Protein AF-A0A923TN23-F1 (afdb_monomer_lite)

Sequence (447 aa):
ALRIALEAGGGTNVTITTTNGGASGSGFGDITVASALTWTPSTASTLTLSAARDVNINADISPTRGNLVVCCGRDINVRAVVTTVNGSVLLSAGRDLNITRVLLDPAQPLLGRTNVAGIRTTDGNITMCAAHDIKLTNSFDAAALITETTSSTTGGLDLAELGVKAGMVISAGTGGTGPGVAGGTAILTPMVPGTSLITVTDAPISINYNPVSYLAPNDYSSNFTRTNAALTQRMLVFPQGDKTADGSALTTLSATLKGSPAGVTLLSGAGATASFDTAAVGVGKPISFSGYTLDVASQAIYALPIQCCGPLLGRGLTSGTILPVAVIPPVVPPVVPPVIVPPEVGGGGIPVGVDVPIPLPGPTPTADIFATPPENFPVDHVPGVLPPWVSTVVVSETPPQLLSLVTPPVQLPPAPPIVNVVVPKAAPAPPPVFVPPPPRERKHERN

Radius of gyration: 35.81 Å; chains: 1; bounding box: 114×57×129 Å

Secondary structure (DSSP, 8-state):
-HHHHHHGGGT--EEEE----S-TTS--S-EEE-S-EEE--SS-EEEEEEESS-EEE-S-EEEBSEEEEEEESS-EEE-SEEEEES--EEEEESS-EEEEEBPPPTTS-STT--B--EEEEESS-EEEEESS-EEEEE-S-SS-SEEE-----STTTS-GGGTPPSSEEEEE--SS--SSGGG--EEEE-SSTTS-SEEEESS-EEEEE--S-TTS----GGGEEEES--EEEEEE--B---EE--S--EE---SSBTT--TT--EEEEEEEEEEES--S-EEEEEEEEEEEEE-TTGGGTEE--B--SSTTTT-EEEEEEEEPP--PPP-PPP-PPP------------------PPPPPPPPPPP-----------------------PPP----PPPPPP--PPPPP-PPPPPPP----PPPPPPPPPPPPPPPPPPPPPPPP-

Structure (mmCIF, N/CA/C/O backbone):
data_AF-A0A923TN23-F1
#
_entry.id   AF-A0A923TN23-F1
#
loop_
_atom_site.group_PDB
_atom_site.id
_atom_site.type_symbol
_atom_site.label_atom_id
_atom_site.label_alt_id
_atom_site.label_comp_id
_atom_site.label_asym_id
_atom_site.label_entity_id
_atom_site.label_seq_id
_atom_site.pdbx_PDB_ins_code
_atom_site.Cartn_x
_atom_site.Cartn_y
_atom_site.Cartn_z
_atom_site.occupancy
_atom_site.B_iso_or_equiv
_atom_site.auth_seq_id
_atom_site.auth_comp_id
_atom_site.auth_asym_id
_atom_site.auth_atom_id
_atom_site.pdbx_PDB_model_num
ATOM 1 N N . ALA A 1 1 ? -4.534 -11.286 -27.733 1.00 71.69 1 ALA A N 1
ATOM 2 C CA . ALA A 1 1 ? -5.797 -10.661 -27.285 1.00 71.69 1 ALA A CA 1
ATOM 3 C C . ALA A 1 1 ? -5.553 -9.564 -26.247 1.00 71.69 1 ALA A C 1
ATOM 5 O O . ALA A 1 1 ? -5.781 -8.415 -26.581 1.00 71.69 1 ALA A O 1
ATOM 6 N N . LEU A 1 2 ? -5.025 -9.871 -25.051 1.00 81.06 2 LEU A N 1
ATOM 7 C CA . LEU A 1 2 ? -4.833 -8.875 -23.978 1.00 81.06 2 LEU A CA 1
ATOM 8 C C . LEU A 1 2 ? -3.969 -7.671 -24.387 1.00 81.06 2 LEU A C 1
ATOM 10 O O . LEU A 1 2 ? -4.410 -6.536 -24.263 1.00 81.06 2 LEU A O 1
ATOM 14 N N . ARG A 1 3 ? -2.776 -7.919 -24.945 1.00 80.00 3 ARG A N 1
ATOM 15 C CA . ARG A 1 3 ? -1.909 -6.855 -25.478 1.00 80.00 3 ARG A CA 1
ATOM 16 C C . ARG A 1 3 ? -2.637 -5.980 -26.503 1.00 80.00 3 ARG A C 1
ATOM 18 O O . ARG A 1 3 ? -2.612 -4.766 -26.395 1.00 80.00 3 ARG A O 1
ATOM 25 N N . ILE A 1 4 ? -3.329 -6.613 -27.452 1.00 79.44 4 ILE A N 1
ATOM 26 C CA . ILE A 1 4 ? -4.096 -5.908 -28.484 1.00 79.44 4 ILE A CA 1
ATOM 27 C C . ILE A 1 4 ? -5.166 -5.025 -27.838 1.00 79.44 4 ILE A C 1
ATOM 29 O O . ILE A 1 4 ? -5.315 -3.897 -28.265 1.00 79.44 4 ILE A O 1
ATOM 33 N N . ALA A 1 5 ? -5.872 -5.485 -26.802 1.00 80.06 5 ALA A N 1
ATOM 34 C CA . ALA A 1 5 ? -6.870 -4.671 -26.105 1.00 80.06 5 ALA A CA 1
ATOM 35 C C . ALA A 1 5 ? -6.248 -3.460 -25.386 1.00 80.06 5 ALA A C 1
ATOM 37 O O . ALA A 1 5 ? -6.779 -2.358 -25.479 1.00 80.06 5 ALA A O 1
ATOM 38 N N . LEU A 1 6 ? -5.100 -3.654 -24.728 1.00 80.50 6 LEU A N 1
ATOM 39 C CA . LEU A 1 6 ? -4.363 -2.580 -24.050 1.00 80.50 6 LEU A CA 1
ATOM 40 C C . LEU A 1 6 ? -3.793 -1.539 -25.028 1.00 80.50 6 LEU A C 1
ATOM 42 O O . LEU A 1 6 ? -3.636 -0.378 -24.653 1.00 80.50 6 LEU A O 1
ATOM 46 N N . GLU A 1 7 ? -3.487 -1.948 -26.262 1.00 82.56 7 GLU A N 1
ATOM 47 C CA . GLU A 1 7 ? -2.955 -1.096 -27.336 1.00 82.56 7 GLU A CA 1
ATOM 48 C C . GLU A 1 7 ? -4.054 -0.559 -28.282 1.00 82.56 7 GLU A C 1
ATOM 50 O O . GLU A 1 7 ? -3.834 0.418 -29.000 1.00 82.56 7 GLU A O 1
ATOM 55 N N . ALA A 1 8 ? -5.246 -1.162 -28.294 1.00 64.75 8 ALA A N 1
ATOM 56 C CA . ALA A 1 8 ? -6.329 -0.811 -29.208 1.00 64.75 8 ALA A CA 1
ATOM 57 C C . ALA A 1 8 ? -6.943 0.552 -28.867 1.00 64.75 8 ALA A C 1
ATOM 59 O O . ALA A 1 8 ? -7.178 0.885 -27.703 1.00 64.75 8 ALA A O 1
ATOM 60 N N . GLY A 1 9 ? -7.238 1.328 -29.916 1.00 53.28 9 GLY A N 1
ATOM 61 C CA . GLY A 1 9 ? -8.013 2.571 -29.827 1.00 53.28 9 GLY A CA 1
ATOM 62 C C . GLY A 1 9 ? -7.320 3.721 -29.095 1.00 53.28 9 GLY A C 1
ATOM 63 O O . GLY A 1 9 ? -7.966 4.714 -28.785 1.00 53.28 9 GLY A O 1
ATOM 64 N N . GLY A 1 10 ? -6.023 3.599 -28.817 1.00 62.25 10 GLY A N 1
ATOM 65 C CA . GLY A 1 10 ? -5.237 4.635 -28.171 1.00 62.25 10 GLY A CA 1
ATOM 66 C C . GLY A 1 10 ? -4.742 4.250 -26.783 1.00 62.25 10 GLY A C 1
ATOM 67 O O . GLY A 1 10 ? -3.663 4.693 -26.424 1.00 62.25 10 GLY A O 1
ATOM 68 N N . GLY A 1 11 ? -5.433 3.390 -26.036 1.00 61.62 11 GLY A N 1
ATOM 69 C CA . GLY A 1 11 ? -5.037 3.018 -24.674 1.00 61.62 11 GLY A CA 1
ATOM 70 C C . GLY A 1 11 ? -6.231 2.646 -23.809 1.00 61.62 11 GLY A C 1
ATOM 71 O O . GLY A 1 11 ? -6.591 3.371 -22.890 1.00 61.62 11 GLY A O 1
ATOM 72 N N . THR A 1 12 ? -6.878 1.525 -24.113 1.00 81.50 12 THR A N 1
ATOM 73 C CA . THR A 1 12 ? -8.070 1.107 -23.365 1.00 81.50 12 THR A CA 1
ATOM 74 C C . THR A 1 12 ? -7.667 0.464 -22.035 1.00 81.50 12 THR A C 1
ATOM 76 O O . THR A 1 12 ? -6.818 -0.428 -22.008 1.00 81.50 12 THR A O 1
ATOM 79 N N . ASN A 1 13 ? -8.284 0.888 -20.928 1.00 89.44 13 ASN A N 1
ATOM 80 C CA . ASN A 1 13 ? -8.132 0.207 -19.641 1.00 89.44 13 ASN A CA 1
ATOM 81 C C . ASN A 1 13 ? -8.736 -1.201 -19.724 1.00 89.44 13 ASN A C 1
ATOM 83 O O . ASN A 1 13 ? -9.861 -1.374 -20.192 1.00 89.44 13 ASN A O 1
ATOM 87 N N . VAL A 1 14 ? -8.012 -2.204 -19.235 1.00 92.38 14 VAL A N 1
ATOM 88 C CA . VAL A 1 14 ? -8.485 -3.588 -19.169 1.00 92.38 14 VAL A CA 1
ATOM 89 C C . VAL A 1 14 ? -8.590 -4.001 -17.714 1.00 92.38 14 VAL A C 1
ATOM 91 O O . VAL A 1 14 ? -7.632 -3.873 -16.962 1.00 92.38 14 VAL A O 1
ATOM 94 N N . THR A 1 15 ? -9.742 -4.532 -17.314 1.00 92.44 15 THR A N 1
ATOM 95 C CA . THR A 1 15 ? -9.932 -5.130 -15.990 1.00 92.44 15 THR A CA 1
ATOM 96 C C . THR A 1 15 ? -10.212 -6.617 -16.133 1.00 92.44 15 THR A C 1
ATOM 98 O O . THR A 1 15 ? -11.125 -7.021 -16.850 1.00 92.44 15 THR A O 1
ATOM 101 N N . ILE A 1 16 ? -9.412 -7.430 -15.448 1.00 91.56 16 ILE A N 1
ATOM 102 C CA . ILE A 1 16 ? -9.638 -8.862 -15.282 1.00 91.56 16 ILE A CA 1
ATOM 103 C C . ILE A 1 16 ? -10.140 -9.060 -13.861 1.00 91.56 16 ILE A C 1
ATOM 105 O O . ILE A 1 16 ? -9.392 -8.824 -12.914 1.00 91.56 16 ILE A O 1
ATOM 109 N N . THR A 1 17 ? -11.387 -9.504 -13.725 1.00 90.31 17 THR A N 1
ATOM 110 C CA . THR A 1 17 ? -12.003 -9.768 -12.424 1.00 90.31 17 THR A CA 1
ATOM 111 C C . THR A 1 17 ? -12.319 -11.246 -12.285 1.00 90.31 17 THR A C 1
ATOM 113 O O . THR A 1 17 ? -12.928 -11.837 -13.176 1.00 90.31 17 THR A O 1
ATOM 116 N N . THR A 1 18 ? -11.949 -11.840 -11.156 1.00 87.62 18 THR A N 1
ATOM 117 C CA . THR A 1 18 ? -12.482 -13.137 -10.739 1.00 87.62 18 THR A CA 1
ATOM 118 C C . THR A 1 18 ? -13.492 -12.926 -9.617 1.00 87.62 18 THR A C 1
ATOM 120 O O . THR A 1 18 ? -13.289 -12.126 -8.707 1.00 87.62 18 THR A O 1
ATOM 123 N N . THR A 1 19 ? -14.599 -13.660 -9.666 1.00 76.56 19 THR A N 1
ATOM 124 C CA . THR A 1 19 ? -15.598 -13.701 -8.593 1.00 76.56 19 THR A CA 1
ATOM 125 C C . THR A 1 19 ? -15.678 -15.120 -8.059 1.00 76.56 19 THR A C 1
ATOM 127 O O . THR A 1 19 ? -15.735 -16.062 -8.848 1.00 76.56 19 THR A O 1
ATOM 130 N N . ASN A 1 20 ? -15.726 -15.292 -6.740 1.00 66.25 20 ASN A N 1
ATOM 131 C CA . ASN A 1 20 ? -16.016 -16.590 -6.139 1.00 66.25 20 ASN A CA 1
ATOM 132 C C . ASN A 1 20 ? -17.466 -16.590 -5.628 1.00 66.25 20 ASN A C 1
ATOM 134 O O . ASN A 1 20 ? -17.762 -16.003 -4.593 1.00 66.25 20 ASN A O 1
ATOM 138 N N . GLY A 1 21 ? -18.372 -17.190 -6.405 1.00 55.84 21 GLY A N 1
ATOM 139 C CA . GLY A 1 21 ? -19.817 -17.222 -6.146 1.00 55.84 21 GLY A CA 1
ATOM 140 C C . GLY A 1 21 ? -20.300 -18.377 -5.259 1.00 55.84 21 GLY A C 1
ATOM 141 O O . GLY A 1 21 ? -21.489 -18.669 -5.258 1.00 55.84 21 GLY A O 1
ATOM 142 N N . GLY A 1 22 ? -19.412 -19.065 -4.532 1.00 52.91 22 GLY A N 1
ATOM 143 C CA . GLY A 1 22 ? -19.822 -20.022 -3.494 1.00 52.91 22 GLY A CA 1
ATOM 144 C C . GLY A 1 22 ? -20.176 -21.444 -3.953 1.00 52.91 22 GLY A C 1
ATOM 145 O O . GLY A 1 22 ? -20.605 -22.238 -3.121 1.00 52.91 22 GLY A O 1
ATOM 146 N N . ALA A 1 23 ? -19.947 -21.823 -5.214 1.00 51.38 23 ALA A N 1
ATOM 147 C CA . ALA A 1 23 ? -19.965 -23.234 -5.610 1.00 51.38 23 ALA A CA 1
ATOM 148 C C . ALA A 1 23 ? -18.544 -23.822 -5.558 1.00 51.38 23 ALA A C 1
ATOM 150 O O . ALA A 1 23 ? -17.637 -23.371 -6.261 1.00 51.38 23 ALA A O 1
ATOM 151 N N . SER A 1 24 ? -18.332 -24.842 -4.726 1.00 47.50 24 SER A N 1
ATOM 152 C CA . SER A 1 24 ? -17.081 -25.604 -4.696 1.00 47.50 24 SER A CA 1
ATOM 153 C C . SER A 1 24 ? -16.896 -26.350 -6.026 1.00 47.50 24 SER A C 1
ATOM 155 O O . SER A 1 24 ? -17.652 -27.272 -6.313 1.00 47.50 24 SER A O 1
ATOM 157 N N . GLY A 1 25 ? -15.907 -25.960 -6.844 1.00 52.94 25 GLY A N 1
ATOM 158 C CA . GLY A 1 25 ? -15.516 -26.730 -8.038 1.00 52.94 25 GLY A CA 1
ATOM 159 C C . GLY A 1 25 ? -15.061 -25.967 -9.291 1.00 52.94 25 GLY A C 1
ATOM 160 O O . GLY A 1 25 ? -14.574 -26.620 -10.205 1.00 52.94 25 GLY A O 1
ATOM 161 N N . SER A 1 26 ? -15.155 -24.632 -9.377 1.00 55.19 26 SER A N 1
ATOM 162 C CA . SER A 1 26 ? -14.874 -23.906 -10.642 1.00 55.19 26 SER A CA 1
ATOM 163 C C . SER A 1 26 ? -13.776 -22.830 -10.575 1.00 55.19 26 SER A C 1
ATOM 165 O O . SER A 1 26 ? -13.812 -21.851 -11.315 1.00 55.19 26 SER A O 1
ATOM 167 N N . GLY A 1 27 ? -12.764 -23.032 -9.728 1.00 60.56 27 GLY A N 1
ATOM 168 C CA . GLY A 1 27 ? -11.574 -22.178 -9.635 1.00 60.56 27 GLY A CA 1
ATOM 169 C C . GLY A 1 27 ? -11.486 -21.425 -8.311 1.00 60.56 27 GLY A C 1
ATOM 170 O O . GLY A 1 27 ? -12.490 -21.027 -7.728 1.00 60.56 27 GLY A O 1
ATOM 171 N N . PHE A 1 28 ? -10.266 -21.237 -7.808 1.00 70.88 28 PHE A N 1
ATOM 172 C CA . PHE A 1 28 ? -10.048 -20.585 -6.516 1.00 70.88 28 PHE A CA 1
ATOM 173 C C . PHE A 1 28 ? -10.412 -19.090 -6.545 1.00 70.88 28 PHE A C 1
ATOM 175 O O . PHE A 1 28 ? -10.727 -18.519 -5.508 1.00 70.88 28 PHE A O 1
ATOM 182 N N . GLY A 1 29 ? -10.489 -18.471 -7.726 1.00 85.94 29 GLY A N 1
ATOM 183 C CA . GLY A 1 29 ? -10.632 -17.021 -7.858 1.00 85.94 29 GLY A CA 1
ATOM 184 C C . GLY A 1 29 ? -9.282 -16.306 -7.808 1.00 85.94 29 GLY A C 1
ATOM 185 O O . GLY A 1 29 ? -9.231 -15.115 -7.514 1.00 85.94 29 GLY A O 1
ATOM 186 N N . ASP A 1 30 ? -8.203 -17.027 -8.103 1.00 90.44 30 ASP A N 1
ATOM 187 C CA . ASP A 1 30 ? -6.861 -16.473 -8.238 1.00 90.44 30 ASP A CA 1
ATOM 188 C C . ASP A 1 30 ? -6.625 -15.983 -9.673 1.00 90.44 30 ASP A C 1
ATOM 190 O O . ASP A 1 30 ? -7.172 -16.535 -10.632 1.00 90.44 30 ASP A O 1
ATOM 194 N N . ILE A 1 31 ? -5.754 -14.990 -9.837 1.00 94.00 31 ILE A N 1
ATOM 195 C CA . ILE A 1 31 ? -5.211 -14.588 -11.139 1.00 94.00 31 ILE A CA 1
ATOM 196 C C . ILE A 1 31 ? -3.733 -14.970 -11.177 1.00 94.00 31 ILE A C 1
ATOM 198 O O . ILE A 1 31 ? -2.983 -14.686 -10.246 1.00 94.00 31 ILE A O 1
ATOM 202 N N . THR A 1 32 ? -3.288 -15.603 -12.264 1.00 93.94 32 THR A N 1
ATOM 203 C CA . THR A 1 32 ? -1.869 -15.930 -12.473 1.00 93.94 32 THR A CA 1
ATOM 204 C C . THR A 1 32 ? -1.369 -15.340 -13.783 1.00 93.94 32 THR A C 1
ATOM 206 O O . THR A 1 32 ? -1.890 -15.654 -14.852 1.00 93.94 32 THR A O 1
ATOM 209 N N . VAL A 1 33 ? -0.314 -14.529 -13.710 1.00 94.12 33 VAL A N 1
ATOM 210 C CA . VAL A 1 33 ? 0.437 -14.049 -14.876 1.00 94.12 33 VAL A CA 1
ATOM 211 C C . VAL A 1 33 ? 1.559 -15.046 -15.151 1.00 94.12 33 VAL A C 1
ATOM 213 O O . VAL A 1 33 ? 2.596 -15.037 -14.490 1.00 94.12 33 VAL A O 1
ATOM 216 N N . ALA A 1 34 ? 1.318 -15.966 -16.085 1.00 91.12 34 ALA A N 1
ATOM 217 C CA . ALA A 1 34 ? 2.236 -17.069 -16.393 1.00 91.12 34 ALA A CA 1
ATOM 218 C C . ALA A 1 34 ? 3.247 -16.743 -17.510 1.00 91.12 34 ALA A C 1
ATOM 220 O O . ALA A 1 34 ? 4.331 -17.336 -17.566 1.00 91.12 34 ALA A O 1
ATOM 221 N N . SER A 1 35 ? 2.904 -15.788 -18.376 1.00 90.50 35 SER A N 1
ATOM 222 C CA . SER A 1 35 ? 3.697 -15.338 -19.522 1.00 90.50 35 SER A CA 1
ATOM 223 C C . SER A 1 35 ? 3.964 -13.842 -19.442 1.00 90.50 35 SER A C 1
ATOM 225 O O . SER A 1 35 ? 3.140 -13.109 -18.897 1.00 90.50 35 SER A O 1
ATOM 227 N N . ALA A 1 36 ? 5.080 -13.404 -20.024 1.00 92.50 36 ALA A N 1
ATOM 228 C CA . ALA A 1 36 ? 5.443 -11.997 -20.026 1.00 92.50 36 ALA A CA 1
ATOM 229 C C . ALA A 1 36 ? 4.366 -11.137 -20.711 1.00 92.50 36 ALA A C 1
ATOM 231 O O . ALA A 1 36 ? 3.778 -11.546 -21.719 1.00 92.50 36 ALA A O 1
ATOM 232 N N . LEU A 1 37 ? 4.118 -9.951 -20.160 1.00 94.88 37 LEU A N 1
ATOM 233 C CA . LEU A 1 37 ? 3.171 -8.968 -20.673 1.00 94.88 37 LEU A CA 1
ATOM 234 C C . LEU A 1 37 ? 3.897 -7.652 -20.950 1.00 94.88 37 LEU A C 1
ATOM 236 O O . LEU A 1 37 ? 4.499 -7.061 -20.061 1.00 94.88 37 LEU A O 1
ATOM 240 N N . THR A 1 38 ? 3.779 -7.158 -22.176 1.00 94.75 38 THR A N 1
ATOM 241 C CA . THR A 1 38 ? 4.356 -5.884 -22.620 1.00 94.75 38 THR A CA 1
ATOM 242 C C . THR A 1 38 ? 3.310 -5.169 -23.459 1.00 94.75 38 THR A C 1
ATOM 244 O O . THR A 1 38 ? 2.671 -5.802 -24.304 1.00 94.75 38 THR A O 1
ATOM 247 N N . TRP A 1 39 ? 3.125 -3.873 -23.221 1.00 94.38 39 TRP A N 1
ATOM 248 C CA . TRP A 1 39 ? 2.271 -3.021 -24.046 1.00 94.38 39 TRP A CA 1
ATOM 249 C C . TRP A 1 39 ? 2.758 -1.573 -24.022 1.00 94.38 39 TRP A C 1
ATOM 251 O O . TRP A 1 39 ? 3.326 -1.112 -23.030 1.00 94.38 39 TRP A O 1
ATOM 261 N N . THR A 1 40 ? 2.540 -0.862 -25.125 1.00 94.31 40 THR A N 1
ATOM 262 C CA . THR A 1 40 ? 3.004 0.523 -25.296 1.00 94.31 40 THR A CA 1
ATOM 263 C C . THR A 1 40 ? 1.917 1.383 -25.949 1.00 94.31 40 THR A C 1
ATOM 265 O O . THR A 1 40 ? 1.955 1.607 -27.163 1.00 94.31 40 THR A O 1
ATOM 268 N N . PRO A 1 41 ? 0.892 1.818 -25.202 1.00 91.00 41 PRO A N 1
ATOM 269 C CA . PRO A 1 41 ? -0.239 2.515 -25.785 1.00 91.00 41 PRO A CA 1
ATOM 270 C C . PRO A 1 41 ? 0.134 3.973 -26.120 1.00 91.00 41 PRO A C 1
ATOM 272 O O . PRO A 1 41 ? 1.031 4.580 -25.528 1.00 91.00 41 PRO A O 1
ATOM 275 N N . SER A 1 42 ? -0.557 4.566 -27.095 1.00 89.38 42 SER A N 1
ATOM 276 C CA . SER A 1 42 ? -0.343 5.972 -27.491 1.00 89.38 42 SER A CA 1
ATOM 277 C C . SER A 1 42 ? -0.949 6.986 -26.513 1.00 89.38 42 SER A C 1
ATOM 279 O O . SER A 1 42 ? -0.678 8.182 -26.605 1.00 89.38 42 SER A O 1
ATOM 281 N N . THR A 1 43 ? -1.776 6.503 -25.600 1.00 88.81 43 THR A N 1
ATOM 282 C CA . THR A 1 43 ? -2.553 7.178 -24.563 1.00 88.81 43 THR A CA 1
ATOM 283 C C . THR A 1 43 ? -2.496 6.263 -23.340 1.00 88.81 43 THR A C 1
ATOM 285 O O . THR A 1 43 ? -2.405 5.050 -23.504 1.00 88.81 43 THR A O 1
ATOM 288 N N . ALA A 1 44 ? -2.499 6.814 -22.127 1.00 91.19 44 ALA A N 1
ATOM 289 C CA . ALA A 1 44 ? -2.354 6.020 -20.909 1.00 91.19 44 ALA A CA 1
ATOM 290 C C . ALA A 1 44 ? -3.356 4.853 -20.860 1.00 91.19 44 ALA A C 1
ATOM 292 O O . ALA A 1 44 ? -4.541 5.069 -21.102 1.00 91.19 44 ALA A O 1
ATOM 293 N N . SER A 1 45 ? -2.899 3.639 -20.539 1.00 93.44 45 SER A N 1
ATOM 294 C CA . SER A 1 45 ? -3.795 2.494 -20.324 1.00 93.44 45 SER A CA 1
ATOM 295 C C . SER A 1 45 ? -3.432 1.705 -19.078 1.00 93.44 45 SER A C 1
ATOM 297 O O . SER A 1 45 ? -2.262 1.536 -18.744 1.00 93.44 45 SER A O 1
ATOM 299 N N . THR A 1 46 ? -4.445 1.212 -18.379 1.00 94.62 46 THR A N 1
ATOM 300 C CA . THR A 1 46 ? -4.287 0.499 -17.112 1.00 94.62 46 THR A CA 1
ATOM 301 C C . THR A 1 46 ? -4.699 -0.954 -17.271 1.00 94.62 46 THR A C 1
ATOM 303 O O . THR A 1 46 ? -5.812 -1.240 -17.715 1.00 94.62 46 THR A O 1
ATOM 306 N N . LEU A 1 47 ? -3.820 -1.873 -16.871 1.00 96.44 47 LEU A N 1
ATOM 307 C CA . LEU A 1 47 ? -4.187 -3.259 -16.613 1.00 96.44 47 LEU A CA 1
ATOM 308 C C . LEU A 1 47 ? -4.547 -3.404 -15.133 1.00 96.44 47 LEU A C 1
ATOM 310 O O . LEU A 1 47 ? -3.678 -3.288 -14.272 1.00 96.44 47 LEU A O 1
ATOM 314 N N . THR A 1 48 ? -5.813 -3.699 -14.853 1.00 95.62 48 THR A N 1
ATOM 315 C CA . THR A 1 48 ? -6.312 -4.004 -13.511 1.00 95.62 48 THR A CA 1
ATOM 316 C C . THR A 1 48 ? -6.513 -5.506 -13.354 1.00 95.62 48 THR A C 1
ATOM 318 O O . THR A 1 48 ? -7.288 -6.118 -14.090 1.00 95.62 48 THR A O 1
ATOM 321 N N . LEU A 1 49 ? -5.847 -6.103 -12.370 1.00 96.31 49 LEU A N 1
ATOM 322 C CA . LEU A 1 49 ? -6.043 -7.485 -11.940 1.00 96.31 49 LEU A CA 1
ATOM 323 C C . LEU A 1 49 ? -6.804 -7.472 -10.611 1.00 96.31 49 LEU A C 1
ATOM 325 O O . LEU A 1 49 ? -6.241 -7.102 -9.584 1.00 96.31 49 LEU A O 1
ATOM 329 N N . SER A 1 50 ? -8.079 -7.855 -10.635 1.00 93.69 50 SER A N 1
ATOM 330 C CA . SER A 1 50 ? -8.956 -7.903 -9.466 1.00 93.69 50 SER A CA 1
ATOM 331 C C . SER A 1 50 ? -9.298 -9.354 -9.125 1.00 93.69 50 SER A C 1
ATOM 333 O O . SER A 1 50 ? -10.156 -9.969 -9.755 1.00 93.69 50 SER A O 1
ATOM 335 N N . ALA A 1 51 ? -8.593 -9.934 -8.155 1.00 92.81 51 ALA A N 1
ATOM 336 C CA . ALA A 1 51 ? -8.799 -11.325 -7.760 1.00 92.81 51 ALA A CA 1
ATOM 337 C C . ALA A 1 51 ? -9.641 -11.443 -6.484 1.00 92.81 51 ALA A C 1
ATOM 339 O O . ALA A 1 51 ? -9.385 -10.756 -5.497 1.00 92.81 51 ALA A O 1
ATOM 340 N N . ALA A 1 52 ? -10.584 -12.386 -6.447 1.00 89.44 52 ALA A N 1
ATOM 341 C CA . ALA A 1 52 ? -11.302 -12.719 -5.214 1.00 89.44 52 ALA A CA 1
ATOM 342 C C . ALA A 1 52 ? -10.367 -13.259 -4.113 1.00 89.44 52 ALA A C 1
ATOM 344 O O . ALA A 1 52 ? -10.646 -13.087 -2.928 1.00 89.44 52 ALA A O 1
ATOM 345 N N . ARG A 1 53 ? -9.258 -13.907 -4.493 1.00 91.06 53 ARG A N 1
ATOM 346 C CA . ARG A 1 53 ? -8.251 -14.452 -3.569 1.00 91.06 53 ARG A CA 1
ATOM 347 C C . ARG A 1 53 ? -6.869 -13.883 -3.854 1.00 91.06 53 ARG A C 1
ATOM 349 O O . ARG A 1 53 ? -6.584 -12.804 -3.346 1.00 91.06 53 ARG A O 1
ATOM 356 N N . ASP A 1 54 ? -6.042 -14.568 -4.644 1.00 93.25 54 ASP A N 1
ATOM 357 C CA . ASP A 1 54 ? -4.637 -14.195 -4.829 1.00 93.25 54 ASP A CA 1
ATOM 358 C C . ASP A 1 54 ? -4.334 -13.686 -6.237 1.00 93.25 54 ASP A C 1
ATOM 360 O O . ASP A 1 54 ? -4.971 -14.074 -7.221 1.00 93.25 54 ASP A O 1
ATOM 364 N N . VAL A 1 55 ? -3.275 -12.887 -6.351 1.00 96.44 55 VAL A N 1
ATOM 365 C CA . VAL A 1 55 ? -2.628 -12.595 -7.633 1.00 96.44 55 VAL A CA 1
ATOM 366 C C . VAL A 1 55 ? -1.187 -13.084 -7.597 1.00 96.44 55 VAL A C 1
ATOM 368 O O . VAL A 1 55 ? -0.393 -12.682 -6.753 1.00 96.44 55 VAL A O 1
ATOM 371 N N . ASN A 1 56 ? -0.834 -13.948 -8.545 1.00 95.19 56 ASN A N 1
ATOM 372 C CA . ASN A 1 56 ? 0.509 -14.489 -8.709 1.00 95.19 56 ASN A CA 1
ATOM 373 C C . ASN A 1 56 ? 1.147 -13.923 -9.983 1.00 95.19 56 ASN A C 1
ATOM 375 O O . ASN A 1 56 ? 0.790 -14.324 -11.094 1.00 95.19 56 ASN A O 1
ATOM 379 N N . ILE A 1 57 ? 2.105 -13.008 -9.836 1.00 95.62 57 ILE A N 1
ATOM 380 C CA . ILE A 1 57 ? 2.883 -12.457 -10.951 1.00 95.62 57 ILE A CA 1
ATOM 381 C C . ILE A 1 57 ? 4.137 -13.308 -11.111 1.00 95.62 57 ILE A C 1
ATOM 383 O O . ILE A 1 57 ? 5.157 -13.067 -10.467 1.00 95.62 57 ILE A O 1
ATOM 387 N N . ASN A 1 58 ? 4.037 -14.349 -11.936 1.00 92.88 58 ASN A N 1
ATOM 388 C CA . ASN A 1 58 ? 5.122 -15.308 -12.135 1.00 92.88 58 ASN A CA 1
ATOM 389 C C . ASN A 1 58 ? 5.978 -14.985 -13.367 1.00 92.88 58 ASN A C 1
ATOM 391 O O . ASN A 1 58 ? 7.016 -15.616 -13.544 1.00 92.88 58 ASN A O 1
ATOM 395 N N . ALA A 1 59 ? 5.554 -14.056 -14.223 1.00 91.94 59 ALA A N 1
ATOM 396 C CA . ALA A 1 59 ? 6.275 -13.619 -15.414 1.00 91.94 59 ALA A CA 1
ATOM 397 C C . ALA A 1 59 ? 6.286 -12.092 -15.523 1.00 91.94 59 ALA A C 1
ATOM 399 O O . ALA A 1 59 ? 5.440 -11.425 -14.925 1.00 91.94 59 ALA A O 1
ATOM 400 N N . ASP A 1 60 ? 7.247 -11.572 -16.285 1.00 94.88 60 ASP A N 1
ATOM 401 C CA . ASP A 1 60 ? 7.525 -10.140 -16.334 1.00 94.88 60 ASP A CA 1
ATOM 402 C C . ASP A 1 60 ? 6.338 -9.323 -16.852 1.00 94.88 60 ASP A C 1
ATOM 404 O O . ASP A 1 60 ? 5.621 -9.728 -17.769 1.00 94.88 60 ASP A O 1
ATOM 408 N N . ILE A 1 61 ? 6.156 -8.136 -16.284 1.00 97.06 61 ILE A N 1
ATOM 409 C CA . ILE A 1 61 ? 5.188 -7.141 -16.745 1.00 97.06 61 ILE A CA 1
ATOM 410 C C . ILE A 1 61 ? 5.968 -5.875 -17.073 1.00 97.06 61 ILE A C 1
ATOM 412 O O . ILE A 1 61 ? 6.699 -5.367 -16.229 1.00 97.06 61 ILE A O 1
ATOM 416 N N . SER A 1 62 ? 5.876 -5.386 -18.306 1.00 97.06 62 SER A N 1
ATOM 417 C CA . SER A 1 62 ? 6.718 -4.288 -18.793 1.00 97.06 62 SER A CA 1
ATOM 418 C C . SER A 1 62 ? 5.972 -3.289 -19.682 1.00 97.06 62 SER A C 1
ATOM 420 O O . SER A 1 62 ? 6.211 -3.265 -20.891 1.00 97.06 62 SER A O 1
ATOM 422 N N . PRO A 1 63 ? 5.027 -2.491 -19.154 1.00 96.44 63 PRO A N 1
ATOM 423 C CA . PRO A 1 63 ? 4.415 -1.419 -19.927 1.00 96.44 63 PRO A CA 1
ATOM 424 C C . PRO A 1 63 ? 5.302 -0.184 -20.099 1.00 96.44 63 PRO A C 1
ATOM 426 O O . PRO A 1 63 ? 6.091 0.183 -19.231 1.00 96.44 63 PRO A O 1
ATOM 429 N N . THR A 1 64 ? 5.097 0.527 -21.205 1.00 96.31 64 THR A N 1
ATOM 430 C CA . THR A 1 64 ? 5.567 1.909 -21.390 1.00 96.31 64 THR A CA 1
ATOM 431 C C . THR A 1 64 ? 4.360 2.780 -21.676 1.00 96.31 64 THR A C 1
ATOM 433 O O . THR A 1 64 ? 3.670 2.493 -22.642 1.00 96.31 64 THR A O 1
ATOM 436 N N . ARG A 1 65 ? 4.101 3.831 -20.891 1.00 93.88 65 ARG A N 1
ATOM 437 C CA . ARG A 1 65 ? 2.852 4.621 -20.927 1.00 93.88 65 ARG A CA 1
ATOM 438 C C . ARG A 1 65 ? 1.624 3.841 -20.461 1.00 93.88 65 ARG A C 1
ATOM 440 O O . ARG A 1 65 ? 0.506 4.130 -20.879 1.00 93.88 65 ARG A O 1
ATOM 447 N N . GLY A 1 66 ? 1.831 2.837 -19.614 1.00 94.06 66 GLY A N 1
ATOM 448 C CA . GLY A 1 66 ? 0.764 2.023 -19.053 1.00 94.06 66 GLY A CA 1
ATOM 449 C C . GLY A 1 66 ? 0.945 1.789 -17.560 1.00 94.06 66 GLY A C 1
ATOM 450 O O . GLY A 1 66 ? 2.069 1.780 -17.060 1.00 94.06 66 GLY A O 1
ATOM 451 N N . ASN A 1 67 ? -0.171 1.581 -16.871 1.00 96.12 67 ASN A N 1
ATOM 452 C CA . ASN A 1 67 ? -0.224 1.362 -15.433 1.00 96.12 67 ASN A CA 1
ATOM 453 C C . ASN A 1 67 ? -0.573 -0.088 -15.107 1.00 96.12 67 ASN A C 1
ATOM 455 O O . ASN A 1 67 ? -1.314 -0.748 -15.844 1.00 96.12 67 ASN A O 1
ATOM 459 N N . LEU A 1 68 ? -0.114 -0.551 -13.950 1.00 97.75 68 LEU A N 1
ATOM 460 C CA . LEU A 1 68 ? -0.510 -1.832 -13.380 1.00 97.75 68 LEU A CA 1
ATOM 461 C C . LEU A 1 68 ? -1.238 -1.600 -12.056 1.00 97.75 68 LEU A C 1
ATOM 463 O O . LEU A 1 68 ? -0.668 -1.043 -11.123 1.00 97.75 68 LEU A O 1
ATOM 467 N N . VAL A 1 69 ? -2.474 -2.080 -11.963 1.00 97.25 69 VAL A N 1
ATOM 468 C CA . VAL A 1 69 ? -3.258 -2.092 -10.726 1.00 97.25 69 VAL A CA 1
ATOM 469 C C . VAL A 1 69 ? -3.543 -3.540 -10.354 1.00 97.25 69 VAL A C 1
ATOM 471 O O . VAL A 1 69 ? -4.061 -4.311 -11.159 1.00 97.25 69 VAL A O 1
ATOM 474 N N . VAL A 1 70 ? -3.213 -3.929 -9.131 1.00 97.31 70 VAL A N 1
ATOM 475 C CA . VAL A 1 70 ? -3.444 -5.276 -8.615 1.00 97.31 70 VAL A CA 1
ATOM 476 C C . VAL A 1 70 ? -4.167 -5.171 -7.290 1.00 97.31 70 VAL A C 1
ATOM 478 O O . VAL A 1 70 ? -3.664 -4.567 -6.346 1.00 97.31 70 VAL A O 1
ATOM 481 N N . CYS A 1 71 ? -5.342 -5.783 -7.223 1.00 94.69 71 CYS A N 1
ATOM 482 C CA . CYS A 1 71 ? -6.189 -5.779 -6.045 1.00 94.69 71 CYS A CA 1
ATOM 483 C C . CYS A 1 71 ? -6.678 -7.193 -5.791 1.00 94.69 71 CYS A C 1
ATOM 485 O O . CYS A 1 71 ? -7.259 -7.816 -6.680 1.00 94.69 71 CYS A O 1
ATOM 487 N N . CYS A 1 72 ? -6.450 -7.715 -4.595 1.00 93.38 72 CYS A N 1
ATOM 488 C CA . CYS A 1 72 ? -6.824 -9.088 -4.298 1.00 93.38 72 CYS A CA 1
ATOM 489 C C . CYS A 1 72 ? -7.419 -9.225 -2.899 1.00 93.38 72 CYS A C 1
ATOM 491 O O . CYS A 1 72 ? -7.077 -8.461 -1.999 1.00 93.38 72 CYS A O 1
ATOM 493 N N . GLY A 1 73 ? -8.304 -10.202 -2.707 1.00 90.56 73 GLY A N 1
ATOM 494 C CA . GLY A 1 73 ? -8.919 -10.457 -1.402 1.00 90.56 73 GLY A CA 1
ATOM 495 C C . GLY A 1 73 ? -7.951 -11.023 -0.360 1.00 90.56 73 GLY A C 1
ATOM 496 O O . GLY A 1 73 ? -8.224 -10.933 0.833 1.00 90.56 73 GLY A O 1
ATOM 497 N N . ARG A 1 74 ? -6.823 -11.603 -0.790 1.00 92.19 74 ARG A N 1
ATOM 498 C CA . ARG A 1 74 ? -5.843 -12.234 0.095 1.00 92.19 74 ARG A CA 1
ATOM 499 C C . ARG A 1 74 ? -4.412 -11.822 -0.241 1.00 92.19 74 ARG A C 1
ATOM 501 O O . ARG A 1 74 ? -4.005 -10.778 0.251 1.00 92.19 74 ARG A O 1
ATOM 508 N N . ASP A 1 75 ? -3.673 -12.551 -1.078 1.00 95.75 75 ASP A N 1
ATOM 509 C CA . ASP A 1 75 ? -2.238 -12.276 -1.245 1.00 95.75 75 ASP A CA 1
ATOM 510 C C . ASP A 1 75 ? -1.843 -11.835 -2.656 1.00 95.75 75 ASP A C 1
ATOM 512 O O . ASP A 1 75 ? -2.303 -12.385 -3.660 1.00 95.75 75 ASP A O 1
ATOM 516 N N . ILE A 1 76 ? -0.894 -10.904 -2.734 1.00 98.00 76 ILE A N 1
ATOM 517 C CA . ILE A 1 76 ? -0.158 -10.613 -3.966 1.00 98.00 76 ILE A CA 1
ATOM 518 C C . ILE A 1 76 ? 1.227 -11.236 -3.841 1.00 98.00 76 ILE A C 1
ATOM 520 O O . ILE A 1 76 ? 1.981 -10.919 -2.925 1.00 98.00 76 ILE A O 1
ATOM 524 N N . ASN A 1 77 ? 1.591 -12.088 -4.795 1.00 96.38 77 ASN A N 1
ATOM 525 C CA . ASN A 1 77 ? 2.913 -12.700 -4.873 1.00 96.38 77 ASN A CA 1
ATOM 526 C C . ASN A 1 77 ? 3.613 -12.249 -6.157 1.00 96.38 77 ASN A C 1
ATOM 528 O O . ASN A 1 77 ? 3.249 -12.684 -7.253 1.00 96.38 77 ASN A O 1
ATOM 532 N N . VAL A 1 78 ? 4.634 -11.405 -6.024 1.00 96.19 78 VAL A N 1
ATOM 533 C CA . VAL A 1 78 ? 5.481 -10.952 -7.133 1.00 96.19 78 VAL A CA 1
ATOM 534 C C . VAL A 1 78 ? 6.740 -11.813 -7.175 1.00 96.19 78 VAL A C 1
ATOM 536 O O . VAL A 1 78 ? 7.589 -11.736 -6.288 1.00 96.19 78 VAL A O 1
ATOM 539 N N . ARG A 1 79 ? 6.842 -12.656 -8.208 1.00 92.19 79 ARG A N 1
ATOM 540 C CA . ARG A 1 79 ? 7.950 -13.604 -8.439 1.00 92.19 79 ARG A CA 1
ATOM 541 C C . ARG A 1 79 ? 8.710 -13.329 -9.746 1.00 92.19 79 ARG A C 1
ATOM 543 O O . ARG A 1 79 ? 9.504 -14.150 -10.193 1.00 92.19 79 ARG A O 1
ATOM 550 N N . ALA A 1 80 ? 8.419 -12.201 -10.386 1.00 91.44 80 ALA A N 1
ATOM 551 C CA . ALA A 1 80 ? 9.012 -11.753 -11.640 1.00 91.44 80 ALA A CA 1
ATOM 552 C C . ALA A 1 80 ? 9.150 -10.225 -11.641 1.00 91.44 80 ALA A C 1
ATOM 554 O O . ALA A 1 80 ? 8.676 -9.561 -10.712 1.00 91.44 80 ALA A O 1
ATOM 555 N N . VAL A 1 81 ? 9.816 -9.664 -12.650 1.00 94.56 81 VAL A N 1
ATOM 556 C CA . VAL A 1 81 ? 10.064 -8.221 -12.702 1.00 94.56 81 VAL A CA 1
ATOM 557 C C . VAL A 1 81 ? 8.805 -7.492 -13.169 1.00 94.56 81 VAL A C 1
ATOM 559 O O . VAL A 1 81 ? 8.223 -7.815 -14.203 1.00 94.56 81 VAL A O 1
ATOM 562 N N . VAL A 1 82 ? 8.423 -6.439 -12.453 1.00 97.62 82 VAL A N 1
ATOM 563 C CA . VAL A 1 82 ? 7.481 -5.427 -12.941 1.00 97.62 82 VAL A CA 1
ATOM 564 C C . VAL A 1 82 ? 8.282 -4.178 -13.293 1.00 97.62 82 VAL A C 1
ATOM 566 O O . VAL A 1 82 ? 8.964 -3.624 -12.439 1.00 97.62 82 VAL A O 1
ATOM 569 N N . THR A 1 83 ? 8.237 -3.746 -14.550 1.00 97.56 83 THR A N 1
ATOM 570 C CA . THR A 1 83 ? 8.900 -2.523 -15.018 1.00 97.56 83 THR A CA 1
ATOM 571 C C . THR A 1 83 ? 7.879 -1.594 -15.655 1.00 97.56 83 THR A C 1
ATOM 573 O O . THR A 1 83 ? 7.201 -2.002 -16.586 1.00 97.56 83 THR A O 1
ATOM 576 N N . THR A 1 84 ? 7.777 -0.349 -15.216 1.00 97.50 84 THR A N 1
ATOM 577 C CA . THR A 1 84 ? 6.940 0.661 -15.867 1.00 97.50 84 THR A CA 1
ATOM 578 C C . THR A 1 84 ? 7.790 1.861 -16.270 1.00 97.50 84 THR A C 1
ATOM 580 O O . THR A 1 84 ? 8.666 2.309 -15.532 1.00 97.50 84 THR A O 1
ATOM 583 N N . VAL A 1 85 ? 7.552 2.375 -17.475 1.00 97.12 85 VAL A N 1
ATOM 584 C CA . VAL A 1 85 ? 8.144 3.633 -17.954 1.00 97.12 85 VAL A CA 1
ATOM 585 C C . VAL A 1 85 ? 7.005 4.572 -18.293 1.00 97.12 85 VAL A C 1
ATOM 587 O O . VAL A 1 85 ? 6.146 4.199 -19.091 1.00 97.12 85 VAL A O 1
ATOM 590 N N . ASN A 1 86 ? 6.990 5.772 -17.719 1.00 95.50 86 ASN A N 1
ATOM 591 C CA . ASN A 1 86 ? 5.893 6.729 -17.829 1.00 95.50 86 ASN A CA 1
ATOM 592 C C . ASN A 1 86 ? 4.577 6.077 -17.387 1.00 95.50 86 ASN A C 1
ATOM 594 O O . ASN A 1 86 ? 3.655 5.962 -18.184 1.00 95.50 86 ASN A O 1
ATOM 598 N N . GLY A 1 87 ? 4.512 5.525 -16.181 1.00 95.44 87 GLY A N 1
ATOM 599 C CA . GLY A 1 87 ? 3.342 4.780 -15.720 1.00 95.44 87 GLY A CA 1
ATOM 600 C C . GLY A 1 87 ? 3.513 4.245 -14.309 1.00 95.44 87 GLY A C 1
ATOM 601 O O . GLY A 1 87 ? 4.632 3.985 -13.867 1.00 95.44 87 GLY A O 1
ATOM 602 N N . SER A 1 88 ? 2.402 4.076 -13.602 1.00 97.50 88 SER A N 1
ATOM 603 C CA . SER A 1 88 ? 2.402 3.784 -12.167 1.00 97.50 88 SER A CA 1
ATOM 604 C C . SER A 1 88 ? 2.017 2.344 -11.837 1.00 97.50 88 SER A C 1
ATOM 606 O O . SER A 1 88 ? 1.385 1.632 -12.625 1.00 97.50 88 SER A O 1
ATOM 608 N N . VAL A 1 89 ? 2.384 1.922 -10.628 1.00 98.19 89 VAL A N 1
ATOM 609 C CA . VAL A 1 89 ? 2.073 0.606 -10.068 1.00 98.19 89 VAL A CA 1
ATOM 610 C C . VAL A 1 89 ? 1.304 0.774 -8.759 1.00 98.19 89 VAL A C 1
ATOM 612 O O . VAL A 1 89 ? 1.771 1.438 -7.838 1.00 98.19 89 VAL A O 1
ATOM 615 N N . LEU A 1 90 ? 0.146 0.125 -8.652 1.00 97.38 90 LEU A N 1
ATOM 616 C CA . LEU A 1 90 ? -0.638 0.009 -7.424 1.00 97.38 90 LEU A CA 1
ATOM 617 C C . LEU A 1 90 ? -0.827 -1.470 -7.078 1.00 97.38 90 LEU A C 1
ATOM 619 O O . LEU A 1 90 ? -1.451 -2.206 -7.838 1.00 97.38 90 LEU A O 1
ATOM 623 N N . LEU A 1 91 ? -0.318 -1.899 -5.925 1.00 97.75 91 LEU A N 1
ATOM 624 C CA . LEU A 1 91 ? -0.493 -3.246 -5.381 1.00 97.75 91 LEU A CA 1
ATOM 625 C C . LEU A 1 91 ? -1.239 -3.151 -4.048 1.00 97.75 91 LEU A C 1
ATOM 627 O O . LEU A 1 91 ? -0.725 -2.570 -3.098 1.00 97.75 91 LEU A O 1
ATOM 631 N N . SER A 1 92 ? -2.434 -3.728 -3.962 1.00 96.31 92 SER A N 1
ATOM 632 C CA . SER A 1 92 ? -3.262 -3.723 -2.755 1.00 96.31 92 SER A CA 1
ATOM 633 C C . SER A 1 92 ? -3.723 -5.137 -2.411 1.00 96.31 92 SER A C 1
ATOM 635 O O . SER A 1 92 ? -4.610 -5.691 -3.064 1.00 96.31 92 SER A O 1
ATOM 637 N N . ALA A 1 93 ? -3.133 -5.714 -1.369 1.00 96.00 93 ALA A N 1
ATOM 638 C CA . ALA A 1 93 ? -3.467 -7.044 -0.880 1.00 96.00 93 ALA A CA 1
ATOM 639 C C . ALA A 1 93 ? -4.447 -6.981 0.300 1.00 96.00 93 ALA A C 1
ATOM 641 O O . ALA A 1 93 ? -4.227 -6.248 1.265 1.00 96.00 93 ALA A O 1
ATOM 642 N N . GLY A 1 94 ? -5.506 -7.790 0.255 1.00 93.00 94 GLY A N 1
ATOM 643 C CA . GLY A 1 94 ? -6.441 -7.959 1.372 1.00 93.00 94 GLY A CA 1
ATOM 644 C C . GLY A 1 94 ? -5.832 -8.665 2.587 1.00 93.00 94 GLY A C 1
ATOM 645 O O . GLY A 1 94 ? -6.431 -8.654 3.657 1.00 93.00 94 GLY A O 1
ATOM 646 N N . ARG A 1 95 ? -4.640 -9.254 2.442 1.00 94.00 95 ARG A N 1
ATOM 647 C CA . ARG A 1 95 ? -3.824 -9.817 3.517 1.00 94.00 95 ARG A CA 1
ATOM 648 C C . ARG A 1 95 ? -2.353 -9.442 3.347 1.00 94.00 95 ARG A C 1
ATOM 650 O O . ARG A 1 95 ? -1.953 -8.471 3.977 1.00 94.00 95 ARG A O 1
ATOM 657 N N . ASP A 1 96 ? -1.595 -10.132 2.490 1.00 97.31 96 ASP A N 1
ATOM 658 C CA . ASP A 1 96 ? -0.139 -9.952 2.386 1.00 97.31 96 ASP A CA 1
ATOM 659 C C . ASP A 1 96 ? 0.333 -9.579 0.973 1.00 97.31 96 ASP A C 1
ATOM 661 O O . ASP A 1 96 ? -0.143 -10.108 -0.035 1.00 97.31 96 ASP A O 1
ATOM 665 N N . LEU A 1 97 ? 1.339 -8.710 0.886 1.00 98.25 97 LEU A N 1
ATOM 666 C CA . LEU A 1 97 ? 2.097 -8.458 -0.340 1.00 98.25 97 LEU A CA 1
ATOM 667 C C . LEU A 1 97 ? 3.507 -9.031 -0.193 1.00 98.25 97 LEU A C 1
ATOM 669 O O . LEU A 1 97 ? 4.294 -8.555 0.620 1.00 98.25 97 LEU A O 1
ATOM 673 N N . ASN A 1 98 ? 3.846 -10.009 -1.029 1.00 97.69 98 ASN A N 1
ATOM 674 C CA . ASN A 1 98 ? 5.143 -10.674 -1.036 1.00 97.69 98 ASN A CA 1
ATOM 675 C C . ASN A 1 98 ? 5.920 -10.335 -2.313 1.00 97.69 98 ASN A C 1
ATOM 677 O O . ASN A 1 98 ? 5.527 -10.734 -3.412 1.00 97.69 98 ASN A O 1
ATOM 681 N N . ILE A 1 99 ? 7.061 -9.662 -2.163 1.00 96.38 99 ILE A N 1
ATOM 682 C CA . ILE A 1 99 ? 8.052 -9.451 -3.226 1.00 96.38 99 ILE A CA 1
ATOM 683 C C . ILE A 1 99 ? 9.363 -10.052 -2.736 1.00 96.38 99 ILE A C 1
ATOM 685 O O . ILE A 1 99 ? 10.010 -9.531 -1.829 1.00 96.38 99 ILE A O 1
ATOM 689 N N . THR A 1 100 ? 9.728 -11.204 -3.287 1.00 90.25 100 THR A N 1
ATOM 690 C CA . THR A 1 100 ? 10.834 -12.012 -2.763 1.00 90.25 100 THR A CA 1
ATOM 691 C C . THR A 1 100 ? 11.799 -12.358 -3.882 1.00 90.25 100 THR A C 1
ATOM 693 O O . THR A 1 100 ? 11.459 -13.155 -4.750 1.00 90.25 100 THR A O 1
ATOM 696 N N . ARG A 1 101 ? 13.002 -11.782 -3.838 1.00 89.00 101 ARG A N 1
ATOM 697 C CA . ARG A 1 101 ? 14.140 -12.124 -4.695 1.00 89.00 101 ARG A CA 1
ATOM 698 C C . ARG A 1 101 ? 15.078 -13.037 -3.910 1.00 89.00 101 ARG A C 1
ATOM 700 O O . ARG A 1 101 ? 15.669 -12.618 -2.918 1.00 89.00 101 ARG A O 1
ATOM 707 N N . VAL A 1 102 ? 15.186 -14.293 -4.327 1.00 81.81 102 VAL A N 1
ATOM 708 C CA . VAL A 1 102 ? 15.986 -15.327 -3.647 1.00 81.81 102 VAL A CA 1
ATOM 709 C C . VAL A 1 102 ? 16.821 -16.087 -4.667 1.00 81.81 102 VAL A C 1
ATOM 711 O O . VAL A 1 102 ? 16.383 -16.295 -5.801 1.00 81.81 102 VAL A O 1
ATOM 714 N N . LEU A 1 103 ? 18.018 -16.515 -4.257 1.00 71.88 103 LEU A N 1
ATOM 715 C CA . LEU A 1 103 ? 18.812 -17.465 -5.026 1.00 71.88 103 LEU A CA 1
ATOM 716 C C . LEU A 1 103 ? 18.023 -18.776 -5.069 1.00 71.88 103 LEU A C 1
ATOM 718 O O . LEU A 1 103 ? 17.716 -19.333 -4.016 1.00 71.88 103 LEU A O 1
ATOM 722 N N . LEU A 1 104 ? 17.672 -19.268 -6.256 1.00 62.44 104 LEU A N 1
ATOM 723 C CA . LEU A 1 104 ? 17.213 -20.650 -6.354 1.00 62.44 104 LEU A CA 1
ATOM 724 C C . LEU A 1 104 ? 18.417 -21.575 -6.221 1.00 62.44 104 LEU A C 1
ATOM 726 O O . LEU A 1 104 ? 19.473 -21.304 -6.791 1.00 62.44 104 LEU A O 1
ATOM 730 N N . ASP A 1 105 ? 18.233 -22.665 -5.483 1.00 54.66 105 ASP A N 1
ATOM 731 C CA . ASP A 1 105 ? 19.200 -23.751 -5.412 1.00 54.66 105 ASP A CA 1
ATOM 732 C C . ASP A 1 105 ? 19.537 -24.231 -6.841 1.00 54.66 105 ASP A C 1
ATOM 734 O O . ASP A 1 105 ? 18.626 -24.645 -7.570 1.00 54.66 105 ASP A O 1
ATOM 738 N N . PRO A 1 106 ? 20.812 -24.194 -7.277 1.00 55.31 106 PRO A N 1
ATOM 739 C CA . PRO A 1 106 ? 21.207 -24.700 -8.589 1.00 55.31 106 PRO A CA 1
ATOM 740 C C . PRO A 1 106 ? 20.886 -26.194 -8.789 1.00 55.31 106 PRO A C 1
ATOM 742 O O . PRO A 1 106 ? 20.818 -26.641 -9.934 1.00 55.31 106 PRO A O 1
ATOM 745 N N . ALA A 1 107 ? 20.648 -26.962 -7.717 1.00 55.62 107 ALA A N 1
ATOM 746 C CA . ALA A 1 107 ? 20.237 -28.367 -7.772 1.00 55.62 107 ALA A CA 1
ATOM 747 C C . ALA A 1 107 ? 18.713 -28.581 -7.902 1.00 55.62 107 ALA A C 1
ATOM 749 O O . ALA A 1 107 ? 18.276 -29.696 -8.190 1.00 55.62 107 ALA A O 1
ATOM 750 N N . GLN A 1 108 ? 17.897 -27.538 -7.717 1.00 50.94 108 GLN A N 1
ATOM 751 C CA . GLN A 1 108 ? 16.437 -27.573 -7.867 1.00 50.94 108 GLN A CA 1
ATOM 752 C C . GLN A 1 108 ? 15.973 -26.366 -8.696 1.00 50.94 108 GLN A C 1
ATOM 754 O O . GLN A 1 108 ? 15.360 -25.436 -8.159 1.00 50.94 108 GLN A O 1
ATOM 759 N N . PRO A 1 109 ? 16.237 -26.347 -10.018 1.00 49.97 109 PRO A N 1
ATOM 760 C CA . PRO A 1 109 ? 15.658 -25.343 -10.890 1.00 49.97 109 PRO A CA 1
ATOM 761 C C . PRO A 1 109 ? 14.143 -25.549 -10.895 1.00 49.97 109 PRO A C 1
ATOM 763 O O . PRO A 1 109 ? 13.612 -26.380 -11.632 1.00 49.97 109 PRO A O 1
ATOM 766 N N . LEU A 1 110 ? 13.428 -24.777 -10.077 1.00 49.72 110 LEU A N 1
ATOM 767 C CA . LEU A 1 110 ? 12.000 -24.558 -10.249 1.00 49.72 110 LEU A CA 1
ATOM 768 C C . LEU A 1 110 ? 11.820 -23.917 -11.631 1.00 49.72 110 LEU A C 1
ATOM 770 O O . LEU A 1 110 ? 11.901 -22.705 -11.793 1.00 49.72 110 LEU A O 1
ATOM 774 N N . LEU A 1 111 ? 11.661 -24.759 -12.652 1.00 49.56 111 LEU A N 1
ATOM 775 C CA . LEU A 1 111 ? 11.293 -24.388 -14.016 1.00 49.56 111 LEU A CA 1
ATOM 776 C C . LEU A 1 111 ? 12.123 -23.231 -14.606 1.00 49.56 111 LEU A C 1
ATOM 778 O O . LEU A 1 111 ? 11.559 -22.259 -15.095 1.00 49.56 111 LEU A O 1
ATOM 782 N N . GLY A 1 112 ? 13.458 -23.309 -14.558 1.00 46.88 112 GLY A N 1
ATOM 783 C CA . GLY A 1 112 ? 14.341 -22.426 -15.340 1.00 46.88 112 GLY A CA 1
ATOM 784 C C . GLY A 1 112 ? 14.181 -20.911 -15.123 1.00 46.88 112 GLY A C 1
ATOM 785 O O . GLY A 1 112 ? 14.665 -20.138 -15.946 1.00 46.88 112 GLY A O 1
ATOM 786 N N . ARG A 1 113 ? 13.512 -20.462 -14.054 1.00 52.44 113 ARG A N 1
ATOM 787 C CA . ARG A 1 113 ? 13.364 -19.039 -13.726 1.00 52.44 113 ARG A CA 1
ATOM 788 C C . ARG A 1 113 ? 14.131 -18.740 -12.458 1.00 52.44 113 ARG A C 1
ATOM 790 O O . ARG A 1 113 ? 13.706 -19.150 -11.392 1.00 52.44 113 ARG A O 1
ATOM 797 N N . THR A 1 114 ? 15.211 -17.974 -12.546 1.00 52.25 114 THR A N 1
ATOM 798 C CA . THR A 1 114 ? 15.683 -17.197 -11.396 1.00 52.25 114 THR A CA 1
ATOM 799 C C . THR A 1 114 ? 14.505 -16.370 -10.871 1.00 52.25 114 THR A C 1
ATOM 801 O O . THR A 1 114 ? 13.811 -15.722 -11.653 1.00 52.25 114 THR A O 1
ATOM 804 N N . ASN A 1 115 ? 14.220 -16.405 -9.566 1.00 60.88 115 ASN A N 1
ATOM 805 C CA . ASN A 1 115 ? 13.223 -15.504 -8.988 1.00 60.88 115 ASN A CA 1
ATOM 806 C C . ASN A 1 115 ? 13.837 -14.097 -8.912 1.00 60.88 115 ASN A C 1
ATOM 808 O O . ASN A 1 115 ? 14.353 -13.678 -7.879 1.00 60.88 115 ASN A O 1
ATOM 812 N N . VAL A 1 116 ? 13.828 -13.396 -10.047 1.00 76.69 116 VAL A N 1
ATOM 813 C CA . VAL A 1 116 ? 14.288 -12.009 -10.213 1.00 76.69 116 VAL A CA 1
ATOM 814 C C . VAL A 1 116 ? 13.174 -11.015 -9.879 1.00 76.69 116 VAL A C 1
ATOM 816 O O . VAL A 1 116 ? 13.047 -9.984 -10.528 1.00 76.69 116 VAL A O 1
ATOM 819 N N . ALA A 1 117 ? 12.350 -11.302 -8.865 1.00 88.81 117 ALA A N 1
ATOM 820 C CA . ALA A 1 117 ? 11.317 -10.372 -8.424 1.00 88.81 117 ALA A CA 1
ATOM 821 C C . ALA A 1 117 ? 11.885 -8.961 -8.195 1.00 88.81 117 ALA A C 1
ATOM 823 O O . ALA A 1 117 ? 13.015 -8.771 -7.727 1.00 88.81 117 ALA A O 1
ATOM 824 N N . GLY A 1 118 ? 11.087 -7.958 -8.531 1.00 94.12 118 GLY A N 1
ATOM 825 C CA . GLY A 1 118 ? 11.421 -6.563 -8.303 1.00 94.12 118 GLY A CA 1
ATOM 826 C C . GLY A 1 118 ? 10.459 -5.633 -9.018 1.00 94.12 118 GLY A C 1
ATOM 827 O O . GLY A 1 118 ? 9.743 -6.055 -9.927 1.00 94.12 118 GLY A O 1
ATOM 828 N N . ILE A 1 119 ? 10.454 -4.372 -8.602 1.00 97.62 119 ILE A N 1
ATOM 829 C CA . ILE A 1 119 ? 9.653 -3.318 -9.229 1.00 97.62 119 ILE A CA 1
ATOM 830 C C . ILE A 1 119 ? 10.591 -2.208 -9.686 1.00 97.62 119 ILE A C 1
ATOM 832 O O . ILE A 1 119 ? 11.441 -1.758 -8.922 1.00 97.62 119 ILE A O 1
ATOM 836 N N . ARG A 1 120 ? 10.457 -1.769 -10.933 1.00 97.44 120 ARG A N 1
ATOM 837 C CA . ARG A 1 120 ? 11.213 -0.649 -11.491 1.00 97.44 120 ARG A CA 1
ATOM 838 C C . ARG A 1 120 ? 10.247 0.320 -12.138 1.00 97.44 120 ARG A C 1
ATOM 840 O O . ARG A 1 120 ? 9.558 -0.059 -13.076 1.00 97.44 120 ARG A O 1
ATOM 847 N N . THR A 1 121 ? 10.240 1.555 -11.674 1.00 97.69 121 THR A N 1
ATOM 848 C CA . THR A 1 121 ? 9.383 2.602 -12.215 1.00 97.69 121 THR A CA 1
ATOM 849 C C . THR A 1 121 ? 10.234 3.801 -12.612 1.00 97.69 121 THR A C 1
ATOM 851 O O . THR A 1 121 ? 11.034 4.309 -11.826 1.00 97.69 121 THR A O 1
ATOM 854 N N . THR A 1 122 ? 10.079 4.258 -13.847 1.00 97.25 122 THR A N 1
ATOM 855 C CA . THR A 1 122 ? 10.682 5.500 -14.347 1.00 97.25 122 THR A CA 1
ATOM 856 C C . THR A 1 122 ? 9.556 6.441 -14.740 1.00 97.25 122 THR A C 1
ATOM 858 O O . THR A 1 122 ? 8.716 6.037 -15.539 1.00 97.25 122 THR A O 1
ATOM 861 N N . ASP A 1 123 ? 9.535 7.660 -14.194 1.00 95.81 123 ASP A N 1
ATOM 862 C CA . ASP A 1 123 ? 8.428 8.617 -14.357 1.00 95.81 123 ASP A CA 1
ATOM 863 C C . ASP A 1 123 ? 7.068 7.973 -14.053 1.00 95.81 123 ASP A C 1
ATOM 865 O O . ASP A 1 123 ? 6.205 7.775 -14.906 1.00 95.81 123 ASP A O 1
ATOM 869 N N . GLY A 1 124 ? 6.897 7.559 -12.806 1.00 96.44 124 GLY A N 1
ATOM 870 C CA . GLY A 1 124 ? 5.695 6.880 -12.347 1.00 96.44 124 GLY A CA 1
ATOM 871 C C . GLY A 1 124 ? 5.675 6.795 -10.835 1.00 96.44 124 GLY A C 1
ATOM 872 O O . GLY A 1 124 ? 6.685 7.032 -10.186 1.00 96.44 124 GLY A O 1
ATOM 873 N N . ASN A 1 125 ? 4.524 6.446 -10.283 1.00 97.44 125 ASN A N 1
ATOM 874 C CA . ASN A 1 125 ? 4.326 6.319 -8.846 1.00 97.44 125 ASN A CA 1
ATOM 875 C C . ASN A 1 125 ? 4.225 4.844 -8.458 1.00 97.44 125 ASN A C 1
ATOM 877 O O . ASN A 1 125 ? 3.798 3.998 -9.254 1.00 97.44 125 ASN A O 1
ATOM 881 N N . ILE A 1 126 ? 4.573 4.530 -7.214 1.00 98.06 126 ILE A N 1
ATOM 882 C CA . ILE A 1 126 ? 4.418 3.189 -6.651 1.00 98.06 126 ILE A CA 1
ATOM 883 C C . ILE A 1 126 ? 3.580 3.295 -5.383 1.00 98.06 126 ILE A C 1
ATOM 885 O O . ILE A 1 126 ? 3.956 3.967 -4.433 1.00 98.06 126 ILE A O 1
ATOM 889 N N . THR A 1 127 ? 2.454 2.592 -5.317 1.00 97.62 127 THR A N 1
ATOM 890 C CA . THR A 1 127 ? 1.706 2.403 -4.068 1.00 97.62 127 THR A CA 1
ATOM 891 C C . THR A 1 127 ? 1.581 0.921 -3.763 1.00 97.62 127 THR A C 1
ATOM 893 O O . THR A 1 127 ? 1.114 0.135 -4.582 1.00 97.62 127 THR A O 1
ATOM 896 N N . MET A 1 128 ? 2.001 0.537 -2.565 1.00 97.69 128 MET A N 1
ATOM 897 C CA . MET A 1 128 ? 1.923 -0.816 -2.039 1.00 97.69 128 MET A CA 1
ATOM 898 C C . MET A 1 128 ? 1.168 -0.788 -0.721 1.00 97.69 128 MET A C 1
ATOM 900 O O . MET A 1 128 ? 1.566 -0.079 0.203 1.00 97.69 128 MET A O 1
ATOM 904 N N . CYS A 1 129 ? 0.103 -1.574 -0.619 1.00 96.50 129 CYS A N 1
ATOM 905 C CA . CYS A 1 129 ? -0.710 -1.663 0.579 1.00 96.50 129 CYS A CA 1
ATOM 906 C C . CYS A 1 129 ? -1.078 -3.107 0.893 1.00 96.50 129 CYS A C 1
ATOM 908 O O . CYS A 1 129 ? -1.374 -3.893 -0.007 1.00 96.50 129 CYS A O 1
ATOM 910 N N . ALA A 1 130 ? -1.084 -3.441 2.178 1.00 96.69 130 ALA A N 1
ATOM 911 C CA . ALA A 1 130 ? -1.518 -4.741 2.659 1.00 96.69 130 ALA A CA 1
ATOM 912 C C . ALA A 1 130 ? -2.300 -4.585 3.965 1.00 96.69 130 ALA A C 1
ATOM 914 O O . ALA A 1 130 ? -1.983 -3.724 4.798 1.00 96.69 130 ALA A O 1
ATOM 915 N N . ALA A 1 131 ? -3.332 -5.406 4.149 1.00 94.75 131 ALA A N 1
ATOM 916 C CA . ALA A 1 131 ? -4.072 -5.434 5.406 1.00 94.75 131 ALA A CA 1
ATOM 917 C C . ALA A 1 131 ? -3.218 -5.980 6.561 1.00 94.75 131 ALA A C 1
ATOM 919 O O . ALA A 1 131 ? -3.400 -5.550 7.696 1.00 94.75 131 ALA A O 1
ATOM 920 N N . HIS A 1 132 ? -2.280 -6.880 6.272 1.00 95.62 132 HIS A N 1
ATOM 921 C CA . HIS A 1 132 ? -1.385 -7.493 7.245 1.00 95.62 132 HIS A CA 1
ATOM 922 C C . HIS A 1 132 ? 0.075 -7.159 6.902 1.00 95.62 132 HIS A C 1
ATOM 924 O O . HIS A 1 132 ? 0.526 -6.073 7.267 1.00 95.62 132 HIS A O 1
ATOM 930 N N . ASP A 1 133 ? 0.810 -7.998 6.166 1.00 97.62 133 ASP A N 1
ATOM 931 C CA . ASP A 1 133 ? 2.235 -7.756 5.917 1.00 97.62 133 ASP A CA 1
ATOM 932 C C . ASP A 1 133 ? 2.545 -7.238 4.508 1.00 97.62 133 ASP A C 1
ATOM 934 O O . ASP A 1 133 ? 2.004 -7.694 3.499 1.00 97.62 133 ASP A O 1
ATOM 938 N N . ILE A 1 134 ? 3.512 -6.322 4.424 1.00 98.38 134 ILE A N 1
ATOM 939 C CA . ILE A 1 134 ? 4.264 -6.087 3.185 1.00 98.38 134 ILE A CA 1
ATOM 940 C C . ILE A 1 134 ? 5.655 -6.663 3.393 1.00 98.38 134 ILE A C 1
ATOM 942 O O . ILE A 1 134 ? 6.458 -6.102 4.137 1.00 98.38 134 ILE A O 1
ATOM 946 N N . LYS A 1 135 ? 5.952 -7.768 2.714 1.00 97.88 135 LYS A N 1
ATOM 947 C CA . LYS A 1 135 ? 7.232 -8.459 2.796 1.00 97.88 135 LYS A CA 1
ATOM 948 C C . LYS A 1 135 ? 8.061 -8.214 1.546 1.00 97.88 135 LYS A C 1
ATOM 950 O O . LYS A 1 135 ? 7.783 -8.752 0.472 1.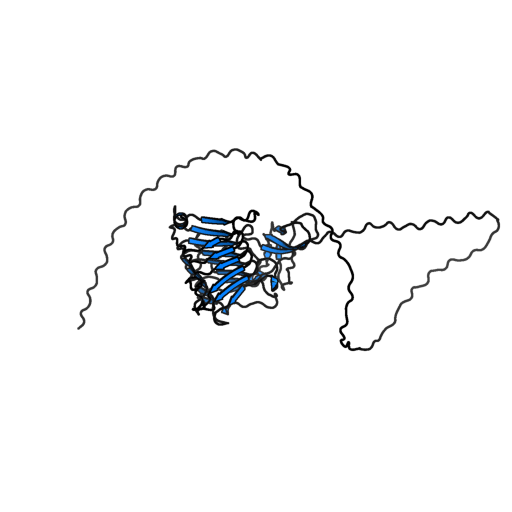00 97.88 135 LYS A O 1
ATOM 955 N N . LEU A 1 136 ? 9.117 -7.429 1.719 1.00 97.19 136 LEU A N 1
ATOM 956 C CA . LEU A 1 136 ? 10.122 -7.150 0.704 1.00 97.19 136 LEU A CA 1
ATOM 957 C C . LEU A 1 136 ? 11.414 -7.851 1.119 1.00 97.19 136 LEU A C 1
ATOM 959 O O . LEU A 1 136 ? 12.043 -7.484 2.109 1.00 97.19 136 LEU A O 1
ATOM 963 N N . THR A 1 137 ? 11.803 -8.890 0.390 1.00 94.06 137 THR A N 1
ATOM 964 C CA . THR A 1 137 ? 12.975 -9.703 0.730 1.00 94.06 137 THR A CA 1
ATOM 965 C C . THR A 1 137 ? 13.896 -9.810 -0.472 1.00 94.06 137 THR A C 1
ATOM 967 O O . THR A 1 137 ? 13.465 -10.242 -1.539 1.00 94.06 137 THR A O 1
ATOM 970 N N . ASN A 1 138 ? 15.164 -9.448 -0.296 1.00 92.00 138 ASN A N 1
ATOM 971 C CA . ASN A 1 138 ? 16.224 -9.737 -1.254 1.00 92.00 138 ASN A CA 1
ATOM 972 C C . ASN A 1 138 ? 17.327 -10.519 -0.544 1.00 92.00 138 ASN A C 1
ATOM 974 O O . ASN A 1 138 ? 17.968 -9.983 0.347 1.00 92.00 138 ASN A O 1
ATOM 978 N N . SER A 1 139 ? 17.544 -11.775 -0.924 1.00 87.38 139 SER A N 1
ATOM 979 C CA . SER A 1 139 ? 18.626 -12.614 -0.392 1.00 87.38 139 SER A CA 1
ATOM 980 C C . SER A 1 139 ? 19.595 -13.084 -1.480 1.00 87.38 139 SER A C 1
ATOM 982 O O . SER A 1 139 ? 20.355 -14.024 -1.252 1.00 87.38 139 SER A O 1
ATOM 984 N N . PHE A 1 140 ? 19.498 -12.520 -2.686 1.00 81.75 140 PHE A N 1
ATOM 985 C CA . PHE A 1 140 ? 20.214 -13.003 -3.866 1.00 81.75 140 PHE A CA 1
ATOM 986 C C . PHE A 1 140 ? 21.309 -12.047 -4.325 1.00 81.75 140 PHE A C 1
ATOM 988 O O . PHE A 1 140 ? 22.434 -12.481 -4.557 1.00 81.75 140 PHE A O 1
ATOM 995 N N . ASP A 1 141 ? 20.974 -10.768 -4.494 1.00 80.00 141 ASP A N 1
ATOM 996 C CA . ASP A 1 141 ? 21.890 -9.772 -5.038 1.00 80.00 141 ASP A CA 1
ATOM 997 C C . ASP A 1 141 ? 21.910 -8.493 -4.193 1.00 80.00 141 ASP A C 1
ATOM 999 O O . ASP A 1 141 ? 21.004 -8.208 -3.414 1.00 80.00 141 ASP A O 1
ATOM 1003 N N . ALA A 1 142 ? 22.977 -7.707 -4.346 1.00 82.56 142 ALA A N 1
ATOM 1004 C CA . ALA A 1 142 ? 23.096 -6.392 -3.717 1.00 82.56 142 ALA A CA 1
ATOM 1005 C C . ALA A 1 142 ? 22.336 -5.291 -4.485 1.00 82.56 142 ALA A C 1
ATOM 1007 O O . ALA A 1 142 ? 22.407 -4.122 -4.113 1.00 82.56 142 ALA A O 1
ATOM 1008 N N . ALA A 1 143 ? 21.650 -5.632 -5.581 1.00 87.56 143 ALA A N 1
ATOM 1009 C CA . ALA A 1 143 ? 20.887 -4.664 -6.352 1.00 87.56 143 ALA A CA 1
ATOM 1010 C C . ALA A 1 143 ? 19.587 -4.313 -5.622 1.00 87.56 143 ALA A C 1
ATOM 1012 O O . ALA A 1 143 ? 19.001 -5.135 -4.914 1.00 87.56 143 ALA A O 1
ATOM 1013 N N . ALA A 1 144 ? 19.084 -3.099 -5.845 1.00 92.81 144 ALA A N 1
ATOM 1014 C CA . ALA A 1 144 ? 17.801 -2.704 -5.287 1.00 92.81 144 ALA A CA 1
ATOM 1015 C C . ALA A 1 144 ? 16.691 -3.679 -5.732 1.00 92.81 144 ALA A C 1
ATOM 1017 O O . ALA A 1 144 ? 16.602 -4.094 -6.898 1.00 92.81 144 ALA A O 1
ATOM 1018 N N . LEU A 1 145 ? 15.841 -4.066 -4.782 1.00 95.69 145 LEU A N 1
ATOM 1019 C CA . LEU A 1 145 ? 14.640 -4.847 -5.050 1.00 95.69 145 LEU A CA 1
ATOM 1020 C C . LEU A 1 145 ? 13.595 -3.985 -5.759 1.00 95.69 145 LEU A C 1
ATOM 1022 O O . LEU A 1 145 ? 12.926 -4.455 -6.680 1.00 95.69 145 LEU A O 1
ATOM 1026 N N . ILE A 1 146 ? 13.489 -2.723 -5.336 1.00 97.88 146 ILE A N 1
ATOM 1027 C CA . ILE A 1 146 ? 12.586 -1.728 -5.907 1.00 97.88 146 ILE A CA 1
ATOM 1028 C C . ILE A 1 146 ? 13.381 -0.485 -6.305 1.00 97.88 146 ILE A C 1
ATOM 1030 O O . ILE A 1 146 ? 14.246 -0.029 -5.555 1.00 97.88 146 ILE A O 1
ATOM 1034 N N . THR A 1 147 ? 13.087 0.070 -7.477 1.00 97.69 147 THR A N 1
ATOM 1035 C CA . THR A 1 147 ? 13.670 1.325 -7.958 1.00 97.69 147 THR A CA 1
ATOM 1036 C C . THR A 1 147 ? 12.585 2.254 -8.482 1.00 97.69 147 THR A C 1
ATOM 1038 O O . THR A 1 147 ? 11.764 1.832 -9.291 1.00 97.69 147 THR A O 1
ATOM 1041 N N . GLU A 1 148 ? 12.620 3.518 -8.068 1.00 97.50 148 GLU A N 1
ATOM 1042 C CA . GLU A 1 148 ? 11.787 4.594 -8.611 1.00 97.50 148 GLU A CA 1
ATOM 1043 C C . GLU A 1 148 ? 12.675 5.789 -8.965 1.00 97.50 148 GLU A C 1
ATOM 1045 O O . GLU A 1 148 ? 13.436 6.259 -8.121 1.00 97.50 148 GLU A O 1
ATOM 1050 N N . THR A 1 149 ? 12.663 6.235 -10.222 1.00 91.88 149 THR A N 1
ATOM 1051 C CA . THR A 1 149 ? 13.637 7.237 -10.704 1.00 91.88 149 THR A CA 1
ATOM 1052 C C . THR A 1 149 ? 13.090 8.664 -10.757 1.00 91.88 149 THR A C 1
ATOM 1054 O O . THR A 1 149 ? 13.883 9.593 -10.691 1.00 91.88 149 THR A O 1
ATOM 1057 N N . THR A 1 150 ? 11.771 8.837 -10.843 1.00 93.69 150 THR A N 1
ATOM 1058 C CA . THR A 1 150 ? 11.054 10.121 -10.769 1.00 93.69 150 THR A CA 1
ATOM 1059 C C . THR A 1 150 ? 9.571 9.829 -10.533 1.00 93.69 150 THR A C 1
ATOM 1061 O O . THR A 1 150 ? 9.047 8.865 -11.097 1.00 93.69 150 THR A O 1
ATOM 1064 N N . SER A 1 151 ? 8.877 10.668 -9.759 1.00 93.31 151 SER A N 1
ATOM 1065 C CA . SER A 1 151 ? 7.419 10.562 -9.600 1.00 93.31 151 SER A CA 1
ATOM 1066 C C . SER A 1 151 ? 6.689 11.163 -10.801 1.00 93.31 151 SER A C 1
ATOM 1068 O O . SER A 1 151 ? 7.118 12.208 -11.296 1.00 93.31 151 SER A O 1
ATOM 1070 N N . SER A 1 152 ? 5.546 10.597 -11.195 1.00 92.25 152 SER A N 1
ATOM 1071 C CA . SER A 1 152 ? 4.704 11.199 -12.235 1.00 92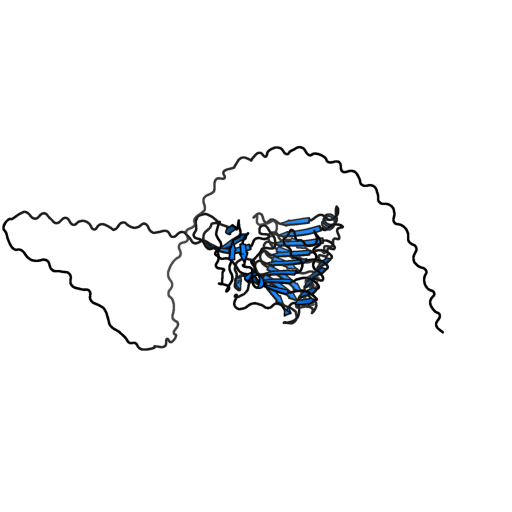.25 152 SER A CA 1
ATOM 1072 C C . SER A 1 152 ? 3.532 11.975 -11.645 1.00 92.25 152 SER A C 1
ATOM 1074 O O . SER A 1 152 ? 2.857 11.520 -10.722 1.00 92.25 152 SER A O 1
ATOM 1076 N N . THR A 1 153 ? 3.246 13.130 -12.235 1.00 92.69 153 THR A N 1
ATOM 1077 C CA . THR A 1 153 ? 2.007 13.909 -12.043 1.00 92.69 153 THR A CA 1
ATOM 1078 C C . THR A 1 153 ? 1.222 14.030 -13.350 1.00 92.69 153 THR A C 1
ATOM 1080 O O . THR A 1 153 ? 0.314 14.852 -13.480 1.00 92.69 153 THR A O 1
ATOM 1083 N N . THR A 1 154 ? 1.599 13.236 -14.357 1.00 91.25 154 THR A N 1
ATOM 1084 C CA . THR A 1 154 ? 0.940 13.247 -15.658 1.00 91.25 154 THR A CA 1
ATOM 1085 C C . THR A 1 154 ? -0.396 12.523 -15.550 1.00 91.25 154 THR A C 1
ATOM 1087 O O . THR A 1 154 ? -0.441 11.326 -15.258 1.00 91.25 154 THR A O 1
ATOM 1090 N N . GLY A 1 155 ? -1.482 13.241 -15.842 1.00 87.25 155 GLY A N 1
ATOM 1091 C CA . GLY A 1 155 ? -2.837 12.701 -15.772 1.00 87.25 155 GLY A CA 1
ATOM 1092 C C . GLY A 1 155 ? -2.989 11.395 -16.555 1.00 87.25 155 GLY A C 1
ATOM 1093 O O . GLY A 1 155 ? -2.583 11.284 -17.714 1.00 87.25 155 GLY A O 1
ATOM 1094 N N . GLY A 1 156 ? -3.559 10.388 -15.894 1.00 86.25 156 GLY A N 1
ATOM 1095 C CA . GLY A 1 156 ? -3.744 9.044 -16.442 1.00 86.25 156 GLY A CA 1
ATOM 1096 C C . GLY A 1 156 ? -2.531 8.124 -16.286 1.00 86.25 156 GLY A C 1
ATOM 1097 O O . GLY A 1 156 ? -2.706 6.913 -16.369 1.00 86.25 156 GLY A O 1
ATOM 1098 N N . LEU A 1 157 ? -1.333 8.651 -16.015 1.00 91.44 157 LEU A N 1
ATOM 1099 C CA . LEU A 1 157 ? -0.122 7.870 -15.711 1.00 91.44 157 LEU A CA 1
ATOM 1100 C C . LEU A 1 157 ? 0.214 7.861 -14.218 1.00 91.44 157 LEU A C 1
ATOM 1102 O O . LEU A 1 157 ? 0.946 6.989 -13.765 1.00 91.44 157 LEU A O 1
ATOM 1106 N N . ASP A 1 158 ? -0.323 8.811 -13.457 1.00 91.56 158 ASP A N 1
ATOM 1107 C CA . ASP A 1 158 ? -0.097 8.992 -12.020 1.00 91.56 158 ASP A CA 1
ATOM 1108 C C . ASP A 1 158 ? -1.004 8.133 -11.120 1.00 91.56 158 ASP A C 1
ATOM 1110 O O . ASP A 1 158 ? -0.707 7.975 -9.936 1.00 91.56 158 ASP A O 1
ATOM 1114 N N . LEU A 1 159 ? -2.088 7.577 -11.681 1.00 92.44 159 LEU A N 1
ATOM 1115 C CA . LEU A 1 159 ? -3.171 6.887 -10.967 1.00 92.44 159 LEU A CA 1
ATOM 1116 C C . LEU A 1 159 ? -3.819 7.732 -9.849 1.00 92.44 159 LEU A C 1
ATOM 1118 O O . LEU A 1 159 ? -4.380 7.172 -8.902 1.00 92.44 159 LEU A O 1
ATOM 1122 N N . ALA A 1 160 ? -3.801 9.065 -9.960 1.00 90.38 160 ALA A N 1
ATOM 1123 C CA . ALA A 1 160 ? -4.330 9.958 -8.924 1.00 90.38 160 ALA A CA 1
ATOM 1124 C C . ALA A 1 160 ? -5.823 9.713 -8.623 1.00 90.38 160 ALA A C 1
ATOM 1126 O O . ALA A 1 160 ? -6.241 9.773 -7.467 1.00 90.38 160 ALA A O 1
ATOM 1127 N N . GLU A 1 161 ? -6.606 9.331 -9.638 1.00 86.25 161 GLU A N 1
ATOM 1128 C CA . GLU A 1 161 ? -8.025 8.952 -9.512 1.00 86.25 161 GLU A CA 1
ATOM 1129 C C . GLU A 1 161 ? -8.255 7.719 -8.617 1.00 86.25 161 GLU A C 1
ATOM 1131 O O . GLU A 1 161 ? -9.343 7.526 -8.079 1.00 86.25 161 GLU A O 1
ATOM 1136 N N . LEU A 1 162 ? -7.230 6.881 -8.430 1.00 87.31 162 LEU A N 1
ATOM 1137 C CA . LEU A 1 162 ? -7.253 5.741 -7.508 1.00 87.31 162 LEU A CA 1
ATOM 1138 C C . LEU A 1 162 ? -6.612 6.074 -6.152 1.00 87.31 162 LEU A C 1
ATOM 1140 O O . LEU A 1 162 ? -6.310 5.175 -5.373 1.00 87.31 162 LEU A O 1
ATOM 1144 N N . GLY A 1 163 ? -6.369 7.353 -5.860 1.00 85.38 163 GLY A N 1
ATOM 1145 C CA . GLY A 1 163 ? -5.759 7.797 -4.607 1.00 85.38 163 GLY A CA 1
ATOM 1146 C C . GLY A 1 163 ? -4.256 7.524 -4.495 1.00 85.38 163 GLY A C 1
ATOM 1147 O O . GLY A 1 163 ? -3.687 7.728 -3.418 1.00 85.38 163 GLY A O 1
ATOM 1148 N N . VAL A 1 164 ? -3.605 7.094 -5.583 1.00 91.25 164 VAL A N 1
ATOM 1149 C CA . VAL A 1 164 ? -2.143 6.977 -5.650 1.00 91.25 164 VAL A CA 1
ATOM 1150 C C . VAL A 1 164 ? -1.545 8.375 -5.539 1.00 91.25 164 VAL A C 1
ATOM 1152 O O . VAL A 1 164 ? -1.950 9.307 -6.233 1.00 91.25 164 VAL A O 1
ATOM 1155 N N . LYS A 1 165 ? -0.602 8.538 -4.613 1.00 92.44 165 LYS A N 1
ATOM 1156 C CA . LYS A 1 165 ? 0.116 9.801 -4.426 1.00 92.44 165 LYS A CA 1
ATOM 1157 C C . LYS A 1 165 ? 1.350 9.823 -5.317 1.00 92.44 165 LYS A C 1
ATOM 1159 O O . LYS A 1 165 ? 1.898 8.770 -5.623 1.00 92.44 165 LYS A O 1
ATOM 1164 N N . ALA A 1 166 ? 1.800 11.027 -5.667 1.00 94.81 166 ALA A N 1
ATOM 1165 C CA . ALA A 1 166 ? 3.097 11.200 -6.303 1.00 94.81 166 ALA A CA 1
ATOM 1166 C C . ALA A 1 166 ? 4.189 10.551 -5.440 1.00 94.81 166 ALA A C 1
ATOM 1168 O O . ALA A 1 166 ? 4.221 10.776 -4.226 1.00 94.81 166 ALA A O 1
ATOM 1169 N N . GLY A 1 167 ? 5.060 9.770 -6.071 1.00 96.69 167 GLY A N 1
ATOM 1170 C CA . GLY A 1 167 ? 6.161 9.078 -5.421 1.00 96.69 167 GLY A CA 1
ATOM 1171 C C . GLY A 1 167 ? 5.844 7.646 -4.988 1.00 96.69 167 GLY A C 1
ATOM 1172 O O . GLY A 1 167 ? 4.981 6.964 -5.552 1.00 96.69 167 GLY A O 1
ATOM 1173 N N . MET A 1 168 ? 6.521 7.224 -3.919 1.00 98.06 168 MET A N 1
ATOM 1174 C CA . MET A 1 168 ? 6.385 5.898 -3.331 1.00 98.06 168 MET A CA 1
ATOM 1175 C C . MET A 1 168 ? 5.548 5.929 -2.050 1.00 98.06 168 MET A C 1
ATOM 1177 O O . MET A 1 168 ? 5.860 6.653 -1.103 1.00 98.06 168 MET A O 1
ATOM 1181 N N . VAL A 1 169 ? 4.542 5.062 -1.959 1.00 97.56 169 VAL A N 1
ATOM 1182 C CA . VAL A 1 169 ? 3.770 4.799 -0.741 1.00 97.56 169 VAL A CA 1
ATOM 1183 C C . VAL A 1 169 ? 3.851 3.318 -0.382 1.00 97.56 169 VAL A C 1
ATOM 1185 O O . VAL A 1 169 ? 3.521 2.454 -1.190 1.00 97.56 169 VAL A O 1
ATOM 1188 N N . ILE A 1 170 ? 4.244 3.025 0.856 1.00 98.06 170 ILE A N 1
ATOM 1189 C CA . ILE A 1 170 ? 4.187 1.693 1.470 1.00 98.06 170 ILE A CA 1
ATOM 1190 C C . ILE A 1 170 ? 3.249 1.796 2.672 1.00 98.06 170 ILE A C 1
ATOM 1192 O O . ILE A 1 170 ? 3.505 2.593 3.566 1.00 98.06 170 ILE A O 1
ATOM 1196 N N . SER A 1 171 ? 2.166 1.023 2.705 1.00 97.44 171 SER A N 1
ATOM 1197 C CA . SER A 1 171 ? 1.181 1.038 3.793 1.00 97.44 171 SER A CA 1
ATOM 1198 C C . SER A 1 171 ? 0.878 -0.383 4.273 1.00 97.44 171 SER A C 1
ATOM 1200 O O . SER A 1 171 ? 0.072 -1.093 3.672 1.00 97.44 171 SER A O 1
ATOM 1202 N N . ALA A 1 172 ? 1.547 -0.822 5.336 1.00 97.56 172 ALA A N 1
ATOM 1203 C CA . ALA A 1 172 ? 1.442 -2.188 5.855 1.00 97.56 172 ALA A CA 1
ATOM 1204 C C . ALA A 1 172 ? 0.668 -2.245 7.178 1.00 97.56 172 ALA A C 1
ATOM 1206 O O . ALA A 1 172 ? 0.800 -1.356 8.020 1.00 97.56 172 ALA A O 1
ATOM 1207 N N . GLY A 1 173 ? -0.101 -3.313 7.376 1.00 96.38 173 GLY A N 1
ATOM 1208 C CA . GLY A 1 173 ? -0.920 -3.526 8.567 1.00 96.38 173 GLY A CA 1
ATOM 1209 C C . GLY A 1 173 ? -2.189 -2.680 8.603 1.00 96.38 173 GLY A C 1
ATOM 1210 O O . GLY A 1 173 ? -2.621 -2.206 9.652 1.00 96.38 173 GLY A O 1
ATOM 1211 N N . THR A 1 174 ? -2.787 -2.437 7.438 1.00 95.38 174 THR A N 1
ATOM 1212 C CA . THR A 1 174 ? -3.975 -1.578 7.306 1.00 95.38 174 THR A CA 1
ATOM 1213 C C . THR A 1 174 ? -5.295 -2.270 7.677 1.00 95.38 174 THR A C 1
ATOM 1215 O O . THR A 1 174 ? -6.346 -1.642 7.610 1.00 95.38 174 THR A O 1
ATOM 1218 N N . GLY A 1 175 ? -5.269 -3.537 8.098 1.00 92.12 175 GLY A N 1
ATOM 1219 C CA . GLY A 1 175 ? -6.444 -4.388 8.340 1.00 92.12 175 GLY A CA 1
ATOM 1220 C C . GLY A 1 175 ? -7.234 -4.082 9.614 1.00 92.12 175 GLY A C 1
ATOM 1221 O O . GLY A 1 175 ? -8.191 -4.783 9.931 1.00 92.12 175 GLY A O 1
ATOM 1222 N N . GLY A 1 176 ? -6.857 -3.044 10.362 1.00 90.06 176 GLY A N 1
ATOM 1223 C CA . GLY A 1 176 ? -7.658 -2.529 11.472 1.00 90.06 176 GLY A CA 1
ATOM 1224 C C . GLY A 1 176 ? -7.442 -3.193 12.837 1.00 90.06 176 GLY A C 1
ATOM 1225 O O . GLY A 1 176 ? -8.086 -2.801 13.815 1.00 90.06 176 GLY A O 1
ATOM 1226 N N . THR A 1 177 ? -6.550 -4.181 12.926 1.00 88.44 177 THR A N 1
ATOM 1227 C CA . THR A 1 177 ? -6.279 -4.975 14.140 1.00 88.44 177 THR A CA 1
ATOM 1228 C C . THR A 1 177 ? -5.114 -4.453 14.988 1.00 88.44 177 THR A C 1
ATOM 1230 O O . THR A 1 177 ? -4.819 -5.047 16.022 1.00 88.44 177 THR A O 1
ATOM 1233 N N . GLY A 1 178 ? -4.469 -3.353 14.587 1.00 87.81 178 GLY A N 1
ATOM 1234 C CA . GLY A 1 178 ? -3.354 -2.751 15.320 1.00 87.81 178 GLY A CA 1
ATOM 1235 C C . GLY A 1 178 ? -3.757 -1.799 16.466 1.00 87.81 178 GLY A C 1
ATOM 1236 O O . GLY A 1 178 ? -4.945 -1.494 16.642 1.00 87.81 178 GLY A O 1
ATOM 1237 N N . PRO A 1 179 ? -2.775 -1.289 17.240 1.00 94.12 179 PRO A N 1
ATOM 1238 C CA . PRO A 1 179 ? -1.350 -1.631 17.163 1.00 94.12 179 PRO A CA 1
ATOM 1239 C C . PRO A 1 179 ? -1.064 -3.060 17.658 1.00 94.12 179 PRO A C 1
ATOM 1241 O O . PRO A 1 179 ? -1.881 -3.643 18.370 1.00 94.12 179 PRO A O 1
ATOM 1244 N N . GLY A 1 180 ? 0.098 -3.620 17.314 1.00 94.00 180 GLY A N 1
ATOM 1245 C CA . GLY A 1 180 ? 0.554 -4.929 17.802 1.00 94.00 180 GLY A CA 1
ATOM 1246 C C . GLY A 1 180 ? 0.919 -5.928 16.705 1.00 94.00 180 GLY A C 1
ATOM 1247 O O . GLY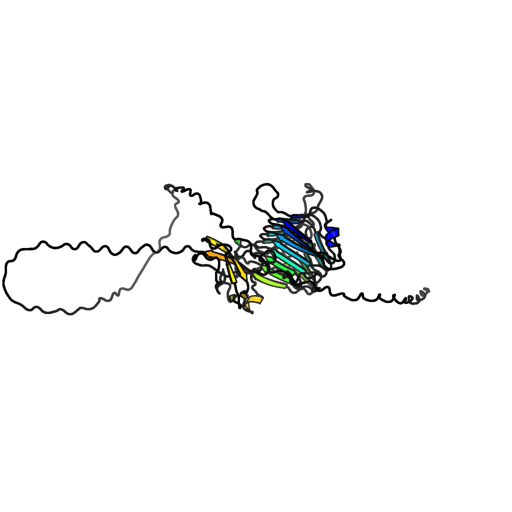 A 1 180 ? 0.575 -5.753 15.537 1.00 94.00 180 GLY A O 1
ATOM 1248 N N . VAL A 1 181 ? 1.599 -7.013 17.100 1.00 92.75 181 VAL A N 1
ATOM 1249 C CA . VAL A 1 181 ? 2.128 -8.046 16.180 1.00 92.75 181 VAL A CA 1
ATOM 1250 C C . VAL A 1 181 ? 1.059 -8.710 15.309 1.00 92.75 181 VAL A C 1
ATOM 1252 O O . VAL A 1 181 ? 1.343 -9.097 14.184 1.00 92.75 181 VAL A O 1
ATOM 1255 N N . ALA A 1 182 ? -0.174 -8.826 15.810 1.00 90.88 182 ALA A N 1
ATOM 1256 C CA . ALA A 1 182 ? -1.274 -9.484 15.106 1.00 90.88 182 ALA A CA 1
ATOM 1257 C C . ALA A 1 182 ? -1.847 -8.657 13.940 1.00 90.88 182 ALA A C 1
ATOM 1259 O O . ALA A 1 182 ? -2.699 -9.150 13.204 1.00 90.88 182 ALA A O 1
ATOM 1260 N N . GLY A 1 183 ? -1.443 -7.391 13.804 1.00 91.06 183 GLY A N 1
ATOM 1261 C CA . GLY A 1 183 ? -1.853 -6.539 12.690 1.00 91.06 183 GLY A CA 1
ATOM 1262 C C . GLY A 1 183 ? -0.894 -6.536 11.509 1.00 91.06 183 GLY A C 1
ATOM 1263 O O . GLY A 1 183 ? -1.145 -5.793 10.569 1.00 91.06 183 GLY A O 1
ATOM 1264 N N . GLY A 1 184 ? 0.189 -7.318 11.552 1.00 95.56 184 GLY A N 1
ATOM 1265 C CA . GLY A 1 184 ? 1.234 -7.306 10.527 1.00 95.56 184 GLY A CA 1
ATOM 1266 C C . GLY A 1 184 ? 2.003 -5.984 10.468 1.00 95.56 184 GLY A C 1
ATOM 1267 O O . GLY A 1 184 ? 1.715 -5.051 11.220 1.00 95.56 184 GLY A O 1
ATOM 1268 N N . THR A 1 185 ? 3.030 -5.894 9.627 1.00 97.12 185 THR A N 1
ATOM 1269 C CA . THR A 1 185 ? 3.816 -4.667 9.425 1.00 97.12 185 THR A CA 1
ATOM 1270 C C . THR A 1 185 ? 4.614 -4.689 8.113 1.00 97.12 185 THR A C 1
ATOM 1272 O O . THR A 1 185 ? 4.496 -5.599 7.290 1.00 97.12 185 THR A O 1
ATOM 1275 N N . ALA A 1 186 ? 5.421 -3.653 7.875 1.00 97.50 186 ALA A N 1
ATOM 1276 C CA . ALA A 1 186 ? 6.364 -3.635 6.763 1.00 97.50 186 ALA A CA 1
ATOM 1277 C C . ALA A 1 186 ? 7.634 -4.405 7.153 1.00 97.50 186 ALA A C 1
ATOM 1279 O O . ALA A 1 186 ? 8.347 -4.034 8.083 1.00 97.50 186 ALA A O 1
ATOM 1280 N N . ILE A 1 187 ? 7.936 -5.478 6.427 1.00 96.94 187 ILE A N 1
ATOM 1281 C CA . ILE A 1 187 ? 9.093 -6.342 6.663 1.00 96.94 187 ILE A CA 1
ATOM 1282 C C . ILE A 1 187 ? 10.065 -6.153 5.499 1.00 96.94 187 ILE A C 1
ATOM 1284 O O . ILE A 1 187 ? 9.867 -6.698 4.411 1.00 96.94 187 ILE A O 1
ATOM 1288 N N . LEU A 1 188 ? 11.112 -5.357 5.733 1.00 96.69 188 LEU A N 1
ATOM 1289 C CA . LEU A 1 188 ? 12.128 -5.009 4.739 1.00 96.69 188 LEU A CA 1
ATOM 1290 C C . LEU A 1 188 ? 13.435 -5.746 5.046 1.00 96.69 188 LEU A C 1
ATOM 1292 O O . LEU A 1 188 ? 14.172 -5.382 5.962 1.00 96.69 188 LEU A O 1
ATOM 1296 N N . THR A 1 189 ? 13.725 -6.793 4.279 1.00 94.94 189 THR A N 1
ATOM 1297 C CA . THR A 1 189 ? 14.875 -7.679 4.496 1.00 94.94 189 THR A CA 1
ATOM 1298 C C . THR A 1 189 ? 15.858 -7.580 3.324 1.00 94.94 189 THR A C 1
ATOM 1300 O O . THR A 1 189 ? 15.695 -8.297 2.332 1.00 94.94 189 THR A O 1
ATOM 1303 N N . PRO A 1 190 ? 16.857 -6.679 3.393 1.00 92.81 190 PRO A N 1
ATOM 1304 C CA . PRO A 1 190 ? 17.966 -6.647 2.441 1.00 92.81 190 PRO A CA 1
ATOM 1305 C C . PRO A 1 190 ? 18.887 -7.861 2.605 1.00 92.81 190 PRO A C 1
ATOM 1307 O O . PRO A 1 190 ? 18.885 -8.515 3.648 1.00 92.81 190 PRO A O 1
ATOM 1310 N N . MET A 1 191 ? 19.717 -8.119 1.590 1.00 88.94 191 MET A N 1
ATOM 1311 C CA . MET A 1 191 ? 20.643 -9.262 1.573 1.00 88.94 191 MET A CA 1
ATOM 1312 C C . MET A 1 191 ? 21.643 -9.183 2.727 1.00 88.94 191 MET A C 1
ATOM 1314 O O . MET A 1 191 ? 21.979 -10.191 3.343 1.00 88.94 191 MET A O 1
ATOM 1318 N N . VAL A 1 192 ? 22.090 -7.965 3.030 1.00 85.81 192 VAL A N 1
ATOM 1319 C CA . VAL A 1 192 ? 22.926 -7.656 4.185 1.00 85.81 192 VAL A CA 1
ATOM 1320 C C . VAL A 1 192 ? 22.134 -6.708 5.089 1.00 85.81 192 VAL A C 1
ATOM 1322 O O . VAL A 1 192 ? 21.749 -5.629 4.625 1.00 85.81 192 VAL A O 1
ATOM 1325 N N . PRO A 1 193 ? 21.870 -7.066 6.359 1.00 83.50 193 PRO A N 1
ATOM 1326 C CA . PRO A 1 193 ? 21.200 -6.174 7.301 1.00 83.50 193 PRO A CA 1
ATOM 1327 C C . PRO A 1 193 ? 21.863 -4.791 7.355 1.00 83.50 193 PRO A C 1
ATOM 1329 O O . PRO A 1 193 ? 23.086 -4.683 7.372 1.00 83.50 193 PRO A O 1
ATOM 1332 N N . GLY A 1 194 ? 21.051 -3.732 7.361 1.00 79.94 194 GLY A N 1
ATOM 1333 C CA . GLY A 1 194 ? 21.530 -2.344 7.357 1.00 79.94 194 GLY A CA 1
ATOM 1334 C C . GLY A 1 194 ? 21.920 -1.786 5.982 1.00 79.94 194 GLY A C 1
ATOM 1335 O O . GLY A 1 194 ? 22.331 -0.631 5.904 1.00 79.94 194 GLY A O 1
ATOM 1336 N N . THR A 1 195 ? 21.779 -2.561 4.899 1.00 86.81 195 THR A N 1
ATOM 1337 C CA . THR A 1 195 ? 21.939 -2.056 3.524 1.00 86.81 195 THR A CA 1
ATOM 1338 C C . THR A 1 195 ? 20.603 -1.676 2.890 1.00 86.81 195 THR A C 1
ATOM 1340 O O . THR A 1 195 ? 19.531 -2.118 3.314 1.00 86.81 195 THR A O 1
ATOM 1343 N N . SER A 1 196 ? 20.662 -0.841 1.853 1.00 91.12 196 SER A N 1
ATOM 1344 C CA . SER A 1 196 ? 19.464 -0.410 1.145 1.00 91.12 196 SER A CA 1
ATOM 1345 C C . SER A 1 196 ? 18.855 -1.541 0.319 1.00 91.12 196 SER A C 1
ATOM 1347 O O . SER A 1 196 ? 19.532 -2.214 -0.451 1.00 91.12 196 SER A O 1
ATOM 1349 N N . LEU A 1 197 ? 17.543 -1.705 0.455 1.00 95.69 197 LEU A N 1
ATOM 1350 C CA . LEU A 1 197 ? 16.717 -2.619 -0.330 1.00 95.69 197 LEU A CA 1
ATOM 1351 C C . LEU A 1 197 ? 16.026 -1.892 -1.494 1.00 95.69 197 LEU A C 1
ATOM 1353 O O . LEU A 1 197 ? 15.659 -2.515 -2.488 1.00 95.69 197 LEU A O 1
ATOM 1357 N N . ILE A 1 198 ? 15.823 -0.582 -1.354 1.00 97.69 198 ILE A N 1
ATOM 1358 C CA . ILE A 1 198 ? 15.030 0.253 -2.253 1.00 97.69 198 ILE A CA 1
ATOM 1359 C C . ILE A 1 198 ? 15.867 1.466 -2.662 1.00 97.69 198 ILE A C 1
ATOM 1361 O O . ILE A 1 198 ? 16.540 2.069 -1.827 1.00 97.69 198 ILE A O 1
ATOM 1365 N N . THR A 1 199 ? 15.805 1.849 -3.934 1.00 97.75 199 THR A N 1
ATOM 1366 C CA . THR A 1 199 ? 16.426 3.077 -4.447 1.00 97.75 199 THR A CA 1
ATOM 1367 C C . THR A 1 199 ? 15.349 4.017 -4.961 1.00 97.75 199 THR A C 1
ATOM 1369 O O . THR A 1 199 ? 14.532 3.615 -5.786 1.00 97.75 199 THR A O 1
ATOM 1372 N N . VAL A 1 200 ? 15.355 5.265 -4.496 1.00 98.31 200 VAL A N 1
ATOM 1373 C CA . VAL A 1 200 ? 14.412 6.293 -4.950 1.00 98.31 200 VAL A CA 1
ATOM 1374 C C . VAL A 1 200 ? 15.160 7.574 -5.295 1.00 98.31 200 VAL A C 1
ATOM 1376 O O . VAL A 1 200 ? 15.951 8.077 -4.488 1.00 98.31 200 VAL A O 1
ATOM 1379 N N . THR A 1 201 ? 14.868 8.106 -6.475 1.00 98.25 201 THR A N 1
ATOM 1380 C CA . THR A 1 201 ? 15.410 9.362 -6.991 1.00 98.25 201 THR A CA 1
ATOM 1381 C C . THR A 1 201 ? 14.268 10.324 -7.310 1.00 98.25 201 THR A C 1
ATOM 1383 O O . THR A 1 201 ? 13.248 9.896 -7.842 1.00 98.25 201 THR A O 1
ATOM 1386 N N . ASP A 1 202 ? 14.428 11.603 -6.953 1.00 96.94 202 ASP A N 1
ATOM 1387 C CA . ASP A 1 202 ? 13.537 12.718 -7.326 1.00 96.94 202 ASP A CA 1
ATOM 1388 C C . ASP A 1 202 ? 12.028 12.440 -7.099 1.00 96.94 202 ASP A C 1
ATOM 1390 O O . ASP A 1 202 ? 11.166 12.868 -7.869 1.00 96.94 202 ASP A O 1
ATOM 1394 N N . ALA A 1 203 ? 11.697 11.704 -6.034 1.00 96.88 203 ALA A N 1
ATOM 1395 C CA . ALA A 1 203 ? 10.334 11.317 -5.681 1.00 96.88 203 ALA A CA 1
ATOM 1396 C C . ALA A 1 203 ? 10.168 11.233 -4.151 1.00 96.88 203 ALA A C 1
ATOM 1398 O O . ALA A 1 203 ? 11.073 10.754 -3.459 1.00 96.88 203 ALA A O 1
ATOM 1399 N N . PRO A 1 204 ? 9.044 11.696 -3.574 1.00 97.50 204 PRO A N 1
ATOM 1400 C CA . PRO A 1 204 ? 8.798 11.559 -2.143 1.00 97.50 204 PRO A CA 1
ATOM 1401 C C . PRO A 1 204 ? 8.468 10.106 -1.771 1.00 97.50 204 PRO A C 1
ATOM 1403 O O . PRO A 1 204 ? 7.921 9.346 -2.565 1.00 97.50 204 PRO A O 1
ATOM 1406 N N . ILE A 1 205 ? 8.770 9.731 -0.531 1.00 98.25 205 ILE A N 1
ATOM 1407 C CA . ILE A 1 205 ? 8.530 8.397 0.021 1.00 98.25 205 ILE A CA 1
ATOM 1408 C C . ILE A 1 205 ? 7.683 8.540 1.285 1.00 98.25 205 ILE A C 1
ATOM 1410 O O . ILE A 1 205 ? 8.029 9.299 2.194 1.00 98.25 205 ILE A O 1
ATOM 1414 N N . SER A 1 206 ? 6.601 7.772 1.375 1.00 97.50 206 SER A N 1
ATOM 1415 C CA . SER A 1 206 ? 5.784 7.635 2.580 1.00 97.50 206 SER A CA 1
ATOM 1416 C C . SER A 1 206 ? 5.703 6.169 2.980 1.00 97.50 206 SER A C 1
ATOM 1418 O O . SER A 1 206 ? 5.158 5.357 2.239 1.00 97.50 206 SER A O 1
ATOM 1420 N N . ILE A 1 207 ? 6.174 5.837 4.179 1.00 98.12 207 ILE A N 1
ATOM 1421 C CA . ILE A 1 207 ? 5.942 4.530 4.793 1.00 98.12 207 ILE A CA 1
ATOM 1422 C C . ILE A 1 207 ? 5.002 4.685 5.983 1.00 98.12 207 ILE A C 1
ATOM 1424 O O . ILE A 1 207 ? 5.311 5.370 6.954 1.00 98.12 207 ILE A O 1
ATOM 1428 N N . ASN A 1 208 ? 3.839 4.055 5.887 1.00 98.00 208 ASN A N 1
ATOM 1429 C CA . ASN A 1 208 ? 2.886 3.907 6.970 1.00 98.00 208 ASN A CA 1
ATOM 1430 C C . ASN A 1 208 ? 2.916 2.444 7.411 1.00 98.00 208 ASN A C 1
ATOM 1432 O O . ASN A 1 208 ? 2.810 1.537 6.584 1.00 98.00 208 ASN A O 1
ATOM 1436 N N . TYR A 1 209 ? 3.081 2.197 8.699 1.00 98.00 209 TYR A N 1
ATOM 1437 C CA . TYR A 1 209 ? 3.213 0.837 9.204 1.00 98.00 209 TYR A CA 1
ATOM 1438 C C . TYR A 1 209 ? 2.457 0.676 10.510 1.00 98.00 209 TYR A C 1
ATOM 1440 O O . TYR A 1 209 ? 2.437 1.578 11.345 1.00 98.00 209 TYR A O 1
ATOM 1448 N N . ASN A 1 210 ? 1.849 -0.486 10.706 1.00 97.31 210 ASN A N 1
ATOM 1449 C CA . ASN A 1 210 ? 1.349 -0.878 12.011 1.00 97.31 210 ASN A CA 1
ATOM 1450 C C . ASN A 1 210 ? 2.540 -1.149 12.958 1.00 97.31 210 ASN A C 1
ATOM 1452 O O . ASN A 1 210 ? 3.369 -2.020 12.661 1.00 97.31 210 ASN A O 1
ATOM 1456 N N . PRO A 1 211 ? 2.686 -0.390 14.060 1.00 96.19 211 PRO A N 1
ATOM 1457 C CA . PRO A 1 211 ? 3.760 -0.611 15.015 1.00 96.19 211 PRO A CA 1
ATOM 1458 C C . PRO A 1 211 ? 3.409 -1.742 15.987 1.00 96.19 211 PRO A C 1
ATOM 1460 O O . PRO A 1 211 ? 2.241 -2.027 16.255 1.00 96.19 211 PRO A O 1
ATOM 1463 N N . VAL A 1 212 ? 4.429 -2.338 16.606 1.00 94.06 212 VAL A N 1
ATOM 1464 C CA . VAL A 1 212 ? 4.228 -3.297 17.709 1.00 94.06 212 VAL A CA 1
ATOM 1465 C C . VAL A 1 212 ? 3.621 -2.602 18.933 1.00 94.06 212 VAL A C 1
ATOM 1467 O O . VAL A 1 212 ? 2.784 -3.163 19.634 1.00 94.06 212 VAL A O 1
ATOM 1470 N N . SER A 1 213 ? 4.046 -1.361 19.174 1.00 94.25 213 SER A N 1
ATOM 1471 C CA . SER A 1 213 ? 3.467 -0.414 20.127 1.00 94.25 213 SER A CA 1
ATOM 1472 C C . SER A 1 213 ? 3.882 1.005 19.729 1.00 94.25 213 SER A C 1
ATOM 1474 O O . SER A 1 213 ? 4.907 1.178 19.073 1.00 94.25 213 SER A O 1
ATOM 1476 N N . TYR A 1 214 ? 3.161 2.033 20.174 1.00 95.56 214 TYR A N 1
ATOM 1477 C CA . TYR A 1 214 ? 3.537 3.425 19.875 1.00 95.56 214 TYR A CA 1
ATOM 1478 C C . TYR A 1 214 ? 4.767 3.931 20.640 1.00 95.56 214 TYR A C 1
ATOM 1480 O O . TYR A 1 214 ? 5.247 5.027 20.367 1.00 95.56 214 TYR A O 1
ATOM 1488 N N . LEU A 1 215 ? 5.280 3.148 21.594 1.00 93.88 215 LEU A N 1
ATOM 1489 C CA . LEU A 1 215 ? 6.492 3.476 22.350 1.00 93.88 215 LEU A CA 1
ATOM 1490 C C . LEU A 1 215 ? 7.775 3.041 21.629 1.00 93.88 215 LEU A C 1
ATOM 1492 O O . LEU A 1 215 ? 8.857 3.479 22.007 1.00 93.88 215 LEU A O 1
ATOM 1496 N N . ALA A 1 216 ? 7.662 2.193 20.603 1.00 89.12 216 ALA A N 1
ATOM 1497 C CA . ALA A 1 216 ? 8.795 1.661 19.853 1.00 89.12 216 ALA A CA 1
ATOM 1498 C C . ALA A 1 216 ? 8.585 1.848 18.338 1.00 89.12 216 ALA A C 1
ATOM 1500 O O . ALA A 1 216 ? 8.188 0.901 17.655 1.00 89.12 216 ALA A O 1
ATOM 1501 N N . PRO A 1 217 ? 8.815 3.063 17.801 1.00 93.69 217 PRO A N 1
ATOM 1502 C CA . PRO A 1 217 ? 8.764 3.306 16.364 1.00 93.69 217 PRO A CA 1
ATOM 1503 C C . PRO A 1 217 ? 9.853 2.519 15.625 1.00 93.69 217 PRO A C 1
ATOM 1505 O O . PRO A 1 217 ? 11.001 2.462 16.068 1.00 93.69 217 PRO A O 1
ATOM 1508 N N . ASN A 1 218 ? 9.508 1.967 14.463 1.00 94.88 218 ASN A N 1
ATOM 1509 C CA . ASN A 1 218 ? 10.480 1.382 13.547 1.00 94.88 218 ASN A CA 1
ATOM 1510 C C . ASN A 1 218 ? 11.130 2.488 12.710 1.00 94.88 218 ASN A C 1
ATOM 1512 O O . ASN A 1 218 ? 10.440 3.390 12.223 1.00 94.88 218 ASN A O 1
ATOM 1516 N N . ASP A 1 219 ? 12.438 2.370 12.487 1.00 95.31 219 ASP A N 1
ATOM 1517 C CA . ASP A 1 219 ? 13.161 3.187 11.517 1.00 95.31 219 ASP A CA 1
ATOM 1518 C C . ASP A 1 219 ? 13.541 2.356 10.285 1.00 95.31 219 ASP A C 1
ATOM 1520 O O . ASP A 1 219 ? 14.374 1.453 10.352 1.00 95.31 219 ASP A O 1
ATOM 1524 N N . TYR A 1 220 ? 12.940 2.691 9.148 1.00 96.38 220 TYR A N 1
ATOM 1525 C CA . TYR A 1 220 ? 13.202 2.087 7.844 1.00 96.38 220 TYR A CA 1
ATOM 1526 C C . TYR A 1 220 ? 14.220 2.879 7.017 1.00 96.38 220 TYR A C 1
ATOM 1528 O O . TYR A 1 220 ? 14.475 2.523 5.868 1.00 96.38 220 TYR A O 1
ATOM 1536 N N . SER A 1 221 ? 14.806 3.957 7.550 1.00 95.69 221 SER A N 1
ATOM 1537 C CA . SER A 1 221 ? 15.683 4.863 6.795 1.00 95.69 221 SER A CA 1
ATOM 1538 C C . SER A 1 221 ? 16.841 4.144 6.093 1.00 95.69 221 SER A C 1
ATOM 1540 O O . SER A 1 221 ? 17.127 4.435 4.930 1.00 95.69 221 SER A O 1
ATOM 1542 N N . SER A 1 222 ? 17.450 3.158 6.758 1.00 95.12 222 SER A N 1
ATOM 1543 C CA . SER A 1 222 ? 18.558 2.352 6.222 1.00 95.12 222 SER A CA 1
ATOM 1544 C C . SER A 1 222 ? 18.163 1.475 5.025 1.00 95.12 222 SER A C 1
ATOM 1546 O O . SER A 1 222 ? 19.006 1.156 4.183 1.00 95.12 222 SER A O 1
ATOM 1548 N N . ASN A 1 223 ? 16.876 1.142 4.880 1.00 96.56 223 ASN A N 1
ATOM 1549 C CA . ASN A 1 223 ? 16.379 0.350 3.758 1.00 96.56 223 ASN A CA 1
ATOM 1550 C C . ASN A 1 223 ? 16.327 1.139 2.440 1.00 96.56 223 ASN A C 1
ATOM 1552 O O . ASN A 1 223 ? 16.109 0.522 1.395 1.00 96.56 223 ASN A O 1
ATOM 1556 N N . PHE A 1 224 ? 16.550 2.458 2.456 1.00 97.19 224 PHE A N 1
ATOM 1557 C CA . PHE A 1 224 ? 16.458 3.311 1.272 1.00 97.19 224 PHE A CA 1
ATOM 1558 C C . PHE A 1 224 ? 17.793 3.968 0.912 1.00 97.19 224 PHE A C 1
ATOM 1560 O O . PHE A 1 224 ? 18.390 4.687 1.711 1.00 97.19 224 PHE A O 1
ATOM 1567 N N . THR A 1 225 ? 18.195 3.830 -0.350 1.00 97.50 225 THR A N 1
ATOM 1568 C CA . THR A 1 225 ? 19.120 4.761 -1.002 1.00 97.50 225 THR A CA 1
ATOM 1569 C C . THR A 1 225 ? 18.292 5.885 -1.612 1.00 97.50 225 THR A C 1
ATOM 1571 O O . THR A 1 225 ? 17.386 5.623 -2.403 1.00 97.50 225 THR A O 1
ATOM 1574 N N . ARG A 1 226 ? 18.573 7.132 -1.224 1.00 97.50 226 ARG A N 1
ATOM 1575 C CA . ARG A 1 226 ? 17.743 8.298 -1.554 1.00 97.50 226 ARG A CA 1
ATOM 1576 C C . ARG A 1 226 ? 18.568 9.371 -2.250 1.00 97.50 226 ARG A C 1
ATOM 1578 O O . ARG A 1 226 ? 19.583 9.807 -1.711 1.00 97.50 226 ARG A O 1
ATOM 1585 N N . THR A 1 227 ? 18.088 9.851 -3.390 1.00 98.00 227 THR A N 1
ATOM 1586 C CA . THR A 1 227 ? 18.658 11.001 -4.104 1.00 98.00 227 THR A CA 1
ATOM 1587 C C . THR A 1 227 ? 17.542 12.009 -4.343 1.00 98.00 227 THR A C 1
ATOM 1589 O O . THR A 1 227 ? 16.605 11.715 -5.069 1.00 98.00 227 THR A O 1
ATOM 1592 N N . ASN A 1 228 ? 17.583 13.163 -3.665 1.00 96.62 228 ASN A N 1
ATOM 1593 C CA . ASN A 1 228 ? 16.486 14.151 -3.656 1.00 96.62 228 ASN A CA 1
ATOM 1594 C C . ASN A 1 228 ? 15.101 13.558 -3.305 1.00 96.62 228 ASN A C 1
ATOM 1596 O O . ASN A 1 228 ? 14.065 14.068 -3.719 1.00 96.62 228 ASN A O 1
ATOM 1600 N N . ALA A 1 229 ? 15.083 12.476 -2.525 1.00 97.31 229 ALA A N 1
ATOM 1601 C CA . ALA A 1 229 ? 13.878 11.744 -2.159 1.00 97.31 229 ALA A CA 1
ATOM 1602 C C . ALA A 1 229 ? 13.604 11.891 -0.654 1.00 97.31 229 ALA A C 1
ATOM 1604 O O . ALA A 1 229 ? 14.289 11.297 0.189 1.00 97.31 229 ALA A O 1
ATOM 1605 N N . ALA A 1 230 ? 12.619 12.719 -0.295 1.00 97.12 230 ALA A N 1
ATOM 1606 C CA . ALA A 1 230 ? 12.227 12.924 1.098 1.00 97.12 230 ALA A CA 1
ATOM 1607 C C . ALA A 1 230 ? 11.505 11.682 1.643 1.00 97.12 230 ALA A C 1
ATOM 1609 O O . ALA A 1 230 ? 10.583 11.184 1.007 1.00 97.12 230 ALA A O 1
ATOM 1610 N N . LEU A 1 231 ? 11.897 11.198 2.827 1.00 97.75 231 LEU A N 1
ATOM 1611 C CA . LEU A 1 231 ? 11.273 10.044 3.484 1.00 97.75 231 LEU A CA 1
ATOM 1612 C C . LEU A 1 231 ? 10.427 10.503 4.669 1.00 97.75 231 LEU A C 1
ATOM 1614 O O . LEU A 1 231 ? 10.945 11.132 5.588 1.00 97.75 231 LEU A O 1
ATOM 1618 N N . THR A 1 232 ? 9.150 10.129 4.660 1.00 97.75 232 THR A N 1
ATOM 1619 C CA . THR A 1 232 ? 8.228 10.286 5.788 1.00 97.75 232 THR A CA 1
ATOM 1620 C C . THR A 1 232 ? 7.834 8.913 6.312 1.00 97.75 232 THR A C 1
ATOM 1622 O O . THR A 1 232 ? 7.400 8.059 5.541 1.00 97.75 232 THR A O 1
ATOM 1625 N N . GLN A 1 233 ? 7.974 8.702 7.618 1.00 97.81 233 GLN A N 1
ATOM 1626 C CA . GLN A 1 233 ? 7.655 7.436 8.277 1.00 97.81 233 GLN A CA 1
ATOM 1627 C C . GLN A 1 233 ? 6.584 7.688 9.330 1.00 97.81 233 GLN A C 1
ATOM 1629 O O . GLN A 1 233 ? 6.764 8.560 10.178 1.00 97.81 233 GLN A O 1
ATOM 1634 N N . ARG A 1 234 ? 5.470 6.956 9.268 1.00 97.69 234 ARG A N 1
ATOM 1635 C CA . ARG A 1 234 ? 4.331 7.146 10.167 1.00 97.69 234 ARG A CA 1
ATOM 1636 C C . ARG A 1 234 ? 3.828 5.827 10.727 1.00 97.69 234 ARG A C 1
ATOM 1638 O O . ARG A 1 234 ? 3.705 4.836 10.010 1.00 97.69 234 ARG A O 1
ATOM 1645 N N . MET A 1 235 ? 3.464 5.843 11.999 1.00 97.81 235 MET A N 1
ATOM 1646 C CA . MET A 1 235 ? 2.765 4.734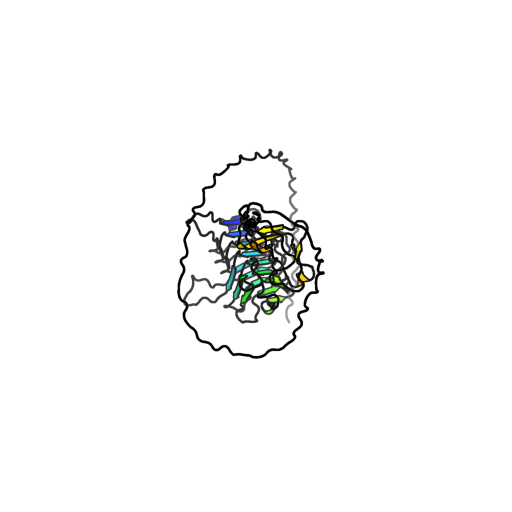 12.632 1.00 97.81 235 MET A CA 1
ATOM 1647 C C . MET A 1 235 ? 1.272 4.798 12.300 1.00 97.81 235 MET A C 1
ATOM 1649 O O . MET A 1 235 ? 0.649 5.857 12.394 1.00 97.81 235 MET A O 1
ATOM 1653 N N . LEU A 1 236 ? 0.678 3.671 11.922 1.00 97.69 236 LEU A N 1
ATOM 1654 C CA . LEU A 1 236 ? -0.767 3.575 11.765 1.00 97.69 236 LEU A CA 1
ATOM 1655 C C . LEU A 1 236 ? -1.446 3.652 13.130 1.00 97.69 236 LEU A C 1
ATOM 1657 O O . LEU A 1 236 ? -1.045 2.953 14.060 1.00 97.69 236 LEU A O 1
ATOM 1661 N N . VAL A 1 237 ? -2.487 4.477 13.230 1.00 96.81 237 VAL A N 1
ATOM 1662 C CA . VAL A 1 237 ? -3.345 4.573 14.414 1.00 96.81 237 VAL A CA 1
ATOM 1663 C C . VAL A 1 237 ? -4.763 4.146 14.095 1.00 96.81 237 VAL A C 1
ATOM 1665 O O . VAL A 1 237 ? -5.309 4.457 13.037 1.00 96.81 237 VAL A O 1
ATOM 1668 N N . PHE A 1 238 ? -5.379 3.447 15.039 1.00 95.88 238 PHE A N 1
ATOM 1669 C CA . PHE A 1 238 ? -6.637 2.751 14.812 1.00 95.88 238 PHE A CA 1
ATOM 1670 C C . PHE A 1 238 ? -7.724 3.313 15.727 1.00 95.88 238 PHE A C 1
ATOM 1672 O O . PHE A 1 238 ? -7.601 3.214 16.950 1.00 95.88 238 PHE A O 1
ATOM 1679 N N . PRO A 1 239 ? -8.797 3.897 15.172 1.00 95.44 239 PRO A N 1
ATOM 1680 C CA . PRO A 1 239 ? -9.940 4.327 15.967 1.00 95.44 239 PRO A CA 1
ATOM 1681 C C . PRO A 1 239 ? -10.625 3.178 16.705 1.00 95.44 239 PRO A C 1
ATOM 1683 O O . PRO A 1 239 ? -10.672 2.055 16.202 1.00 95.44 239 PRO A O 1
ATOM 1686 N N . GLN A 1 240 ? -11.198 3.454 17.872 1.00 92.75 240 GLN A N 1
ATOM 1687 C CA . GLN A 1 240 ? -12.033 2.497 18.601 1.00 92.75 240 GLN A CA 1
ATOM 1688 C C . GLN A 1 240 ? -13.510 2.740 18.276 1.00 92.75 240 GLN A C 1
ATOM 1690 O O . GLN A 1 240 ? -13.931 3.888 18.180 1.00 92.75 240 GLN A O 1
ATOM 1695 N N . GLY A 1 241 ? -14.301 1.681 18.098 1.00 93.81 241 GLY A N 1
ATOM 1696 C CA . GLY A 1 241 ? -15.708 1.792 17.684 1.00 93.81 241 GLY A CA 1
ATOM 1697 C C . GLY A 1 241 ? -16.644 0.809 18.382 1.00 93.81 241 GLY A C 1
ATOM 1698 O O . GLY A 1 241 ? -17.653 0.423 17.794 1.00 93.81 241 GLY A O 1
ATOM 1699 N N . ASP A 1 242 ? -16.280 0.363 19.587 1.00 95.00 242 ASP A N 1
ATOM 1700 C CA . ASP A 1 242 ? -17.065 -0.597 20.368 1.00 95.00 242 ASP A CA 1
ATOM 1701 C C . ASP A 1 242 ? -18.474 -0.064 20.661 1.00 95.00 242 ASP A C 1
ATOM 1703 O O . ASP A 1 242 ? -18.661 1.126 20.923 1.00 95.00 242 ASP A O 1
ATOM 1707 N N . LYS A 1 243 ? -19.472 -0.953 20.642 1.00 95.19 243 LYS A N 1
ATOM 1708 C CA . LYS A 1 243 ? -20.868 -0.611 20.943 1.00 95.19 243 LYS A CA 1
ATOM 1709 C C . LYS A 1 243 ? -21.604 -1.757 21.630 1.00 95.19 243 LYS A C 1
ATOM 1711 O O . LYS A 1 243 ? -21.180 -2.909 21.586 1.00 95.19 243 LYS A O 1
ATOM 1716 N N . THR A 1 244 ? -22.752 -1.447 22.223 1.00 96.31 244 THR A N 1
ATOM 1717 C CA . THR A 1 244 ? -23.736 -2.468 22.618 1.00 96.31 244 THR A CA 1
ATOM 1718 C C . THR A 1 244 ? -24.635 -2.788 21.424 1.00 96.31 244 THR A C 1
ATOM 1720 O O . THR A 1 244 ? -24.896 -1.915 20.594 1.00 96.31 244 THR A O 1
ATOM 1723 N N . ALA A 1 245 ? -25.080 -4.037 21.308 1.00 95.50 245 ALA A N 1
ATOM 1724 C CA . ALA A 1 245 ? -25.962 -4.480 20.240 1.00 95.50 245 ALA A CA 1
ATOM 1725 C C . ALA A 1 245 ? -27.291 -3.714 20.262 1.00 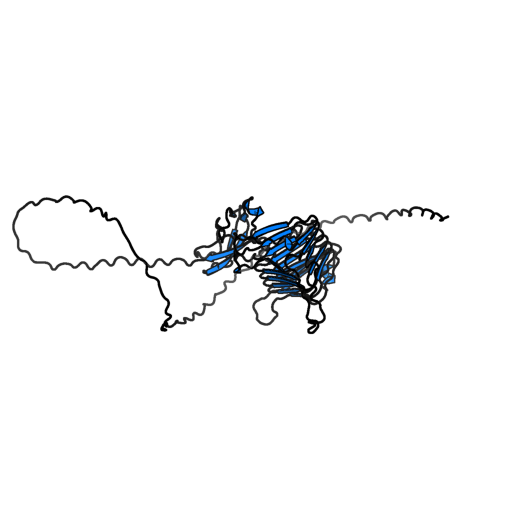95.50 245 ALA A C 1
ATOM 1727 O O . ALA A 1 245 ? -27.989 -3.679 21.269 1.00 95.50 245 ALA A O 1
ATOM 1728 N N . ASP A 1 246 ? -27.647 -3.138 19.121 1.00 94.56 246 ASP A N 1
ATOM 1729 C CA . ASP A 1 246 ? -28.879 -2.374 18.887 1.00 94.56 246 ASP A CA 1
ATOM 1730 C C . ASP A 1 246 ? -29.578 -2.809 17.581 1.00 94.56 246 ASP A C 1
ATOM 1732 O O . ASP A 1 246 ? -30.486 -2.141 17.094 1.00 94.56 246 ASP A O 1
ATOM 1736 N N . GLY A 1 247 ? -29.123 -3.914 16.979 1.00 94.12 247 GLY A N 1
ATOM 1737 C CA . GLY A 1 247 ? -29.586 -4.400 15.676 1.00 94.12 247 GLY A CA 1
ATOM 1738 C C . GLY A 1 247 ? -29.023 -3.642 14.466 1.00 94.12 247 GLY A C 1
ATOM 1739 O O . GLY A 1 247 ? -29.302 -4.032 13.334 1.00 94.12 247 GLY A O 1
ATOM 1740 N N . SER A 1 248 ? -28.206 -2.604 14.670 1.00 95.81 248 SER A N 1
ATOM 1741 C CA . SER A 1 248 ? -27.599 -1.789 13.616 1.00 95.81 248 SER A CA 1
ATOM 1742 C C . SER A 1 248 ? -26.091 -2.012 13.507 1.00 95.81 248 SER A C 1
ATOM 1744 O O . SER A 1 248 ? -25.374 -2.142 14.501 1.00 95.81 248 SER A O 1
ATOM 1746 N N . ALA A 1 249 ? -25.588 -1.989 12.272 1.00 96.56 249 ALA A N 1
ATOM 1747 C CA . ALA A 1 249 ? -24.156 -2.025 11.992 1.00 96.56 249 ALA A CA 1
ATOM 1748 C C . ALA A 1 249 ? -23.482 -0.647 12.142 1.00 96.56 249 ALA A C 1
ATOM 1750 O O . ALA A 1 249 ? -22.262 -0.574 12.254 1.00 96.56 249 ALA A O 1
ATOM 1751 N N . LEU A 1 250 ? -24.251 0.447 12.182 1.00 96.88 250 LEU A N 1
ATOM 1752 C CA . LEU A 1 250 ? -23.697 1.794 12.329 1.00 96.88 250 LEU A CA 1
ATOM 1753 C C . LEU A 1 250 ? -23.030 1.967 13.694 1.00 96.88 250 LEU A C 1
ATOM 1755 O O . LEU A 1 250 ? -23.539 1.492 14.710 1.00 96.88 250 LEU A O 1
ATOM 1759 N N . THR A 1 251 ? -21.907 2.674 13.727 1.00 96.50 251 THR A N 1
ATOM 1760 C CA . THR A 1 251 ? -21.204 3.000 14.968 1.00 96.50 251 THR A CA 1
ATOM 1761 C C . THR A 1 251 ? -20.574 4.385 14.883 1.00 96.50 251 THR A C 1
ATOM 1763 O O . THR A 1 251 ? -20.423 4.960 13.805 1.00 96.50 251 THR A O 1
ATOM 1766 N N . THR A 1 252 ? -20.199 4.928 16.032 1.00 93.75 252 THR A N 1
ATOM 1767 C CA . THR A 1 252 ? -19.420 6.160 16.140 1.00 93.75 252 THR A CA 1
ATOM 1768 C C . THR A 1 252 ? -18.024 5.813 16.617 1.00 93.75 252 THR A C 1
ATOM 1770 O O . THR A 1 252 ? -17.869 5.105 17.611 1.00 93.75 252 THR A O 1
ATOM 1773 N N . LEU A 1 253 ? -17.004 6.326 15.933 1.00 95.62 253 LEU A N 1
ATOM 1774 C CA . LEU A 1 253 ? -15.630 6.157 16.388 1.00 95.62 253 LEU A CA 1
ATOM 1775 C C . LEU A 1 253 ? -15.336 7.091 17.562 1.00 95.62 253 LEU A C 1
ATOM 1777 O O . LEU A 1 253 ? -15.633 8.285 17.507 1.00 95.62 253 LEU A O 1
ATOM 1781 N N . SER A 1 254 ? -14.739 6.528 18.607 1.00 88.50 254 SER A N 1
ATOM 1782 C CA . SER A 1 254 ? -14.253 7.258 19.769 1.00 88.50 254 SER A CA 1
ATOM 1783 C C . SER A 1 254 ? -13.126 8.214 19.378 1.00 88.50 254 SER A C 1
ATOM 1785 O O . SER A 1 254 ? -12.327 7.928 18.484 1.00 88.50 254 SER A O 1
ATOM 1787 N N . ALA A 1 255 ? -13.026 9.330 20.101 1.00 84.25 255 ALA A N 1
ATOM 1788 C CA . ALA A 1 255 ? -11.857 10.204 20.037 1.00 84.25 255 ALA A CA 1
ATOM 1789 C C . ALA A 1 255 ? -10.590 9.501 20.566 1.00 84.25 255 ALA A C 1
ATOM 1791 O O . ALA A 1 255 ? -9.479 9.854 20.173 1.00 84.25 255 ALA A O 1
ATOM 1792 N N . THR A 1 256 ? -10.756 8.493 21.432 1.00 86.56 256 THR A N 1
ATOM 1793 C CA . THR A 1 256 ? -9.672 7.639 21.922 1.00 86.56 256 THR A CA 1
ATOM 1794 C C . THR A 1 256 ? -9.327 6.562 20.894 1.00 86.56 256 THR A C 1
ATOM 1796 O O . THR A 1 256 ? -10.199 5.880 20.351 1.00 86.56 256 THR A O 1
ATOM 1799 N N . LEU A 1 257 ? -8.030 6.396 20.645 1.00 93.94 257 LEU A N 1
ATOM 1800 C CA . LEU A 1 257 ? -7.485 5.440 19.685 1.00 93.94 257 LEU A CA 1
ATOM 1801 C C . LEU A 1 257 ? -6.986 4.180 20.403 1.00 93.94 257 LEU A C 1
ATOM 1803 O O . LEU A 1 257 ? -6.508 4.239 21.539 1.00 93.94 257 LEU A O 1
ATOM 1807 N N . LYS A 1 258 ? -7.047 3.034 19.722 1.00 93.62 258 LYS A N 1
ATOM 1808 C CA . LYS A 1 258 ? -6.521 1.764 20.235 1.00 93.62 258 LYS A CA 1
ATOM 1809 C C . LYS A 1 258 ? -5.040 1.888 20.557 1.00 93.62 258 LYS A C 1
ATOM 1811 O O . LYS A 1 258 ? -4.283 2.435 19.756 1.00 93.62 258 LYS A O 1
ATOM 1816 N N . GLY A 1 259 ? -4.640 1.336 21.703 1.00 91.94 259 GLY A N 1
ATOM 1817 C CA . GLY A 1 259 ? -3.269 1.391 22.218 1.00 91.94 259 GLY A CA 1
ATOM 1818 C C . GLY A 1 259 ? -2.848 2.757 22.767 1.00 91.94 259 GLY A C 1
ATOM 1819 O O . GLY A 1 259 ? -1.683 2.915 23.113 1.00 91.94 259 GLY A O 1
ATOM 1820 N N . SER A 1 260 ? -3.773 3.721 22.847 1.00 92.19 260 SER A N 1
ATOM 1821 C CA . SER A 1 260 ? -3.584 5.030 23.486 1.00 92.19 260 SER A CA 1
ATOM 1822 C C . SER A 1 260 ? -2.301 5.765 23.053 1.00 92.19 260 SER A C 1
ATOM 1824 O O . SER A 1 260 ? -1.464 6.081 23.902 1.00 92.19 260 SER A O 1
ATOM 1826 N N . PRO A 1 261 ? -2.114 6.042 21.745 1.00 93.88 261 PRO A N 1
ATOM 1827 C CA . PRO A 1 261 ? -0.981 6.832 21.275 1.00 93.88 261 PRO A CA 1
ATOM 1828 C C . PRO A 1 261 ? -1.007 8.223 21.922 1.00 93.88 261 PRO A C 1
ATOM 1830 O O . PRO A 1 261 ? -2.027 8.916 21.908 1.00 93.88 261 PRO A O 1
ATOM 1833 N N . ALA A 1 262 ? 0.115 8.630 22.515 1.00 89.94 262 ALA A N 1
ATOM 1834 C CA . ALA A 1 262 ? 0.193 9.875 23.267 1.00 89.94 262 ALA A CA 1
ATOM 1835 C C . ALA A 1 262 ? 0.002 11.096 22.354 1.00 89.94 262 ALA A C 1
ATOM 1837 O O . ALA A 1 262 ? 0.664 11.220 21.324 1.00 89.94 262 ALA A O 1
ATOM 1838 N N . GLY A 1 263 ? -0.880 12.012 22.765 1.00 89.06 263 GLY A N 1
ATOM 1839 C CA . GLY A 1 263 ? -1.085 13.297 22.093 1.00 89.06 263 GLY A CA 1
ATOM 1840 C C . GLY A 1 263 ? -1.841 13.232 20.766 1.00 89.06 263 GLY A C 1
ATOM 1841 O O . GLY A 1 263 ? -1.868 14.234 20.062 1.00 89.06 263 GLY A O 1
ATOM 1842 N N . VAL A 1 264 ? -2.457 12.095 20.424 1.00 93.38 264 VAL A N 1
ATOM 1843 C CA . VAL A 1 264 ? -3.181 11.934 19.157 1.00 93.38 264 VAL A CA 1
ATOM 1844 C C . VAL A 1 264 ? -4.676 12.079 19.362 1.00 93.38 264 VAL A C 1
ATOM 1846 O O . VAL A 1 264 ? -5.260 11.385 20.195 1.00 93.38 264 VAL A O 1
ATOM 1849 N N . THR A 1 265 ? -5.305 12.936 18.559 1.00 90.81 265 THR A N 1
ATOM 1850 C CA . THR A 1 265 ? -6.759 13.114 18.570 1.00 90.81 265 THR A CA 1
ATOM 1851 C C . THR A 1 265 ? -7.360 12.758 17.217 1.00 90.81 265 THR A C 1
ATOM 1853 O O . THR A 1 265 ? -6.919 13.239 16.170 1.00 90.81 265 THR A O 1
ATOM 1856 N N . LEU A 1 266 ? -8.408 11.931 17.240 1.00 94.69 266 LEU A N 1
ATOM 1857 C CA . LEU A 1 266 ? -9.243 11.685 16.070 1.00 94.69 266 LEU A CA 1
ATOM 1858 C C . LEU A 1 266 ? -10.279 12.802 15.922 1.00 94.69 266 LEU A C 1
ATOM 1860 O O . LEU A 1 266 ? -11.052 13.075 16.840 1.00 94.69 266 LEU A O 1
ATOM 1864 N N . LEU A 1 267 ? -10.326 13.412 14.745 1.00 93.62 267 LEU A N 1
ATOM 1865 C CA . LEU A 1 267 ? -11.290 14.443 14.391 1.00 93.62 267 LEU A CA 1
ATOM 1866 C C . LEU A 1 267 ? -12.339 13.849 13.450 1.00 93.62 267 LEU A C 1
ATOM 1868 O O . LEU A 1 267 ? -12.009 13.224 12.440 1.00 93.62 267 LEU A O 1
ATOM 1872 N N . SER A 1 268 ? -13.614 14.050 13.780 1.00 93.69 268 SER A N 1
ATOM 1873 C CA . SER A 1 268 ? -14.722 13.720 12.882 1.00 93.69 268 SER A CA 1
ATOM 1874 C C . SER A 1 268 ? -15.048 14.933 12.013 1.00 93.69 268 SER A C 1
ATOM 1876 O O . SER A 1 268 ? -15.340 16.018 12.514 1.00 93.69 268 SER A O 1
ATOM 1878 N N . GLY A 1 269 ? -14.949 14.765 10.697 1.00 90.69 269 GLY A N 1
ATOM 1879 C CA . GLY A 1 269 ? -15.391 15.765 9.735 1.00 90.69 269 GLY A CA 1
ATOM 1880 C C . GLY A 1 269 ? -16.910 15.764 9.566 1.00 90.69 269 GLY A C 1
ATOM 1881 O O . GLY A 1 269 ? -17.617 14.854 10.009 1.00 90.69 269 GLY A O 1
ATOM 1882 N N . ALA A 1 270 ? -17.425 16.776 8.869 1.00 91.69 270 ALA A N 1
ATOM 1883 C CA . ALA A 1 270 ? -18.821 16.786 8.448 1.00 91.69 270 ALA A CA 1
ATOM 1884 C C . ALA A 1 270 ? -19.114 15.555 7.570 1.00 91.69 270 ALA A C 1
ATOM 1886 O O . ALA A 1 270 ? -18.402 15.293 6.603 1.00 91.69 270 ALA A O 1
ATOM 1887 N N . GLY A 1 271 ? -20.155 14.792 7.916 1.00 89.81 271 GLY A N 1
ATOM 1888 C CA . GLY A 1 271 ? -20.511 13.567 7.194 1.00 89.81 271 GLY A CA 1
ATOM 1889 C C . GLY A 1 271 ? -19.596 12.370 7.474 1.00 89.81 271 GLY A C 1
ATOM 1890 O O . GLY A 1 271 ? -19.584 11.429 6.683 1.00 89.81 271 GLY A O 1
ATOM 1891 N N . ALA A 1 272 ? -18.829 12.386 8.569 1.00 95.00 272 ALA A N 1
ATOM 1892 C CA . ALA A 1 272 ? -18.075 11.218 9.002 1.00 95.00 272 ALA A CA 1
ATOM 1893 C C . ALA A 1 272 ? -19.010 10.024 9.266 1.00 95.00 272 ALA A C 1
ATOM 1895 O O . ALA A 1 272 ? -20.041 10.154 9.926 1.00 95.00 272 ALA A O 1
ATOM 1896 N N . THR A 1 273 ? -18.640 8.850 8.754 1.00 95.81 273 THR A N 1
ATOM 1897 C CA . THR A 1 273 ? -19.426 7.616 8.897 1.00 95.81 273 THR A CA 1
ATOM 1898 C C . THR A 1 273 ? -18.533 6.467 9.319 1.00 95.81 273 THR A C 1
ATOM 1900 O O . THR A 1 273 ? -17.436 6.325 8.773 1.00 95.81 273 THR A O 1
ATOM 1903 N N . ALA A 1 274 ? -19.029 5.606 10.204 1.00 97.19 274 ALA A N 1
ATOM 1904 C CA . ALA A 1 274 ? -18.417 4.325 10.522 1.00 97.19 274 ALA A CA 1
ATOM 1905 C C . ALA A 1 274 ? -19.492 3.236 10.642 1.00 97.19 274 ALA A C 1
ATOM 1907 O O . ALA A 1 274 ? -20.580 3.466 11.173 1.00 97.19 274 ALA A O 1
ATOM 1908 N N . SER A 1 275 ? -19.194 2.048 10.123 1.00 96.81 275 SER A N 1
ATOM 1909 C CA . SER A 1 275 ? -20.097 0.900 10.180 1.00 96.81 275 SER A CA 1
ATOM 1910 C C . SER A 1 275 ? -19.299 -0.380 10.324 1.00 96.81 275 SER A C 1
ATOM 1912 O O . SER A 1 275 ? -18.295 -0.568 9.638 1.00 96.81 275 SER A O 1
ATOM 1914 N N . PHE A 1 276 ? -19.782 -1.271 11.179 1.00 96.69 276 PHE A N 1
ATOM 1915 C CA . PHE A 1 276 ? -19.400 -2.671 11.151 1.00 96.69 276 PHE A CA 1
ATOM 1916 C C . PHE A 1 276 ? -19.838 -3.315 9.832 1.00 96.69 276 PHE A C 1
ATOM 1918 O O . PHE A 1 276 ? -20.817 -2.878 9.220 1.00 96.69 276 PHE A O 1
ATOM 1925 N N . ASP A 1 277 ? -19.164 -4.390 9.429 1.00 93.50 277 ASP A N 1
ATOM 1926 C CA . ASP A 1 277 ? -19.612 -5.200 8.284 1.00 93.50 277 ASP A CA 1
ATOM 1927 C C . ASP A 1 277 ? -20.939 -5.923 8.583 1.00 93.50 277 ASP A C 1
ATOM 1929 O O . ASP A 1 277 ? -21.735 -6.190 7.686 1.00 93.50 277 ASP A O 1
ATOM 1933 N N . THR A 1 278 ? -21.197 -6.235 9.861 1.00 94.94 278 THR A N 1
ATOM 1934 C CA . THR A 1 278 ? -22.423 -6.903 10.324 1.00 94.94 278 THR A CA 1
ATOM 1935 C C . THR A 1 278 ? -22.871 -6.348 11.675 1.00 94.94 278 THR A C 1
ATOM 1937 O O . THR A 1 278 ? -22.023 -6.038 12.507 1.00 94.94 278 THR A O 1
ATOM 1940 N N . ALA A 1 279 ? -24.178 -6.339 11.952 1.00 95.75 279 ALA A N 1
ATOM 1941 C CA . ALA A 1 279 ? -24.733 -5.960 13.260 1.00 95.75 279 ALA A CA 1
ATOM 1942 C C . ALA A 1 279 ? -24.623 -7.063 14.341 1.00 95.75 279 ALA A C 1
ATOM 1944 O O . ALA A 1 279 ? -25.099 -6.893 15.462 1.00 95.75 279 ALA A O 1
ATOM 1945 N N . ALA A 1 280 ? -24.045 -8.219 14.005 1.00 96.00 280 ALA A N 1
ATOM 1946 C CA . ALA A 1 280 ? -23.983 -9.368 14.898 1.00 96.00 280 ALA A CA 1
ATOM 1947 C C . ALA A 1 280 ? -22.975 -9.158 16.039 1.00 96.00 280 ALA A C 1
ATOM 1949 O O . ALA A 1 280 ? -21.836 -8.750 15.803 1.00 96.00 280 ALA A O 1
ATOM 1950 N N . VAL A 1 281 ? -23.382 -9.536 17.256 1.00 97.00 281 VAL A N 1
ATOM 1951 C CA . VAL A 1 281 ? -22.533 -9.563 18.459 1.00 97.00 281 VAL A CA 1
ATOM 1952 C C . VAL A 1 281 ? -21.218 -10.298 18.184 1.00 97.00 281 VAL A C 1
ATOM 1954 O O . VAL A 1 281 ? -21.171 -11.311 17.479 1.00 97.00 281 VAL A O 1
ATOM 1957 N N . GLY A 1 282 ? -20.134 -9.782 18.754 1.00 95.88 282 GLY A N 1
ATOM 1958 C CA . GLY A 1 282 ? -18.827 -10.422 18.723 1.00 95.88 282 GLY A CA 1
ATOM 1959 C C . GLY A 1 282 ? -17.674 -9.435 18.827 1.00 95.88 282 GLY A C 1
ATOM 1960 O O . GLY A 1 282 ? -17.854 -8.223 18.733 1.00 95.88 282 GLY A O 1
ATOM 1961 N N . VAL A 1 283 ? -16.480 -9.987 19.014 1.00 93.88 283 VAL A N 1
ATOM 1962 C CA . VAL A 1 283 ? -15.219 -9.251 19.152 1.00 93.88 283 VAL A CA 1
ATOM 1963 C C . VAL A 1 283 ? -14.492 -9.137 17.815 1.00 93.88 283 VAL A C 1
ATOM 1965 O O . VAL A 1 283 ? -14.690 -9.967 16.925 1.00 93.88 283 VAL A O 1
ATOM 1968 N N . GLY A 1 284 ? -13.634 -8.123 17.681 1.00 91.50 284 GLY A N 1
ATOM 1969 C CA . GLY A 1 284 ? -12.739 -7.971 16.528 1.00 91.50 284 GLY A CA 1
ATOM 1970 C C . GLY A 1 284 ? -13.462 -7.812 15.190 1.00 91.50 284 GLY A C 1
ATOM 1971 O O . GLY A 1 284 ? -12.897 -8.124 14.145 1.00 91.50 284 GLY A O 1
ATOM 1972 N N . LYS A 1 285 ? -14.713 -7.348 15.209 1.00 94.19 285 LYS A N 1
ATOM 1973 C CA . LYS A 1 285 ? -15.514 -7.144 14.005 1.00 94.19 285 LYS A CA 1
ATOM 1974 C C . LYS A 1 285 ? -14.933 -5.970 13.210 1.00 94.19 285 LYS A C 1
ATOM 1976 O O . LYS A 1 285 ? -14.675 -4.929 13.820 1.00 94.19 285 LYS A O 1
ATOM 1981 N N . PRO A 1 286 ? -14.723 -6.110 11.892 1.00 93.56 286 PRO A N 1
ATOM 1982 C CA . PRO A 1 286 ? -14.211 -5.030 11.055 1.00 93.56 286 PRO A CA 1
ATOM 1983 C C . PRO A 1 286 ? -15.192 -3.856 11.020 1.00 93.56 286 PRO A C 1
ATOM 1985 O O . PRO A 1 286 ? -16.409 -4.049 10.999 1.00 93.56 286 PRO A O 1
ATOM 1988 N N . ILE A 1 287 ? -14.636 -2.646 11.028 1.00 95.94 287 ILE A N 1
ATOM 1989 C CA . ILE A 1 287 ? -15.346 -1.375 10.914 1.00 95.94 287 ILE A CA 1
ATOM 1990 C C . ILE A 1 287 ? -14.722 -0.600 9.759 1.00 95.94 287 ILE A C 1
ATOM 1992 O O . ILE A 1 287 ? -13.542 -0.245 9.807 1.00 95.94 287 ILE A O 1
ATOM 1996 N N . SER A 1 288 ? -15.536 -0.288 8.758 1.00 95.62 288 SER A N 1
ATOM 1997 C CA . SER A 1 288 ? -15.165 0.613 7.670 1.00 95.62 288 SER A CA 1
ATOM 1998 C C . SER A 1 288 ? -15.572 2.041 8.017 1.00 95.62 288 SER A C 1
ATOM 2000 O O . SER A 1 288 ? -16.704 2.274 8.448 1.00 95.62 288 SER A O 1
ATOM 2002 N N . PHE A 1 289 ? -14.678 3.010 7.807 1.00 96.00 289 PHE A N 1
ATOM 2003 C CA . PHE A 1 289 ? -14.946 4.412 8.127 1.00 96.00 289 PHE A CA 1
ATOM 2004 C C . PHE A 1 289 ? -14.446 5.402 7.073 1.00 96.00 289 PHE A C 1
ATOM 2006 O O . PHE A 1 289 ? -13.531 5.127 6.300 1.00 96.00 289 PHE A O 1
ATOM 2013 N N . SER A 1 290 ? -15.060 6.582 7.039 1.00 95.31 290 SER A N 1
ATOM 2014 C CA . SER A 1 290 ? -14.697 7.688 6.144 1.00 95.31 290 SER A CA 1
ATOM 2015 C C . SER A 1 290 ? -15.041 9.035 6.772 1.00 95.31 290 SER A C 1
ATOM 2017 O O . SER A 1 290 ? -15.896 9.105 7.652 1.00 95.31 290 SER A O 1
ATOM 2019 N N . GLY A 1 291 ? -14.383 10.104 6.314 1.00 94.06 291 GLY A N 1
ATOM 2020 C CA . GLY A 1 291 ? -14.605 11.465 6.820 1.00 94.06 291 GLY A CA 1
ATOM 2021 C C . GLY A 1 291 ? -13.927 11.767 8.161 1.00 94.06 291 GLY A C 1
ATOM 2022 O O . GLY A 1 291 ? -14.245 12.774 8.784 1.00 94.06 291 GLY A O 1
ATOM 2023 N N . TYR A 1 292 ? -12.997 10.919 8.605 1.00 94.81 292 TYR A N 1
ATOM 2024 C CA . TYR A 1 292 ? -12.188 11.141 9.803 1.00 94.81 292 TYR A CA 1
ATOM 2025 C C . TYR A 1 292 ? -10.776 11.595 9.433 1.00 94.81 292 TYR A C 1
ATOM 2027 O O . TYR A 1 292 ? -10.211 11.135 8.439 1.00 94.81 292 TYR A O 1
ATOM 2035 N N . THR A 1 293 ? -10.194 12.462 10.255 1.00 94.75 293 THR A N 1
ATOM 2036 C CA . THR A 1 293 ? -8.814 12.943 10.118 1.00 94.75 293 THR A CA 1
ATOM 2037 C C . THR A 1 293 ? -8.106 12.927 11.469 1.00 94.75 293 THR A C 1
ATOM 2039 O O . THR A 1 293 ? -8.732 12.792 12.517 1.00 94.75 293 THR A O 1
ATOM 2042 N N . LEU A 1 294 ? -6.779 13.035 11.449 1.00 95.06 294 LEU A N 1
ATOM 2043 C CA . LEU A 1 294 ? -5.999 13.327 12.651 1.00 95.06 294 LEU A CA 1
ATOM 2044 C C . LEU A 1 294 ? -5.797 14.836 12.761 1.00 95.06 294 LEU A C 1
ATOM 2046 O O . LEU A 1 294 ? -5.791 15.532 11.739 1.00 95.06 294 LEU A O 1
ATOM 2050 N N . ASP A 1 295 ? -5.585 15.335 13.974 1.00 91.56 295 ASP A N 1
ATOM 2051 C CA . ASP A 1 295 ? -5.105 16.701 14.159 1.00 91.56 295 ASP A CA 1
ATOM 2052 C C . ASP A 1 295 ? -3.775 16.935 13.412 1.00 91.56 295 ASP A C 1
ATOM 2054 O O . ASP A 1 295 ? -3.012 16.008 13.123 1.00 91.56 295 ASP A O 1
ATOM 2058 N N . VAL A 1 296 ? -3.509 18.191 13.052 1.00 88.44 296 VAL A N 1
ATOM 2059 C CA . VAL A 1 296 ? -2.373 18.553 12.188 1.00 88.44 296 VAL A CA 1
ATOM 2060 C C . VAL A 1 296 ? -1.014 18.174 12.779 1.00 88.44 296 VAL A C 1
ATOM 2062 O O . VAL A 1 296 ? -0.110 17.832 12.020 1.00 88.44 296 VAL A O 1
ATOM 2065 N N . ALA A 1 297 ? -0.864 18.198 14.107 1.00 89.94 297 ALA A N 1
ATOM 2066 C CA . ALA A 1 297 ? 0.390 17.835 14.761 1.00 89.94 297 ALA A CA 1
ATOM 2067 C C . ALA A 1 297 ? 0.630 16.322 14.660 1.00 89.94 297 ALA A C 1
ATOM 2069 O O . ALA A 1 297 ? 1.734 15.879 14.334 1.00 89.94 297 ALA A O 1
ATOM 2070 N N . SER A 1 298 ? -0.425 15.529 14.840 1.00 93.25 298 SER A N 1
ATOM 2071 C CA . SER A 1 298 ? -0.378 14.072 14.744 1.00 93.25 298 SER A CA 1
ATOM 2072 C C . SER A 1 298 ? -0.039 13.556 13.346 1.00 93.25 298 SER A C 1
ATOM 2074 O O . SER A 1 298 ? 0.636 12.536 13.227 1.00 93.25 298 SER A O 1
ATOM 2076 N N . GLN A 1 299 ? -0.437 14.254 12.277 1.00 93.38 299 GLN A N 1
ATOM 2077 C CA . GLN A 1 299 ? -0.199 13.814 10.889 1.00 93.38 299 GLN A CA 1
ATOM 2078 C C . GLN A 1 299 ? 1.286 13.750 10.485 1.00 93.38 299 GLN A C 1
ATOM 2080 O O . GLN A 1 299 ? 1.628 13.164 9.452 1.00 93.38 299 GLN A O 1
ATOM 2085 N N . ALA A 1 300 ? 2.190 14.336 11.272 1.00 91.25 300 ALA A N 1
ATOM 2086 C CA . ALA A 1 300 ? 3.626 14.220 11.033 1.00 91.25 300 ALA A CA 1
ATOM 2087 C C . ALA A 1 300 ? 4.173 12.823 11.382 1.00 91.25 300 ALA A C 1
ATOM 2089 O O . ALA A 1 300 ? 5.100 12.356 10.726 1.00 91.25 300 ALA A O 1
ATOM 2090 N N . ILE A 1 301 ? 3.584 12.156 12.382 1.00 94.25 301 ILE A N 1
ATOM 2091 C CA . ILE A 1 301 ? 4.109 10.919 12.994 1.00 94.25 301 ILE A CA 1
ATOM 2092 C C . ILE A 1 301 ? 3.120 9.756 12.841 1.00 94.25 301 ILE A C 1
ATOM 2094 O O . ILE A 1 301 ? 3.512 8.590 12.861 1.00 94.25 301 ILE A O 1
ATOM 2098 N N . TYR A 1 302 ? 1.839 10.060 12.646 1.00 97.12 302 TYR A N 1
ATOM 2099 C CA . TYR A 1 302 ? 0.763 9.085 12.587 1.00 97.12 302 TYR 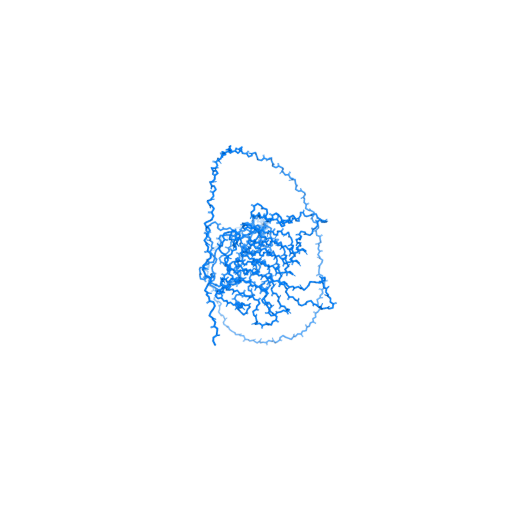A CA 1
ATOM 2100 C C . TYR A 1 302 ? -0.039 9.191 11.293 1.00 97.12 302 TYR A C 1
ATOM 2102 O O . TYR A 1 302 ? -0.159 10.257 10.686 1.00 97.12 302 TYR A O 1
ATOM 2110 N N . ALA A 1 303 ? -0.611 8.066 10.876 1.00 96.56 303 ALA A N 1
ATOM 2111 C CA . ALA A 1 303 ? -1.499 7.968 9.725 1.00 96.56 303 ALA A CA 1
ATOM 2112 C C . ALA A 1 303 ? -2.705 7.074 10.040 1.00 96.56 303 ALA A C 1
ATOM 2114 O O . ALA A 1 303 ? -2.631 6.185 10.884 1.00 96.56 303 ALA A O 1
ATOM 2115 N N . LEU A 1 304 ? -3.819 7.294 9.342 1.00 96.25 304 LEU A N 1
ATOM 2116 C CA . LEU A 1 304 ? -4.973 6.397 9.409 1.00 96.25 304 LEU A CA 1
ATOM 2117 C C . LEU A 1 304 ? -4.787 5.204 8.448 1.00 96.25 304 LEU A C 1
ATOM 2119 O O . LEU A 1 304 ? -4.168 5.363 7.392 1.00 96.25 304 LEU A O 1
ATOM 2123 N N . PRO A 1 305 ? -5.329 4.020 8.780 1.00 95.00 305 PRO A N 1
ATOM 2124 C CA . PRO A 1 305 ? -5.216 2.797 7.982 1.00 95.00 305 PRO A CA 1
ATOM 2125 C C . PRO A 1 305 ? -6.147 2.837 6.766 1.00 95.00 305 PRO A C 1
ATOM 2127 O O . PRO A 1 305 ? -7.235 2.265 6.780 1.00 95.00 305 PRO A O 1
ATOM 2130 N N . ILE A 1 306 ? -5.730 3.543 5.717 1.00 92.06 306 ILE A N 1
ATOM 2131 C CA . ILE A 1 306 ? -6.506 3.689 4.481 1.00 92.06 306 ILE A CA 1
ATOM 2132 C C . ILE A 1 306 ? -6.282 2.493 3.553 1.00 92.06 306 ILE A C 1
ATOM 2134 O O . ILE A 1 306 ? -5.145 2.085 3.314 1.00 92.06 306 ILE A O 1
ATOM 2138 N N . GLN A 1 307 ? -7.374 1.964 3.003 1.00 89.62 307 GLN A N 1
ATOM 2139 C CA . GLN A 1 307 ? -7.349 0.928 1.976 1.00 89.62 307 GLN A CA 1
ATOM 2140 C C . GLN A 1 307 ? -7.053 1.520 0.598 1.00 89.62 307 GLN A C 1
ATOM 2142 O O . GLN A 1 307 ? -7.607 2.550 0.205 1.00 89.62 307 GLN A O 1
ATOM 2147 N N . CYS A 1 308 ? -6.199 0.832 -0.156 1.00 87.62 308 CYS A N 1
ATOM 2148 C CA . CYS A 1 308 ? -5.661 1.335 -1.421 1.00 87.62 308 CYS A CA 1
ATOM 2149 C C . CYS A 1 308 ? -6.334 0.728 -2.653 1.00 87.62 308 CYS A C 1
ATOM 2151 O O . CYS A 1 308 ? -5.982 1.082 -3.771 1.00 87.62 308 CYS A O 1
ATOM 2153 N N . CYS A 1 309 ? -7.295 -0.182 -2.472 1.00 84.75 309 CYS A N 1
ATOM 2154 C CA . CYS A 1 309 ? -8.143 -0.681 -3.548 1.00 84.75 309 CYS A CA 1
ATOM 2155 C C . CYS A 1 309 ? -9.407 -1.376 -3.017 1.00 84.75 309 CYS A C 1
ATOM 2157 O O . CYS A 1 309 ? -9.596 -1.540 -1.813 1.00 84.75 309 CYS A O 1
ATOM 2159 N N . GLY A 1 310 ? -10.258 -1.827 -3.941 1.00 78.75 310 GLY A N 1
ATOM 2160 C CA . GLY A 1 310 ? -11.469 -2.589 -3.667 1.00 78.75 310 GLY A CA 1
ATOM 2161 C C . GLY A 1 310 ? -12.674 -1.696 -3.362 1.00 78.75 310 GLY A C 1
ATOM 2162 O O . GLY A 1 310 ? -12.608 -0.479 -3.545 1.00 78.75 310 GLY A O 1
ATOM 2163 N N . PRO A 1 311 ? -13.786 -2.275 -2.873 1.00 72.69 311 PRO A N 1
ATOM 2164 C CA . PRO A 1 311 ? -14.993 -1.515 -2.526 1.00 72.69 311 PRO A CA 1
ATOM 2165 C C . PRO A 1 311 ? -14.762 -0.506 -1.389 1.00 72.69 311 PRO A C 1
ATOM 2167 O O . PRO A 1 311 ? -15.587 0.376 -1.161 1.00 72.69 311 PRO A O 1
ATOM 2170 N N . LEU A 1 312 ? -13.636 -0.631 -0.684 1.00 76.69 312 LEU A N 1
ATOM 2171 C CA . LEU A 1 312 ? -13.231 0.233 0.415 1.00 76.69 312 LEU A CA 1
ATOM 2172 C C . LEU A 1 312 ? -12.137 1.233 0.025 1.00 76.69 312 LEU A C 1
ATOM 2174 O O . LEU A 1 312 ? -11.541 1.829 0.915 1.00 76.69 312 LEU A O 1
ATOM 2178 N N . LEU A 1 313 ? -11.864 1.440 -1.268 1.00 84.81 313 LEU A N 1
ATOM 2179 C CA . LEU A 1 313 ? -10.863 2.411 -1.716 1.00 84.81 313 LEU A CA 1
ATOM 2180 C C . LEU A 1 313 ? -11.050 3.773 -1.024 1.00 84.81 313 LEU A C 1
ATOM 2182 O O . LEU A 1 313 ? -12.142 4.344 -1.029 1.00 84.81 313 LEU A O 1
ATOM 2186 N N . GLY A 1 314 ? -9.977 4.281 -0.413 1.00 80.50 314 GLY A N 1
ATOM 2187 C CA . GLY A 1 314 ? -9.984 5.568 0.287 1.00 80.50 314 GLY A CA 1
ATOM 2188 C C . GLY A 1 314 ? -10.707 5.562 1.639 1.00 80.50 314 GLY A C 1
ATOM 2189 O O . GLY A 1 314 ? -10.751 6.596 2.306 1.00 80.50 314 GLY A O 1
ATOM 2190 N N . ARG A 1 315 ? -11.252 4.420 2.077 1.00 87.56 315 ARG A N 1
ATOM 2191 C CA . ARG A 1 315 ? -11.843 4.242 3.410 1.00 87.56 315 ARG A CA 1
ATOM 2192 C C . ARG A 1 315 ? -10.809 3.707 4.391 1.00 87.56 315 ARG A C 1
ATOM 2194 O O . ARG A 1 315 ? -9.893 2.972 4.023 1.00 87.56 315 ARG A O 1
ATOM 2201 N N . GLY A 1 316 ? -10.978 4.085 5.651 1.00 91.19 316 GLY A N 1
ATOM 2202 C CA . GLY A 1 316 ? -10.214 3.541 6.758 1.00 91.19 316 GLY A CA 1
ATOM 2203 C C . GLY A 1 316 ? -10.798 2.223 7.261 1.00 91.19 316 GLY A C 1
ATOM 2204 O O . GLY A 1 316 ? -12.017 2.036 7.222 1.00 91.19 316 GLY A O 1
ATOM 2205 N N . LEU A 1 317 ? -9.938 1.337 7.764 1.00 93.94 317 LEU A N 1
ATOM 2206 C CA . LEU A 1 317 ? -10.340 0.109 8.452 1.00 93.94 317 LEU A CA 1
ATOM 2207 C C . LEU A 1 317 ? -9.889 0.110 9.911 1.00 93.94 317 LEU A C 1
ATOM 2209 O O . LEU A 1 317 ? -8.737 0.378 10.239 1.00 93.94 317 LEU A O 1
ATOM 2213 N N . THR A 1 318 ? -10.802 -0.230 10.808 1.00 95.50 318 THR A N 1
ATOM 2214 C CA . THR A 1 318 ? -10.490 -0.580 12.194 1.00 95.50 318 THR A CA 1
ATOM 2215 C C . THR A 1 318 ? -11.301 -1.810 12.596 1.00 95.50 318 THR A C 1
ATOM 2217 O O . THR A 1 318 ? -11.936 -2.449 11.761 1.00 95.50 318 THR A O 1
ATOM 2220 N N . SER A 1 319 ? -11.283 -2.168 13.869 1.00 94.25 319 SER A N 1
ATOM 2221 C CA . SER A 1 319 ? -12.137 -3.215 14.415 1.00 94.25 319 SER A CA 1
ATOM 2222 C C . SER A 1 319 ? -12.697 -2.812 15.769 1.00 94.25 319 SER A C 1
ATOM 2224 O O . SER A 1 319 ? -12.146 -1.937 16.438 1.00 94.25 319 SER A O 1
ATOM 2226 N N . GLY A 1 320 ? -13.776 -3.455 16.182 1.00 94.69 320 GLY A N 1
ATOM 2227 C CA . GLY A 1 320 ? -14.364 -3.246 17.495 1.00 94.69 320 GLY A CA 1
ATOM 2228 C C . GLY A 1 320 ? -15.179 -4.442 17.948 1.00 94.69 320 GLY A C 1
ATOM 2229 O O . GLY A 1 320 ? -15.228 -5.486 17.293 1.00 94.69 320 GLY A O 1
ATOM 2230 N N . THR A 1 321 ? -15.818 -4.273 19.089 1.00 95.94 321 THR A N 1
ATOM 2231 C CA . THR A 1 321 ? -16.656 -5.267 19.738 1.00 95.94 321 THR A CA 1
ATOM 2232 C C . THR A 1 321 ? -18.095 -4.779 19.762 1.00 95.94 321 THR A C 1
ATOM 2234 O O . THR A 1 321 ? -18.377 -3.665 20.203 1.00 95.94 321 THR A O 1
ATOM 2237 N N . ILE A 1 322 ? -19.008 -5.639 19.316 1.00 97.12 322 ILE A N 1
ATOM 2238 C CA . ILE A 1 322 ? -20.441 -5.485 19.553 1.00 97.12 322 ILE A CA 1
ATOM 2239 C C . ILE A 1 322 ? -20.776 -6.364 20.756 1.00 97.12 322 ILE A C 1
ATOM 2241 O O . ILE A 1 322 ? -20.759 -7.591 20.645 1.00 97.12 322 ILE A O 1
ATOM 2245 N N . LEU A 1 323 ? -21.035 -5.744 21.907 1.00 96.38 323 LEU A N 1
ATOM 2246 C CA . LEU A 1 323 ? -21.403 -6.430 23.147 1.00 96.38 323 LEU A CA 1
ATOM 2247 C C . LEU A 1 323 ? -22.889 -6.824 23.130 1.00 96.38 323 LEU A C 1
ATOM 2249 O O . LEU A 1 323 ? -23.707 -6.064 22.610 1.00 96.38 323 LEU A O 1
ATOM 2253 N N . PRO A 1 324 ? -23.277 -7.979 23.700 1.00 94.06 324 PRO A N 1
ATOM 2254 C CA . PRO A 1 324 ? -24.687 -8.329 23.846 1.00 94.06 324 PRO A CA 1
ATOM 2255 C C . PRO A 1 324 ? -25.403 -7.351 24.789 1.00 94.06 324 PRO A C 1
ATOM 2257 O O . PRO A 1 324 ? -24.795 -6.799 25.708 1.00 94.06 324 PRO A O 1
ATOM 2260 N N . VAL A 1 325 ? -26.708 -7.157 24.581 1.00 90.50 325 VAL A N 1
ATOM 2261 C CA . VAL A 1 325 ? -27.540 -6.373 25.504 1.00 90.50 325 VAL A CA 1
ATOM 2262 C C . VAL A 1 325 ? -27.594 -7.095 26.848 1.00 90.50 325 VAL A C 1
ATOM 2264 O O . VAL A 1 325 ? -27.901 -8.287 26.900 1.00 90.50 325 VAL A O 1
ATOM 2267 N N . ALA A 1 326 ? -27.306 -6.378 27.936 1.00 83.44 326 ALA A N 1
ATOM 2268 C CA . ALA A 1 326 ? -27.469 -6.919 29.277 1.00 83.44 326 ALA A CA 1
ATOM 2269 C C . ALA A 1 326 ? -28.949 -7.253 29.510 1.00 83.44 326 ALA A C 1
ATOM 2271 O O . ALA A 1 326 ? -29.800 -6.363 29.544 1.00 83.44 326 ALA A O 1
ATOM 2272 N N . VAL A 1 327 ? -29.264 -8.540 29.663 1.00 79.31 327 VAL A N 1
ATOM 2273 C CA . VAL A 1 327 ? -30.597 -8.967 30.090 1.00 79.31 327 VAL A CA 1
ATOM 2274 C C . VAL A 1 327 ? -30.692 -8.654 31.577 1.00 79.31 327 VAL A C 1
ATOM 2276 O O . VAL A 1 327 ? -30.094 -9.346 32.398 1.00 79.31 327 VAL A O 1
ATOM 2279 N N . ILE A 1 328 ? -31.399 -7.580 31.926 1.00 77.19 328 ILE A N 1
ATOM 2280 C CA . ILE A 1 328 ? -31.729 -7.304 33.325 1.00 77.19 328 ILE A CA 1
ATOM 2281 C C . ILE A 1 328 ? -32.676 -8.434 33.754 1.00 77.19 328 ILE A C 1
ATOM 2283 O O . ILE A 1 328 ? -33.743 -8.566 33.144 1.00 77.19 328 ILE A O 1
ATOM 2287 N N . PRO A 1 329 ? -32.309 -9.286 34.731 1.00 74.50 329 PRO A N 1
ATOM 2288 C CA . PRO A 1 329 ? -33.221 -10.318 35.198 1.00 74.50 329 PRO A CA 1
ATOM 2289 C C . PRO A 1 329 ? -34.508 -9.641 35.686 1.00 74.50 329 PRO A C 1
ATOM 2291 O O . PRO A 1 329 ? -34.428 -8.561 36.282 1.00 74.50 329 PRO A O 1
ATOM 2294 N N . PRO A 1 330 ? -35.692 -10.224 35.421 1.00 79.75 330 PRO A N 1
ATOM 2295 C CA . PRO A 1 330 ? -36.937 -9.656 35.907 1.00 79.75 330 PRO A CA 1
ATOM 2296 C C . PRO A 1 330 ? -36.807 -9.457 37.414 1.00 79.75 330 PRO A C 1
ATOM 2298 O O . PRO A 1 330 ? -36.451 -10.389 38.138 1.00 79.75 330 PRO A O 1
ATOM 2301 N N . VAL A 1 331 ? -37.041 -8.225 37.874 1.00 76.94 331 VAL A N 1
ATOM 2302 C CA . VAL A 1 331 ? -37.093 -7.921 39.302 1.00 76.94 331 VAL A CA 1
ATOM 2303 C C . VAL A 1 331 ? -38.194 -8.802 39.869 1.00 76.94 331 VAL A C 1
ATOM 2305 O O . VAL A 1 331 ? -39.371 -8.560 39.606 1.00 76.94 331 VAL A O 1
ATOM 2308 N N . VAL A 1 332 ? -37.816 -9.861 40.588 1.00 74.75 332 VAL A N 1
ATOM 2309 C CA . VAL A 1 332 ? -38.774 -10.662 41.346 1.00 74.75 332 VAL A CA 1
ATOM 2310 C C . VAL A 1 332 ? -39.384 -9.688 42.352 1.00 74.75 332 VAL A C 1
ATOM 2312 O O . VAL A 1 332 ? -38.631 -9.137 43.163 1.00 74.75 332 VAL A O 1
ATOM 2315 N N . PRO A 1 333 ? -40.698 -9.399 42.283 1.00 78.00 333 PRO A N 1
ATOM 2316 C CA . PRO A 1 333 ? -41.335 -8.553 43.277 1.00 78.00 333 PRO A CA 1
ATOM 2317 C C . PRO A 1 333 ? -41.003 -9.122 44.658 1.00 78.00 333 PRO A C 1
ATOM 2319 O O . PRO A 1 333 ? -41.023 -10.349 44.803 1.00 78.00 333 PRO A O 1
ATOM 2322 N N . PRO A 1 334 ? -40.669 -8.287 45.658 1.00 78.50 334 PRO A N 1
ATOM 2323 C CA . PRO A 1 334 ? -40.417 -8.786 47.000 1.00 78.50 334 PRO A CA 1
ATOM 2324 C C . PRO A 1 334 ? -41.604 -9.657 47.407 1.00 78.50 334 PRO A C 1
ATOM 2326 O O . PRO A 1 334 ? -42.750 -9.206 47.377 1.00 78.50 334 PRO A O 1
ATOM 2329 N N . VAL A 1 335 ? -41.330 -10.927 47.716 1.00 74.88 335 VAL A N 1
ATOM 2330 C CA . VAL A 1 335 ? -42.336 -11.841 48.250 1.00 74.88 335 VAL A CA 1
ATOM 2331 C C . VAL A 1 335 ? -42.823 -11.197 49.538 1.00 74.88 335 VAL A C 1
ATOM 2333 O O . VAL A 1 335 ? -42.082 -11.146 50.517 1.00 74.88 335 VAL A O 1
ATOM 2336 N N . VAL A 1 336 ? -44.037 -10.643 49.516 1.00 71.88 336 VAL A N 1
ATOM 2337 C CA . VAL A 1 336 ? -44.697 -10.162 50.727 1.00 71.88 336 VAL A CA 1
ATOM 2338 C C . VAL A 1 336 ? -44.813 -11.387 51.634 1.00 71.88 336 VAL A C 1
ATOM 2340 O O . VAL A 1 336 ? -45.450 -12.363 51.224 1.00 71.88 336 VAL A O 1
ATOM 2343 N N . PRO A 1 337 ? -44.167 -11.405 52.816 1.00 75.44 337 PRO A N 1
ATOM 2344 C CA . PRO A 1 337 ? -44.324 -12.508 53.747 1.00 75.44 337 PRO A CA 1
ATOM 2345 C C . PRO A 1 337 ? -45.819 -12.707 54.017 1.00 75.44 337 PRO A C 1
ATOM 2347 O O . PRO A 1 337 ? -46.537 -11.709 54.135 1.00 75.44 337 PRO A O 1
ATOM 2350 N N . PRO A 1 338 ? -46.316 -13.953 54.102 1.00 73.75 338 PRO A N 1
ATOM 2351 C CA . PRO A 1 338 ? -47.705 -14.186 54.455 1.00 73.75 338 PRO A CA 1
ATOM 2352 C C . PRO A 1 338 ? -48.000 -13.450 55.762 1.00 73.75 338 PRO A C 1
ATOM 2354 O O . PRO A 1 338 ? -47.319 -13.654 56.768 1.00 73.75 338 PRO A O 1
ATOM 2357 N N . VAL A 1 339 ? -48.994 -12.562 55.727 1.00 69.56 339 VAL A N 1
ATOM 2358 C CA . VAL A 1 339 ? -49.535 -11.932 56.928 1.00 69.56 339 VAL A CA 1
ATOM 2359 C C . VAL A 1 339 ? -50.064 -13.070 57.795 1.00 69.56 339 VAL A C 1
ATOM 2361 O O . VAL A 1 339 ? -51.098 -13.662 57.491 1.00 69.56 339 VAL A O 1
ATOM 2364 N N . ILE A 1 340 ? -49.321 -13.419 58.846 1.00 61.44 340 ILE A N 1
ATOM 2365 C CA . ILE A 1 340 ? -49.812 -14.309 59.893 1.00 61.44 340 ILE A CA 1
ATOM 2366 C C . ILE A 1 340 ? -50.893 -13.511 60.615 1.00 61.44 340 ILE A C 1
ATOM 2368 O O . ILE A 1 340 ? -50.587 -12.630 61.414 1.00 61.44 340 ILE A O 1
ATOM 2372 N N . VAL A 1 341 ? -52.154 -13.775 60.278 1.00 58.56 341 VAL A N 1
ATOM 2373 C CA . VAL A 1 341 ? -53.298 -13.254 61.025 1.00 58.56 341 VAL A CA 1
ATOM 2374 C C . VAL A 1 341 ? -53.275 -13.958 62.387 1.00 58.56 341 VAL A C 1
ATOM 2376 O O . VAL A 1 341 ? -53.375 -15.188 62.419 1.00 58.56 341 VAL A O 1
ATOM 2379 N N . PRO A 1 342 ? -53.076 -13.244 63.510 1.00 65.12 342 PRO A N 1
ATOM 2380 C CA . PRO A 1 342 ? -53.124 -13.864 64.825 1.00 65.12 342 PRO A CA 1
ATOM 2381 C C . PRO A 1 342 ? -54.531 -14.421 65.086 1.00 65.12 342 PRO A C 1
ATOM 2383 O O . PRO A 1 342 ? -55.511 -13.804 64.660 1.00 65.12 342 PRO A O 1
ATOM 2386 N N . PRO A 1 343 ? -54.661 -15.559 65.788 1.00 61.00 343 PRO A N 1
ATOM 2387 C CA . PRO A 1 343 ? -55.961 -16.068 66.193 1.00 61.00 343 PRO A CA 1
ATOM 2388 C C . PRO A 1 343 ? -56.655 -15.061 67.117 1.00 61.00 343 PRO A C 1
ATOM 2390 O O . PRO A 1 343 ? -56.056 -14.521 68.048 1.00 61.00 343 PRO A O 1
ATOM 2393 N N . GLU A 1 344 ? -57.927 -14.817 66.825 1.00 52.78 344 GLU A N 1
ATOM 2394 C CA . GLU A 1 344 ? -58.826 -13.935 67.560 1.00 52.78 344 GLU A CA 1
ATOM 2395 C C . GLU A 1 344 ? -58.977 -14.445 69.006 1.00 52.78 344 GLU A C 1
ATOM 2397 O O . GLU A 1 344 ? -59.591 -15.483 69.260 1.00 52.78 344 GLU A O 1
ATOM 2402 N N . VAL A 1 345 ? -58.360 -13.750 69.968 1.00 48.88 345 VAL A N 1
ATOM 2403 C CA . VAL A 1 345 ? -58.524 -14.040 71.399 1.00 48.88 345 VAL A CA 1
ATOM 2404 C C . VAL A 1 345 ? -59.746 -13.283 71.905 1.00 48.88 345 VAL A C 1
ATOM 2406 O O . VAL A 1 345 ? -59.782 -12.053 71.910 1.00 48.88 345 VAL A O 1
ATOM 2409 N N . GLY A 1 346 ? -60.744 -14.062 72.326 1.00 49.06 346 GLY A N 1
ATOM 2410 C CA . GLY A 1 346 ? -61.973 -13.599 72.956 1.00 49.06 346 GLY A CA 1
ATOM 2411 C C . GLY A 1 346 ? -61.720 -12.718 74.179 1.00 49.06 346 GLY A C 1
ATOM 2412 O O . GLY A 1 346 ? -60.774 -12.911 74.941 1.00 49.06 346 GLY A O 1
ATOM 2413 N N . GLY A 1 347 ? -62.594 -11.724 74.326 1.00 49.22 347 GLY A N 1
ATOM 2414 C CA . GLY A 1 347 ? -62.453 -10.634 75.276 1.00 49.22 347 GLY A CA 1
ATOM 2415 C C . GLY A 1 347 ? -62.513 -11.020 76.755 1.00 49.22 347 GLY A C 1
ATOM 2416 O O . GLY A 1 347 ? -63.158 -11.979 77.170 1.00 49.22 347 GLY A O 1
ATOM 2417 N N . GLY A 1 348 ? -61.892 -10.157 77.552 1.00 39.47 348 GLY A N 1
ATOM 2418 C CA . GLY A 1 348 ? -62.055 -10.022 78.994 1.00 39.47 348 GLY A CA 1
ATOM 2419 C C . GLY A 1 348 ? -61.522 -8.643 79.374 1.00 39.47 348 GLY A C 1
ATOM 2420 O O . GLY A 1 348 ? -60.396 -8.306 79.023 1.00 39.47 348 GLY A O 1
ATOM 2421 N N . GLY A 1 349 ? -62.370 -7.797 79.956 1.00 42.38 349 GLY A N 1
ATOM 2422 C CA . GLY A 1 349 ? -62.118 -6.361 80.062 1.00 42.38 349 GLY A CA 1
ATOM 2423 C C . GLY A 1 349 ? -61.420 -5.864 81.336 1.00 42.38 349 GLY A C 1
ATOM 2424 O O . GLY A 1 349 ? -61.330 -6.581 82.326 1.00 42.38 349 GLY A O 1
ATOM 2425 N N . ILE A 1 350 ? -61.126 -4.548 81.277 1.00 40.38 350 ILE A N 1
ATOM 2426 C CA . ILE A 1 350 ? -61.020 -3.538 82.364 1.00 40.38 350 ILE A CA 1
ATOM 2427 C C . ILE A 1 350 ? -59.716 -3.595 83.220 1.00 40.38 350 ILE A C 1
ATOM 2429 O O . ILE A 1 350 ? -59.233 -4.700 83.440 1.00 40.38 350 ILE A O 1
ATOM 2433 N N . PRO A 1 351 ? -59.163 -2.498 83.826 1.00 52.00 351 PRO A N 1
ATOM 2434 C CA . PRO A 1 351 ? -59.253 -1.028 83.620 1.00 52.00 351 PRO A CA 1
ATOM 2435 C C . PRO A 1 351 ? -57.887 -0.278 83.482 1.00 52.00 351 PRO A C 1
ATOM 2437 O O . PRO A 1 351 ? -56.831 -0.781 83.835 1.00 52.00 351 PRO A O 1
ATOM 2440 N N . VAL A 1 352 ? -57.976 0.989 83.043 1.00 47.34 352 VAL A N 1
ATOM 2441 C CA . VAL A 1 352 ? -57.274 2.227 83.491 1.00 47.34 352 VAL A CA 1
ATOM 2442 C C . VAL A 1 352 ? -55.838 2.158 84.058 1.00 47.34 352 VAL A C 1
ATOM 2444 O O . VAL A 1 352 ? -55.620 1.681 85.167 1.00 47.34 352 VAL A O 1
ATOM 2447 N N . GLY A 1 353 ? -54.943 2.926 83.417 1.00 49.28 353 GLY A N 1
ATOM 2448 C CA . GLY A 1 353 ? -54.022 3.837 84.113 1.00 49.28 353 GLY A CA 1
ATOM 2449 C C . GLY A 1 353 ? -52.524 3.598 83.908 1.00 49.28 353 GLY A C 1
ATOM 2450 O O . GLY A 1 353 ? -52.033 2.512 84.185 1.00 49.28 353 GLY A O 1
ATOM 2451 N N . VAL A 1 354 ? -51.828 4.680 83.525 1.00 40.97 354 VAL A N 1
ATOM 2452 C CA . VAL A 1 354 ? -50.435 5.088 83.829 1.00 40.97 354 VAL A CA 1
ATOM 2453 C C . VAL A 1 354 ? -49.687 5.553 82.569 1.00 40.97 354 VAL A C 1
ATOM 2455 O O . VAL A 1 354 ? -49.326 4.766 81.698 1.00 40.97 354 VAL A O 1
ATOM 2458 N N . ASP A 1 355 ? -49.454 6.869 82.522 1.00 53.38 355 ASP A N 1
ATOM 2459 C CA . ASP A 1 355 ? -48.497 7.561 81.656 1.00 53.38 355 ASP A CA 1
ATOM 2460 C C . ASP A 1 355 ? -47.077 7.008 81.842 1.00 53.38 355 ASP A C 1
ATOM 2462 O O . ASP A 1 355 ? -46.590 6.919 82.973 1.00 53.38 355 ASP A O 1
ATOM 2466 N N . VAL A 1 356 ? -46.372 6.724 80.740 1.00 44.69 356 VAL A N 1
ATOM 2467 C CA . VAL A 1 356 ? -44.915 6.506 80.746 1.00 44.69 356 VAL A CA 1
ATOM 2468 C C . VAL A 1 356 ? -44.262 7.277 79.585 1.00 44.69 356 VAL A C 1
ATOM 2470 O O . VAL A 1 356 ? -44.811 7.278 78.481 1.00 44.69 356 VAL A O 1
ATOM 2473 N N . PRO A 1 357 ? -43.113 7.953 79.804 1.00 60.28 357 PRO A N 1
ATOM 2474 C CA . PRO A 1 357 ? -42.583 8.970 78.899 1.00 60.28 357 PRO A CA 1
ATOM 2475 C C . PRO A 1 357 ? -41.741 8.409 77.744 1.00 60.28 357 PRO A C 1
ATOM 2477 O O . PRO A 1 357 ? -41.112 7.357 77.838 1.00 60.28 357 PRO A O 1
ATOM 2480 N N . ILE A 1 358 ? -41.681 9.204 76.678 1.00 55.25 358 ILE A N 1
ATOM 2481 C CA . ILE A 1 358 ? -40.890 9.024 75.454 1.00 55.25 358 ILE A CA 1
ATOM 2482 C C . ILE A 1 358 ? -39.379 9.121 75.767 1.00 55.25 358 ILE A C 1
ATOM 2484 O O . ILE A 1 358 ? -38.967 10.138 76.333 1.00 55.25 358 ILE A O 1
ATOM 2488 N N . PRO A 1 359 ? -38.518 8.166 75.354 1.00 55.78 359 PRO A N 1
ATOM 2489 C CA . PRO A 1 359 ? -37.072 8.361 75.365 1.00 55.78 359 PRO A CA 1
ATOM 2490 C C . PRO A 1 359 ? -36.569 8.948 74.034 1.00 55.78 359 PRO A C 1
ATOM 2492 O O . PRO A 1 359 ? -36.908 8.471 72.951 1.00 55.78 359 PRO A O 1
ATOM 2495 N N . LEU A 1 360 ? -35.730 9.983 74.141 1.00 59.09 360 LEU A N 1
ATOM 2496 C CA . LEU A 1 360 ? -34.969 10.592 73.045 1.00 59.09 360 LEU A CA 1
ATOM 2497 C C . LEU A 1 360 ? -33.930 9.624 72.430 1.00 59.09 360 LEU A C 1
ATOM 2499 O O . LEU A 1 360 ? -33.434 8.736 73.127 1.00 59.09 360 LEU A O 1
ATOM 2503 N N . PRO A 1 361 ? -33.527 9.833 71.159 1.00 57.19 361 PRO A N 1
ATOM 2504 C CA . PRO A 1 361 ? -32.500 9.030 70.501 1.00 57.19 361 PRO A CA 1
ATOM 2505 C C . PRO A 1 361 ? -31.090 9.386 71.005 1.00 57.19 361 PRO A C 1
ATOM 2507 O O . PRO A 1 361 ? -30.683 10.548 70.992 1.00 57.19 361 PRO A O 1
ATOM 2510 N N . GLY A 1 362 ? -30.341 8.369 71.442 1.00 50.72 362 GLY A N 1
ATOM 2511 C CA . GLY A 1 362 ? -28.926 8.477 71.808 1.00 50.72 362 GLY A CA 1
ATOM 2512 C C . GLY A 1 362 ? -27.985 8.467 70.588 1.00 50.72 362 GLY A C 1
ATOM 2513 O O . GLY A 1 362 ? -28.369 7.969 69.528 1.00 50.72 362 GLY A O 1
ATOM 2514 N N . PRO A 1 363 ? -26.764 9.021 70.719 1.00 61.66 363 PRO A N 1
ATOM 2515 C CA . PRO A 1 363 ? -25.857 9.253 69.600 1.00 61.66 363 PRO A CA 1
ATOM 2516 C C . PRO A 1 363 ? -25.047 8.019 69.173 1.00 61.66 363 PRO A C 1
ATOM 2518 O O . PRO A 1 363 ? -24.712 7.135 69.960 1.00 61.66 363 PRO A O 1
ATOM 2521 N N . THR A 1 364 ? -24.714 8.037 67.886 1.00 50.12 364 THR A N 1
ATOM 2522 C CA . THR A 1 364 ? -23.871 7.132 67.100 1.00 50.12 364 THR A CA 1
ATOM 2523 C C . THR A 1 364 ? -22.493 6.879 67.733 1.00 50.12 364 THR A C 1
ATOM 2525 O O . THR A 1 364 ? -21.829 7.848 68.106 1.00 50.12 364 THR A O 1
ATOM 2528 N N . PRO A 1 365 ? -21.994 5.629 67.794 1.00 51.81 365 PRO A N 1
ATOM 2529 C CA . PRO A 1 365 ? -20.607 5.375 68.160 1.00 51.81 365 PRO A CA 1
ATOM 2530 C C . PRO A 1 365 ? -19.662 5.575 66.968 1.00 51.81 365 PRO A C 1
ATOM 2532 O O . PRO A 1 365 ? -19.787 4.948 65.915 1.00 51.81 365 PRO A O 1
ATOM 2535 N N . THR A 1 366 ? -18.696 6.460 67.183 1.00 40.25 366 THR A N 1
ATOM 2536 C CA . THR A 1 366 ? -17.486 6.688 66.394 1.00 40.25 366 THR A CA 1
ATOM 2537 C C . THR A 1 366 ? -16.577 5.458 66.486 1.00 40.25 366 THR A C 1
ATOM 2539 O O . THR A 1 366 ? -16.230 5.035 67.588 1.00 40.25 366 THR A O 1
ATOM 2542 N N . ALA A 1 367 ? -16.188 4.877 65.350 1.00 42.09 367 ALA A N 1
ATOM 2543 C CA . ALA A 1 367 ? -15.165 3.837 65.292 1.00 42.09 367 ALA A CA 1
ATOM 2544 C C . ALA A 1 367 ? -13.806 4.492 65.029 1.00 42.09 367 ALA A C 1
ATOM 2546 O O . ALA A 1 367 ? -13.607 5.094 63.977 1.00 42.09 367 ALA A O 1
ATOM 2547 N N . ASP A 1 368 ? -12.895 4.366 65.989 1.00 39.22 368 ASP A N 1
ATOM 2548 C CA . ASP A 1 368 ? -11.510 4.812 65.876 1.00 39.22 368 ASP A CA 1
ATOM 2549 C C . ASP A 1 368 ? -10.614 3.739 66.509 1.00 39.22 368 ASP A C 1
ATOM 2551 O O . ASP A 1 368 ? -10.606 3.594 67.730 1.00 39.22 368 ASP A O 1
ATOM 2555 N N . ILE A 1 369 ? -9.917 2.940 65.688 1.00 43.66 369 ILE A N 1
ATOM 2556 C CA . ILE A 1 369 ? -8.729 2.169 66.097 1.00 43.66 369 ILE A CA 1
ATOM 2557 C C . ILE A 1 369 ? -7.736 2.132 64.923 1.00 43.66 369 ILE A C 1
ATOM 2559 O O . ILE A 1 369 ? -7.983 1.529 63.878 1.00 43.66 369 ILE A O 1
ATOM 2563 N N . PHE A 1 370 ? -6.596 2.782 65.148 1.00 39.47 370 PHE A N 1
ATOM 2564 C CA . PHE A 1 370 ? -5.356 2.732 64.375 1.00 39.47 370 PHE A CA 1
ATOM 2565 C C . PHE A 1 370 ? -4.572 1.421 64.602 1.00 39.47 370 PHE A C 1
ATOM 2567 O O . PHE A 1 370 ? -4.479 0.981 65.741 1.00 39.47 370 PHE A O 1
ATOM 2574 N N . ALA A 1 371 ? -3.925 0.944 63.519 1.00 37.62 371 ALA A N 1
ATOM 2575 C CA . ALA A 1 371 ? -2.565 0.360 63.396 1.00 37.62 371 ALA A CA 1
ATOM 2576 C C . ALA A 1 371 ? -2.194 -0.891 64.250 1.00 37.62 371 ALA A C 1
ATOM 2578 O O . ALA A 1 371 ? -2.571 -0.996 65.403 1.00 37.62 371 ALA A O 1
ATOM 2579 N N . THR A 1 372 ? -1.452 -1.915 63.801 1.00 39.75 372 THR A N 1
ATOM 2580 C CA . THR A 1 372 ? -0.267 -2.042 62.915 1.00 39.75 372 THR A CA 1
ATOM 2581 C C . THR A 1 372 ? -0.101 -3.508 62.414 1.00 39.75 372 THR A C 1
ATOM 2583 O O . THR A 1 372 ? -0.749 -4.402 62.957 1.00 39.75 372 THR A O 1
ATOM 2586 N N . PRO A 1 373 ? 0.772 -3.789 61.412 1.00 62.41 373 PRO A N 1
ATOM 2587 C CA . PRO A 1 373 ? 1.033 -5.131 60.845 1.00 62.41 373 PRO A CA 1
ATOM 2588 C C . PRO A 1 373 ? 2.188 -5.860 61.582 1.00 62.41 373 PRO A C 1
ATOM 2590 O O . PRO A 1 373 ? 2.874 -5.206 62.375 1.00 62.41 373 PRO A O 1
ATOM 2593 N N . PRO A 1 374 ? 2.452 -7.172 61.347 1.00 53.81 374 PRO A N 1
ATOM 2594 C CA . PRO A 1 374 ? 3.434 -7.530 60.306 1.00 53.81 374 PRO A CA 1
ATOM 2595 C C . PRO A 1 374 ? 3.310 -8.944 59.667 1.00 53.81 374 PRO A C 1
ATOM 2597 O O . PRO A 1 374 ? 2.577 -9.816 60.118 1.00 53.81 374 PRO A O 1
ATOM 2600 N N . GLU A 1 375 ? 4.161 -9.129 58.653 1.00 39.62 375 GLU A N 1
ATOM 2601 C CA . GLU A 1 375 ? 4.991 -10.314 58.373 1.00 39.62 375 GLU A CA 1
ATOM 2602 C C . GLU A 1 375 ? 4.699 -11.248 57.182 1.00 39.62 375 GLU A C 1
ATOM 2604 O O . GLU A 1 375 ? 3.620 -11.791 56.963 1.00 39.62 375 GLU A O 1
ATOM 2609 N N . ASN A 1 376 ? 5.784 -11.390 56.413 1.00 42.09 376 ASN A N 1
ATOM 2610 C CA . ASN A 1 376 ? 6.009 -12.180 55.215 1.00 42.09 376 ASN A CA 1
ATOM 2611 C C . ASN A 1 376 ? 5.955 -13.685 55.493 1.00 42.09 376 ASN A C 1
ATOM 2613 O O . ASN A 1 376 ? 6.594 -14.156 56.430 1.00 42.09 376 ASN A O 1
ATOM 2617 N N . PHE A 1 377 ? 5.399 -14.447 54.549 1.00 39.31 377 PHE A N 1
ATOM 2618 C CA . PHE A 1 377 ? 5.791 -15.840 54.331 1.00 39.31 377 PHE A CA 1
ATOM 2619 C C . PHE A 1 377 ? 6.101 -16.082 52.845 1.00 39.31 377 PHE A C 1
ATOM 2621 O O . PHE A 1 377 ? 5.355 -15.605 51.986 1.00 39.31 377 PHE A O 1
ATOM 2628 N N . PRO A 1 378 ? 7.195 -16.797 52.520 1.00 49.94 378 PRO A N 1
ATOM 2629 C CA . PRO A 1 378 ? 7.538 -17.158 51.151 1.00 49.94 378 PRO A CA 1
ATOM 2630 C C . PRO A 1 378 ? 6.704 -18.362 50.693 1.00 49.94 378 PRO A C 1
ATOM 2632 O O . PRO A 1 378 ? 6.514 -19.319 51.442 1.00 49.94 378 PRO A O 1
ATOM 2635 N N . VAL A 1 379 ? 6.215 -18.319 49.452 1.00 48.59 379 VAL A N 1
ATOM 2636 C CA . VAL A 1 379 ? 5.500 -19.435 48.817 1.00 48.59 379 VAL A CA 1
ATOM 2637 C C . VAL A 1 379 ? 6.505 -20.293 48.059 1.00 48.59 379 VAL A C 1
ATOM 2639 O O . VAL A 1 379 ? 7.102 -19.836 47.085 1.00 48.59 379 VAL A O 1
ATOM 2642 N N . ASP A 1 380 ? 6.666 -21.531 48.519 1.00 45.25 380 ASP A N 1
ATOM 2643 C CA . ASP A 1 380 ? 7.411 -22.590 47.845 1.00 45.25 380 ASP A CA 1
ATOM 2644 C C . ASP A 1 380 ? 6.466 -23.443 46.975 1.00 45.25 380 ASP A C 1
ATOM 2646 O O . ASP A 1 380 ? 5.279 -23.612 47.276 1.00 45.25 380 ASP A O 1
ATOM 2650 N N . HIS A 1 381 ? 6.989 -23.939 45.859 1.00 41.88 381 HIS A N 1
ATOM 2651 C CA . HIS A 1 381 ? 6.265 -24.663 44.816 1.00 41.88 381 HIS A CA 1
ATOM 2652 C C . HIS A 1 381 ? 6.083 -26.148 45.148 1.00 41.88 381 HIS A C 1
ATOM 2654 O O . HIS A 1 381 ? 7.062 -26.850 45.377 1.00 41.88 381 HIS A O 1
ATOM 2660 N N . VAL A 1 382 ? 4.861 -26.676 44.986 1.00 39.06 382 VAL A N 1
ATOM 2661 C CA . VAL A 1 382 ? 4.639 -28.105 44.683 1.00 39.06 382 VAL A CA 1
ATOM 2662 C C . VAL A 1 382 ? 3.487 -28.258 43.672 1.00 39.06 382 VAL A C 1
ATOM 2664 O O . VAL A 1 382 ? 2.412 -27.699 43.894 1.00 39.06 382 VAL A O 1
ATOM 2667 N N . PRO A 1 383 ? 3.668 -29.009 42.566 1.00 47.12 383 PRO A N 1
ATOM 2668 C CA . PRO A 1 383 ? 2.626 -29.272 41.576 1.00 47.12 383 PRO A CA 1
ATOM 2669 C C . PRO A 1 383 ? 1.815 -30.531 41.927 1.00 47.12 383 PRO A C 1
ATOM 2671 O O . PRO A 1 383 ? 2.383 -31.589 42.198 1.00 47.12 383 PRO A O 1
ATOM 2674 N N . GLY A 1 384 ? 0.482 -30.445 41.865 1.00 36.06 384 GLY A N 1
ATOM 2675 C CA . GLY A 1 384 ? -0.400 -31.580 42.146 1.00 36.06 384 GLY A CA 1
ATOM 2676 C C . GLY A 1 384 ? -1.793 -31.465 41.519 1.00 36.06 384 GLY A C 1
ATOM 2677 O O . GLY A 1 384 ? -2.641 -30.750 42.029 1.00 36.06 384 GLY A O 1
ATOM 2678 N N . VAL A 1 385 ? -1.979 -32.206 40.421 1.00 35.09 385 VAL A N 1
ATOM 2679 C CA . VAL A 1 385 ? -3.176 -32.968 39.993 1.00 35.09 385 VAL A CA 1
ATOM 2680 C C . VAL A 1 385 ? -4.564 -32.294 40.093 1.00 35.09 385 VAL A C 1
ATOM 2682 O O . VAL A 1 385 ? -5.147 -32.175 41.165 1.00 35.09 385 VAL A O 1
ATOM 2685 N N . LEU A 1 386 ? -5.161 -31.994 38.931 1.00 42.41 386 LEU A N 1
ATOM 2686 C CA . LEU A 1 386 ? -6.585 -31.649 38.772 1.00 42.41 386 LEU A CA 1
ATOM 2687 C C . LEU A 1 386 ? -7.458 -32.912 38.582 1.00 42.41 386 LEU A C 1
ATOM 2689 O O . LEU A 1 386 ? -7.070 -33.781 37.796 1.00 42.41 386 LEU A O 1
ATOM 2693 N N . PRO A 1 387 ? -8.654 -33.010 39.203 1.00 45.84 387 PRO A N 1
ATOM 2694 C CA . PRO A 1 387 ? -9.654 -34.027 38.867 1.00 45.84 387 PRO A CA 1
ATOM 2695 C C . PRO A 1 387 ? -10.667 -33.547 37.796 1.00 45.84 387 PRO A C 1
ATOM 2697 O O . PRO A 1 387 ? -10.866 -32.338 37.652 1.00 45.84 387 PRO A O 1
ATOM 2700 N N . PRO A 1 388 ? -11.345 -34.458 37.055 1.00 52.03 388 PRO A N 1
ATOM 2701 C CA . PRO A 1 388 ? -12.060 -34.113 35.823 1.00 52.03 388 PRO A CA 1
ATOM 2702 C C . PRO A 1 388 ? -13.577 -34.360 35.892 1.00 52.03 388 PRO A C 1
ATOM 2704 O O . PRO A 1 388 ? -13.994 -35.505 35.811 1.00 52.03 388 PRO A O 1
ATOM 2707 N N . TRP A 1 389 ? -14.406 -33.314 35.944 1.00 39.47 389 TRP A N 1
ATOM 2708 C CA . TRP A 1 389 ? -15.847 -33.351 35.612 1.00 39.47 389 TRP A CA 1
ATOM 2709 C C . TRP A 1 389 ? -16.208 -31.920 35.149 1.00 39.47 389 TRP A C 1
ATOM 2711 O O . TRP A 1 389 ? -15.764 -30.967 35.780 1.00 39.47 389 TRP A O 1
ATOM 2721 N N . VAL A 1 390 ? -16.863 -31.650 34.014 1.00 35.69 390 VAL A N 1
ATOM 2722 C CA . VAL A 1 390 ? -18.303 -31.826 33.758 1.00 35.69 390 VAL A CA 1
ATOM 2723 C C . VAL A 1 390 ? -18.590 -31.673 32.248 1.00 35.69 390 VAL A C 1
ATOM 2725 O O . VAL A 1 390 ? -17.971 -30.871 31.552 1.00 35.69 390 VAL A O 1
ATOM 2728 N N . SER A 1 391 ? -19.566 -32.455 31.785 1.00 40.03 391 SER A N 1
ATOM 2729 C CA . SER A 1 391 ? -20.167 -32.559 30.452 1.00 40.03 391 SER A CA 1
ATOM 2730 C C . SER A 1 391 ? -20.569 -31.239 29.776 1.00 40.03 391 SER A C 1
ATOM 2732 O O . SER A 1 391 ? -21.256 -30.411 30.371 1.00 40.03 391 SER A O 1
ATOM 2734 N N . THR A 1 392 ? -20.273 -31.107 28.480 1.00 38.28 392 THR A N 1
ATOM 2735 C CA . THR A 1 392 ? -20.905 -30.127 27.583 1.00 38.28 392 THR A CA 1
ATOM 2736 C C . THR A 1 392 ? -22.068 -30.761 26.819 1.00 38.28 392 THR A C 1
ATOM 2738 O O . THR A 1 392 ? -21.925 -31.762 26.120 1.00 38.28 392 THR A O 1
ATOM 2741 N N . VAL A 1 393 ? -23.243 -30.153 26.979 1.00 33.62 393 VAL A N 1
ATOM 2742 C CA . VAL A 1 393 ? -24.470 -30.419 26.223 1.00 33.62 393 VAL A CA 1
ATOM 2743 C C . VAL A 1 393 ? -24.312 -29.837 24.816 1.00 33.62 393 VAL A C 1
ATOM 2745 O O . VAL A 1 393 ? -24.009 -28.656 24.666 1.00 33.62 393 VAL A O 1
ATOM 2748 N N . VAL A 1 394 ? -24.537 -30.654 23.786 1.00 36.03 394 VAL A N 1
ATOM 2749 C CA . VAL A 1 394 ? -24.666 -30.194 22.397 1.00 36.03 394 VAL A CA 1
ATOM 2750 C C . VAL A 1 394 ? -26.150 -29.965 22.127 1.00 36.03 394 VAL A C 1
ATOM 2752 O O . VAL A 1 394 ? -26.912 -30.927 22.044 1.00 36.03 394 VAL A O 1
ATOM 2755 N N . VAL A 1 395 ? -26.568 -28.706 21.992 1.00 33.25 395 VAL A N 1
ATOM 2756 C CA . VAL A 1 395 ? -27.871 -28.370 21.402 1.00 33.25 395 VAL A CA 1
ATOM 2757 C C . VAL A 1 395 ? -27.634 -28.036 19.933 1.00 33.25 395 VAL A C 1
ATOM 2759 O O . VAL A 1 395 ? -26.906 -27.104 19.598 1.00 33.25 395 VAL A O 1
ATOM 2762 N N . SER A 1 396 ? -28.214 -28.858 19.063 1.00 37.94 396 SER A N 1
ATOM 2763 C CA . SER A 1 396 ? -28.310 -28.627 17.627 1.00 37.94 396 SER A CA 1
ATOM 2764 C C . SER A 1 396 ? -29.577 -27.819 17.369 1.00 37.94 396 SER A C 1
ATOM 2766 O O . SER A 1 396 ? -30.672 -28.310 17.626 1.00 37.94 396 SER A O 1
ATOM 2768 N N . GLU A 1 397 ? -29.436 -26.595 16.862 1.00 39.97 397 GLU A N 1
ATOM 2769 C CA . GLU A 1 397 ? -30.559 -25.834 16.318 1.00 39.97 397 GLU A CA 1
ATOM 2770 C C . GLU A 1 397 ? -30.345 -25.614 14.821 1.00 39.97 397 GLU A C 1
ATOM 2772 O O . GLU A 1 397 ? -29.423 -24.932 14.373 1.00 39.97 397 GLU A O 1
ATOM 2777 N N . THR A 1 398 ? -31.206 -26.250 14.033 1.00 35.94 398 THR A N 1
ATOM 2778 C CA . THR A 1 398 ? -31.403 -25.980 12.609 1.00 35.94 398 THR A CA 1
ATOM 2779 C C . THR A 1 398 ? -32.059 -24.606 12.424 1.00 35.94 398 THR A C 1
ATOM 2781 O O . THR A 1 398 ? -33.104 -24.370 13.032 1.00 35.94 398 THR A O 1
ATOM 2784 N N . PRO A 1 399 ? -31.528 -23.712 11.570 1.00 46.41 399 PRO A N 1
ATOM 2785 C CA . PRO A 1 399 ? -32.155 -22.418 11.320 1.00 46.41 399 PRO A CA 1
ATOM 2786 C C . PRO A 1 399 ? -33.428 -22.547 10.453 1.00 46.41 399 PRO A C 1
ATOM 2788 O O . PRO A 1 399 ? -33.460 -23.371 9.532 1.00 46.41 399 PRO A O 1
ATOM 2791 N N . PRO A 1 400 ? -34.470 -21.728 10.700 1.00 46.09 400 PRO A N 1
ATOM 2792 C CA . PRO A 1 400 ? -35.691 -21.715 9.898 1.00 46.09 400 PRO A CA 1
ATOM 2793 C C . PRO A 1 400 ? -35.464 -21.063 8.525 1.00 46.09 400 PRO A C 1
ATOM 2795 O O . PRO A 1 400 ? -34.726 -20.086 8.388 1.00 46.09 400 PRO A O 1
ATOM 2798 N N . GLN A 1 401 ? -36.118 -21.607 7.497 1.00 40.62 401 GLN A N 1
ATOM 2799 C CA . GLN A 1 401 ? -36.062 -21.091 6.129 1.00 40.62 401 GLN A CA 1
ATOM 2800 C C . GLN A 1 401 ? -36.807 -19.753 6.005 1.00 40.62 401 GLN A C 1
ATOM 2802 O O . GLN A 1 401 ? -37.974 -19.639 6.376 1.00 40.62 401 GLN A O 1
ATOM 2807 N N . LEU A 1 402 ? -36.125 -18.744 5.457 1.00 37.19 402 LEU A N 1
ATOM 2808 C CA . LEU A 1 402 ? -36.689 -17.433 5.137 1.00 37.19 402 LEU A CA 1
ATOM 2809 C C . LEU A 1 402 ? -37.561 -17.515 3.874 1.00 37.19 402 LEU A C 1
ATOM 2811 O O . LEU A 1 402 ? -37.069 -17.839 2.793 1.00 37.19 402 LEU A O 1
ATOM 2815 N N . LEU A 1 403 ? -38.845 -17.162 4.003 1.00 39.97 403 LEU A N 1
ATOM 2816 C CA . LEU A 1 403 ? -39.702 -16.821 2.867 1.00 39.97 403 LEU A CA 1
ATOM 2817 C C . LEU A 1 403 ? -39.161 -15.554 2.185 1.00 39.97 403 LEU A C 1
ATOM 2819 O O . LEU A 1 403 ? -39.066 -14.492 2.800 1.00 39.97 403 LEU A O 1
ATOM 2823 N N . SER A 1 404 ? -38.834 -15.670 0.900 1.00 41.69 404 SER A N 1
ATOM 2824 C CA . SER A 1 404 ? -38.429 -14.558 0.040 1.00 41.69 404 SER A CA 1
ATOM 2825 C C . SER A 1 404 ? -39.657 -13.741 -0.381 1.00 41.69 404 SER A C 1
ATOM 2827 O O . SER A 1 404 ? -40.517 -14.234 -1.110 1.00 41.69 404 SER A O 1
ATOM 2829 N N . LEU A 1 405 ? -39.744 -12.488 0.075 1.00 40.50 405 LEU A N 1
ATOM 2830 C CA . LEU A 1 405 ? -40.646 -11.491 -0.502 1.00 40.50 405 LEU A CA 1
ATOM 2831 C C . LEU A 1 405 ? -39.978 -10.876 -1.736 1.00 40.50 405 LEU A C 1
ATOM 2833 O O . LEU A 1 405 ? -39.022 -10.110 -1.630 1.00 40.50 405 LEU A O 1
ATOM 2837 N N . VAL A 1 406 ? -40.502 -11.227 -2.908 1.00 34.97 406 VAL A N 1
ATOM 2838 C CA . VAL A 1 406 ? -40.141 -10.630 -4.197 1.00 34.97 406 VAL A CA 1
ATOM 2839 C C . VAL A 1 406 ? -40.739 -9.225 -4.271 1.00 34.97 406 VAL A C 1
ATOM 2841 O O . VAL A 1 406 ? -41.959 -9.063 -4.266 1.00 34.97 406 VAL A O 1
ATOM 2844 N N . THR A 1 407 ? -39.892 -8.200 -4.350 1.00 47.94 407 THR A N 1
ATOM 2845 C CA . THR A 1 407 ? -40.312 -6.833 -4.680 1.00 47.94 407 THR A CA 1
ATOM 2846 C C . THR A 1 407 ? -40.445 -6.670 -6.201 1.00 47.94 407 THR A C 1
ATOM 2848 O O . THR A 1 407 ? -39.576 -7.135 -6.944 1.00 47.94 407 THR A O 1
ATOM 2851 N N . PRO A 1 408 ? -41.522 -6.035 -6.704 1.00 49.12 408 PRO A N 1
ATOM 2852 C CA . PRO A 1 408 ? -41.699 -5.815 -8.136 1.00 49.12 408 PRO A CA 1
ATOM 2853 C C . PRO A 1 408 ? -40.688 -4.787 -8.677 1.00 49.12 408 PRO A C 1
ATOM 2855 O O . PRO A 1 408 ? -40.271 -3.885 -7.944 1.00 49.12 408 PRO A O 1
ATOM 2858 N N . PRO A 1 409 ? -40.288 -4.899 -9.957 1.00 52.06 409 PRO A N 1
ATOM 2859 C CA . PRO A 1 409 ? -39.260 -4.047 -10.541 1.00 52.06 409 PRO A CA 1
ATOM 2860 C C . PRO A 1 409 ? -39.724 -2.591 -10.648 1.00 52.06 409 PRO A C 1
ATOM 2862 O O . PRO A 1 409 ? -40.804 -2.291 -11.156 1.00 52.06 409 PRO A O 1
ATOM 2865 N N . VAL A 1 410 ? -38.864 -1.680 -10.191 1.00 53.88 410 VAL A N 1
ATOM 2866 C CA . VAL A 1 410 ? -39.032 -0.232 -10.342 1.00 53.88 410 VAL A CA 1
ATOM 2867 C C . VAL A 1 410 ? -38.838 0.136 -11.813 1.00 53.88 410 VAL A C 1
ATOM 2869 O O . VAL A 1 410 ? -37.765 -0.069 -12.380 1.00 53.88 410 VAL A O 1
ATOM 2872 N N . GLN A 1 411 ? -39.879 0.683 -12.435 1.00 47.94 411 GLN A N 1
ATOM 2873 C CA . GLN A 1 411 ? -39.835 1.167 -13.810 1.00 47.94 411 GLN A CA 1
ATOM 2874 C C . GLN A 1 411 ? -39.149 2.540 -13.849 1.00 47.94 411 GLN A C 1
ATOM 2876 O O . GLN A 1 411 ? -39.666 3.520 -13.315 1.00 47.94 411 GLN A O 1
ATOM 2881 N N . LEU A 1 412 ? -37.962 2.601 -14.457 1.00 55.38 412 LEU A N 1
ATOM 2882 C CA . LEU A 1 412 ? -37.216 3.847 -14.647 1.00 55.38 412 LEU A CA 1
ATOM 2883 C C . LEU A 1 412 ? -37.890 4.737 -15.711 1.00 55.38 412 LEU A C 1
ATOM 2885 O O . LEU A 1 412 ? -38.391 4.216 -16.712 1.00 55.38 412 LEU A O 1
ATOM 2889 N N . PRO A 1 413 ? -37.890 6.071 -15.528 1.00 70.06 413 PRO A N 1
ATOM 2890 C CA . PRO A 1 413 ? -38.424 7.000 -16.517 1.00 70.06 413 PRO A CA 1
ATOM 2891 C C . PRO A 1 413 ? -37.593 6.985 -17.817 1.00 70.06 413 PRO A C 1
ATOM 2893 O O . PRO A 1 413 ? -36.382 6.750 -17.773 1.00 70.06 413 PRO A O 1
ATOM 2896 N N . PRO A 1 414 ? -38.224 7.235 -18.981 1.00 64.94 414 PRO A N 1
ATOM 2897 C CA . PRO A 1 414 ? -37.553 7.185 -20.277 1.00 64.94 414 PRO A CA 1
ATOM 2898 C C . PRO A 1 414 ? -36.482 8.275 -20.409 1.00 64.94 414 PRO A C 1
ATOM 2900 O O . PRO A 1 414 ? -36.693 9.431 -20.039 1.00 64.94 414 PRO A O 1
ATOM 2903 N N . ALA A 1 415 ? -35.328 7.887 -20.956 1.00 66.75 415 ALA A N 1
ATOM 2904 C CA . ALA A 1 415 ? -34.187 8.770 -21.164 1.00 66.75 415 ALA A CA 1
ATOM 2905 C C . ALA A 1 415 ? -34.504 9.887 -22.183 1.00 66.75 415 ALA A C 1
ATOM 2907 O O . ALA A 1 415 ? -35.207 9.635 -23.168 1.00 66.75 415 ALA A O 1
ATOM 2908 N N . PRO A 1 416 ? -33.979 11.111 -21.984 1.00 73.19 416 PRO A N 1
ATOM 2909 C CA . PRO A 1 416 ? -34.162 12.208 -22.926 1.00 73.19 416 PRO A CA 1
ATOM 2910 C C . PRO A 1 416 ? -33.463 11.931 -24.272 1.00 73.19 416 PRO A C 1
ATOM 2912 O O . PRO A 1 416 ? -32.454 11.220 -24.316 1.00 73.19 416 PRO A O 1
ATOM 2915 N N . PRO A 1 417 ? -33.979 12.491 -25.382 1.00 65.69 417 PRO A N 1
ATOM 2916 C CA . PRO A 1 417 ? -33.450 12.247 -26.720 1.00 65.69 417 PRO A CA 1
ATOM 2917 C C . PRO A 1 417 ? -32.029 12.799 -26.888 1.00 65.69 417 PRO A C 1
ATOM 2919 O O . PRO A 1 417 ? -31.721 13.927 -26.504 1.00 65.69 417 PRO A O 1
ATOM 2922 N N . ILE A 1 418 ? -31.168 11.984 -27.499 1.00 61.84 418 ILE A N 1
ATOM 2923 C CA . ILE A 1 418 ? -29.763 12.298 -27.774 1.00 61.84 418 ILE A CA 1
ATOM 2924 C C . ILE A 1 418 ? -29.692 13.354 -28.885 1.00 61.84 418 ILE A C 1
ATOM 2926 O O . ILE A 1 418 ? -30.099 13.105 -30.020 1.00 61.84 418 ILE A O 1
ATOM 2930 N N . VAL A 1 419 ? -29.148 14.532 -28.569 1.00 56.31 419 VAL A N 1
ATOM 2931 C CA . VAL A 1 419 ? -28.828 15.570 -29.558 1.00 56.31 419 VAL A CA 1
ATOM 2932 C C . VAL A 1 419 ? -27.444 15.275 -30.135 1.00 56.31 419 VAL A C 1
ATOM 2934 O O . VAL A 1 419 ? -26.431 15.429 -29.456 1.00 56.31 419 VAL A O 1
ATOM 2937 N N . ASN A 1 420 ? -27.392 14.845 -31.397 1.00 54.00 420 ASN A N 1
ATOM 2938 C CA . ASN A 1 420 ? -26.135 14.630 -32.112 1.00 54.00 420 ASN A CA 1
ATOM 2939 C C . ASN A 1 420 ? -25.483 15.978 -32.449 1.00 54.00 420 ASN A C 1
ATOM 2941 O O . ASN A 1 420 ? -25.878 16.652 -33.400 1.00 54.00 420 ASN A O 1
ATOM 2945 N N . VAL A 1 421 ? -24.467 16.364 -31.678 1.00 56.41 421 VAL A N 1
ATOM 2946 C CA . VAL A 1 421 ? -23.613 17.514 -31.993 1.00 56.41 421 VAL A CA 1
ATOM 2947 C C . VAL A 1 421 ? -22.630 17.101 -33.089 1.00 56.41 421 VAL A C 1
ATOM 2949 O O . VAL A 1 421 ? -21.717 16.310 -32.861 1.00 56.41 421 VAL A O 1
ATOM 2952 N N . VAL A 1 422 ? -22.820 17.632 -34.297 1.00 55.81 422 VAL A N 1
ATOM 2953 C CA . VAL A 1 422 ? -21.870 17.471 -35.404 1.00 55.81 422 VAL A CA 1
ATOM 2954 C C . VAL A 1 422 ? -20.676 18.391 -35.149 1.00 55.81 422 VAL A C 1
ATOM 2956 O O . VAL A 1 422 ? -20.777 19.607 -35.291 1.00 55.81 422 VAL A O 1
ATOM 2959 N N . VAL A 1 423 ? -19.541 17.811 -34.758 1.00 61.28 423 VAL A N 1
ATOM 2960 C CA . VAL A 1 423 ? -18.277 18.539 -34.587 1.00 61.28 423 VAL A CA 1
ATOM 2961 C C . VAL A 1 423 ? -17.619 18.741 -35.963 1.00 61.28 423 VAL A C 1
ATOM 2963 O O . VAL A 1 423 ? -17.424 17.757 -36.684 1.00 61.28 423 VAL A O 1
ATOM 2966 N N . PRO A 1 424 ? -17.256 19.976 -36.362 1.00 58.25 424 PRO A N 1
ATOM 2967 C CA . PRO A 1 424 ? -16.576 20.222 -37.630 1.00 58.25 424 PRO A CA 1
ATOM 2968 C C . PRO A 1 424 ? -15.200 19.548 -37.677 1.00 58.25 424 PRO A C 1
ATOM 2970 O O . PRO A 1 424 ? -14.376 19.700 -36.776 1.00 58.25 424 PRO A O 1
ATOM 2973 N N . LYS A 1 425 ? -14.944 18.816 -38.763 1.00 59.38 425 LYS A N 1
ATOM 2974 C CA . LYS A 1 425 ? -13.672 18.147 -39.054 1.00 59.38 425 LYS A CA 1
ATOM 2975 C C . LYS A 1 425 ? -12.549 19.183 -39.196 1.00 59.38 425 LYS A C 1
ATOM 2977 O O . LYS A 1 425 ? -12.605 20.029 -40.085 1.00 59.38 425 LYS A O 1
ATOM 2982 N N . ALA A 1 426 ? -11.533 19.100 -38.337 1.00 65.38 426 ALA A N 1
ATOM 2983 C CA . ALA A 1 426 ? -10.368 19.983 -38.375 1.00 65.38 426 ALA A CA 1
ATOM 2984 C C . ALA A 1 426 ? -9.581 19.837 -39.692 1.00 65.38 426 ALA A C 1
ATOM 2986 O O . ALA A 1 426 ? -9.418 18.731 -40.218 1.00 65.38 426 ALA A O 1
ATOM 2987 N N . ALA A 1 427 ? -9.100 20.966 -40.220 1.00 67.75 427 ALA A N 1
ATOM 2988 C CA . ALA A 1 427 ? -8.301 21.023 -41.439 1.00 67.75 427 ALA A CA 1
ATOM 2989 C C . ALA A 1 427 ? -6.912 20.373 -41.236 1.00 67.75 427 ALA A C 1
ATOM 2991 O O . ALA A 1 427 ? -6.343 20.479 -40.148 1.00 67.75 427 ALA A O 1
ATOM 2992 N N . PRO A 1 428 ? -6.356 19.701 -42.261 1.00 69.31 428 PRO A N 1
ATOM 2993 C CA . PRO A 1 428 ? -5.060 19.035 -42.164 1.00 69.31 428 PRO A CA 1
ATOM 2994 C C . PRO A 1 428 ? -3.910 20.037 -41.997 1.00 69.31 428 PRO A C 1
ATOM 2996 O O . PRO A 1 428 ? -3.886 21.090 -42.635 1.00 69.31 428 PRO A O 1
ATOM 2999 N N . ALA A 1 429 ? -2.951 19.687 -41.137 1.00 73.50 429 ALA A N 1
ATOM 3000 C CA . ALA A 1 429 ? -1.780 20.507 -40.846 1.00 73.50 429 ALA A CA 1
ATOM 3001 C C . ALA A 1 429 ? -0.838 20.621 -42.064 1.00 73.50 429 ALA A C 1
ATOM 3003 O O . ALA A 1 429 ? -0.694 19.652 -42.818 1.00 73.50 429 ALA A O 1
ATOM 3004 N N . PRO A 1 430 ? -0.175 21.778 -42.258 1.00 75.12 430 PRO A N 1
ATOM 3005 C CA . PRO A 1 430 ? 0.789 21.959 -43.336 1.00 75.12 430 PRO A CA 1
ATOM 3006 C C . PRO A 1 430 ? 2.036 21.076 -43.136 1.00 75.12 430 PRO A C 1
ATOM 3008 O O . PRO A 1 430 ? 2.416 20.790 -41.997 1.00 75.12 430 PRO A O 1
ATOM 3011 N N . PRO A 1 431 ? 2.684 20.639 -44.231 1.00 77.81 431 PRO A N 1
ATOM 3012 C CA . PRO A 1 431 ? 3.857 19.776 -44.165 1.00 77.81 431 PRO A CA 1
ATOM 3013 C C . PRO A 1 431 ? 5.061 20.487 -43.518 1.00 77.81 431 PRO A C 1
ATOM 3015 O O . PRO A 1 431 ? 5.203 21.706 -43.647 1.00 77.81 431 PRO A O 1
ATOM 3018 N N . PRO A 1 432 ? 5.947 19.737 -42.839 1.00 76.31 432 PRO A N 1
ATOM 3019 C CA . PRO A 1 432 ? 7.111 20.299 -42.165 1.00 76.31 432 PRO A CA 1
ATOM 3020 C C . PRO A 1 432 ? 8.108 20.909 -43.160 1.00 76.31 432 PRO A C 1
ATOM 3022 O O . PRO A 1 432 ? 8.425 20.323 -44.195 1.00 76.31 432 PRO A O 1
ATOM 3025 N N . VAL A 1 433 ? 8.624 22.091 -42.815 1.00 78.31 433 VAL A N 1
ATOM 3026 C CA . VAL A 1 433 ? 9.647 22.810 -43.583 1.00 78.31 433 VAL A CA 1
ATOM 3027 C C . VAL A 1 433 ? 10.986 22.085 -43.443 1.00 78.31 433 VAL A C 1
ATOM 3029 O O . VAL A 1 433 ? 11.493 21.906 -42.336 1.00 78.31 433 VAL A O 1
ATOM 3032 N N . PHE A 1 434 ? 11.566 21.668 -44.568 1.00 76.94 434 PHE A N 1
ATOM 3033 C CA . PHE A 1 434 ? 12.885 21.042 -44.605 1.00 76.94 434 PHE A CA 1
ATOM 3034 C C . PHE A 1 434 ? 13.979 22.086 -44.352 1.00 76.94 434 PHE A C 1
ATOM 3036 O O . PHE A 1 434 ? 14.156 23.012 -45.144 1.00 76.94 434 PHE A O 1
ATOM 3043 N N . VAL A 1 435 ? 14.731 21.917 -43.263 1.00 81.12 435 VAL A N 1
ATOM 3044 C CA . VAL A 1 435 ? 15.925 22.716 -42.961 1.00 81.12 435 VAL A CA 1
ATOM 3045 C C . VAL A 1 435 ? 17.159 21.867 -43.289 1.00 81.12 435 VAL A C 1
ATOM 3047 O O . VAL A 1 435 ? 17.335 20.811 -42.675 1.00 81.12 435 VAL A O 1
ATOM 3050 N N . PRO A 1 436 ? 18.004 22.265 -44.259 1.00 80.06 436 PRO A N 1
ATOM 3051 C CA . PRO A 1 436 ? 19.198 21.504 -44.601 1.00 80.06 436 PRO A CA 1
ATOM 3052 C C . PRO A 1 436 ? 20.220 21.526 -43.450 1.00 80.06 436 PRO A C 1
ATOM 3054 O O . PRO A 1 436 ? 20.324 22.524 -42.731 1.00 80.06 436 PRO A O 1
ATOM 3057 N N . PRO A 1 437 ? 20.992 20.441 -43.265 1.00 80.94 437 PRO A N 1
ATOM 3058 C CA . PRO A 1 437 ? 21.985 20.356 -42.203 1.00 80.94 437 PRO A CA 1
ATOM 3059 C C . PRO A 1 437 ? 23.135 21.357 -42.414 1.00 80.94 437 PRO A C 1
ATOM 3061 O O . PRO A 1 437 ? 23.493 21.654 -43.559 1.00 80.94 437 PRO A O 1
ATOM 3064 N N . PRO A 1 438 ? 23.746 21.855 -41.324 1.00 79.06 438 PRO A N 1
ATOM 3065 C CA . PRO A 1 438 ? 24.840 22.813 -41.404 1.00 79.06 438 PRO A CA 1
ATOM 3066 C C . PRO A 1 438 ? 26.085 22.212 -42.088 1.00 79.06 438 PRO A C 1
ATOM 3068 O O . PRO A 1 438 ? 26.328 21.002 -41.985 1.00 79.06 438 PRO A O 1
ATOM 3071 N N . PRO A 1 439 ? 26.897 23.038 -42.779 1.00 77.12 439 PRO A N 1
ATOM 3072 C CA . PRO A 1 439 ? 28.109 22.586 -43.457 1.00 77.12 439 PRO A CA 1
ATOM 3073 C C . PRO A 1 439 ? 29.091 21.937 -42.475 1.00 77.12 439 PRO A C 1
ATOM 3075 O O . PRO A 1 439 ? 29.397 22.503 -41.428 1.00 77.12 439 PRO A O 1
ATOM 3078 N N . ARG A 1 440 ? 29.616 20.755 -42.819 1.00 72.31 440 ARG A N 1
ATOM 3079 C CA . ARG A 1 440 ? 30.665 20.095 -42.026 1.00 72.31 440 ARG A CA 1
ATOM 3080 C C . ARG A 1 440 ? 31.961 20.905 -42.099 1.00 72.31 440 ARG A C 1
ATOM 3082 O O . ARG A 1 440 ? 32.487 21.125 -43.189 1.00 72.31 440 ARG A O 1
ATOM 3089 N N . GLU A 1 441 ? 32.493 21.292 -40.943 1.00 69.88 441 GLU A N 1
ATOM 3090 C CA . GLU A 1 441 ? 33.821 21.898 -40.840 1.00 69.88 441 GLU A CA 1
ATOM 3091 C C . GLU A 1 441 ? 34.909 20.929 -41.319 1.00 69.88 441 GLU A C 1
ATOM 3093 O O . GLU A 1 441 ? 34.877 19.721 -41.059 1.00 69.88 441 GLU A O 1
ATOM 3098 N N . ARG A 1 442 ? 35.882 21.469 -42.061 1.00 67.81 442 ARG A N 1
ATOM 3099 C CA . ARG A 1 442 ? 37.010 20.698 -42.584 1.00 67.81 442 ARG A CA 1
ATOM 3100 C C . ARG A 1 442 ? 37.942 20.307 -41.442 1.00 67.81 442 ARG A C 1
ATOM 3102 O O . ARG A 1 442 ? 38.472 21.156 -40.733 1.00 67.81 442 ARG A O 1
ATOM 3109 N N . LYS A 1 443 ? 38.158 18.998 -41.313 1.00 59.53 443 LYS A N 1
ATOM 3110 C CA . LYS A 1 443 ? 39.098 18.370 -40.382 1.00 59.53 443 LYS A CA 1
ATOM 3111 C C . LYS A 1 443 ? 40.491 18.985 -40.570 1.00 59.53 443 LYS A C 1
ATOM 3113 O O . LYS A 1 443 ? 41.023 18.934 -41.674 1.00 59.53 443 LYS A O 1
ATOM 3118 N N . HIS A 1 444 ? 41.058 19.570 -39.516 1.00 60.78 444 HIS A N 1
ATOM 3119 C CA . HIS A 1 444 ? 42.436 20.058 -39.537 1.00 60.78 444 HIS A CA 1
ATOM 3120 C C . HIS A 1 444 ? 43.407 18.898 -39.779 1.00 60.78 444 HIS A C 1
ATOM 3122 O O . HIS A 1 444 ? 43.361 17.875 -39.088 1.00 60.78 444 HIS A O 1
ATOM 3128 N N . GLU A 1 445 ? 44.264 19.064 -40.783 1.00 65.75 445 GLU A N 1
ATOM 3129 C CA . GLU A 1 445 ? 45.414 18.200 -41.020 1.00 65.75 445 GLU A CA 1
ATOM 3130 C C . GLU A 1 445 ? 46.408 18.393 -39.868 1.00 65.75 445 GLU A C 1
ATOM 3132 O O . GLU A 1 445 ? 46.703 19.518 -39.463 1.00 65.75 445 GLU A O 1
ATOM 3137 N N . ARG A 1 446 ? 46.859 17.280 -39.280 1.00 61.56 446 ARG A N 1
ATOM 3138 C CA . ARG A 1 446 ? 47.940 17.286 -38.291 1.00 61.56 446 ARG A CA 1
ATOM 3139 C C . ARG A 1 446 ? 49.255 17.433 -39.048 1.00 61.56 446 ARG A C 1
ATOM 3141 O O . ARG A 1 446 ? 49.542 16.574 -39.879 1.00 61.56 446 ARG A O 1
ATOM 3148 N N . ASN A 1 447 ? 50.007 18.481 -38.728 1.00 55.72 447 ASN A N 1
ATOM 3149 C CA . ASN A 1 447 ? 51.450 18.533 -38.963 1.00 55.72 447 ASN A CA 1
ATOM 3150 C C . ASN A 1 447 ? 52.184 17.749 -37.879 1.00 55.72 447 ASN A C 1
ATOM 3152 O O . ASN A 1 447 ? 51.747 17.846 -36.705 1.00 55.72 447 ASN A O 1
#

pLDDT: mean 80.86, std 19.56, range [33.25, 98.38]

Foldseek 3Di:
DVQCCCAPPQGEEDEDFFDDPPDPDDDPQEAEDPEEAEHEGNAEYEHEYHGQAEYHDQEEYEYESYEYHYHYLAEYAFQYEYEYHLAEYHAFGNAEYDFEQDADDPVDPPPVDRSLGAYHYEQEAYAHEHLAEYAQAHQDDLDARYEYAAWHPPPSRHVVVLVGDTYYEAAHLQNAEDQANRSHWYHQHYNDPLAANYEYEHTEYEYEIRHNALVDDDDCPSNYDYHNYHYAYAYAWHWEWAEEQPQFQWTDTDLAIPRRNPPKGKDAAVPKTKGFPGSDFDFFTKIKIDRIDIPPVRVRHYDFSAGSDDPRRRIGIHGYGHHYDDDPPPPPPPPPPPPPDDPDDDDDDDDDDDDDDDDDDDDDDDDDDDDDDDDDDDDDDDDDDDDDDDDDDDDDDDDDDDDDDDDDDDDDDDDDDDDDDDDDDDDDDDDDDDDDDDDDDDDDDDD